Protein AF-A0A1S3IDA5-F1 (afdb_monomer)

Mean predicted aligned error: 14.78 Å

Solvent-accessible surface area (backbone atoms only — not comparable to full-atom values): 25363 Å² total; per-residue (Å²): 116,47,60,71,62,50,53,52,50,47,42,28,48,73,45,48,81,90,83,88,62,90,85,69,82,86,86,81,86,76,70,89,47,72,62,37,40,53,35,47,48,33,42,53,54,51,23,50,53,52,51,45,50,50,52,60,77,43,33,70,63,30,31,75,39,20,81,80,50,37,72,45,51,50,52,36,45,52,51,53,53,53,46,67,55,43,37,32,32,54,47,43,47,56,51,8,49,38,40,32,66,69,71,37,56,48,68,59,29,35,52,51,51,51,49,54,52,50,51,50,43,50,50,45,62,76,42,61,87,85,35,70,65,53,51,51,50,52,53,50,49,39,51,51,52,17,51,52,47,42,54,38,50,52,49,50,59,35,51,72,76,76,44,53,73,55,60,56,52,55,52,63,55,56,68,74,74,56,95,76,72,99,75,77,55,72,71,56,57,50,52,53,51,50,63,70,57,56,68,77,74,85,83,64,80,58,70,58,56,56,55,52,48,60,67,46,42,64,49,54,50,50,29,72,78,37,63,94,49,51,72,57,50,70,52,47,59,66,51,57,31,38,41,55,27,64,43,36,53,46,52,47,52,24,47,55,42,57,34,59,81,75,64,63,50,86,76,70,77,54,81,85,85,67,81,93,75,81,83,88,77,84,81,81,88,80,86,85,81,90,80,80,89,80,92,75,93,78,82,92,74,88,77,87,75,82,68,66,87,76,65,69,81,78,66,60,84,65,52,70,70,56,49,52,47,53,51,48,46,39,55,72,63,67,39,85,80,60,76,88,64,70,55,73,67,55,50,26,52,51,34,42,52,48,32,71,53,49,50,59,52,47,50,48,54,22,50,53,51,41,51,51,52,54,51,38,52,73,75,52,48,77,62,46,57,53,51,59,53,45,52,56,47,53,49,51,49,50,40,53,51,27,53,50,51,53,50,50,52,57,47,54,53,50,52,52,50,49,52,49,51,54,58,48,59,74,72,56,87,83,84,78,137

Sequence (433 aa):
MGEDRWMSLLMMSKGWEVGYNETSTNKTFCPESNDEFFAQRKRWDLSILSNTVLSITRYLTLADANSNFNVFFFAYSLTLLLMRIISPAFFMFQMALGLNAQGIDVTVGVIGVMTMCTGYAVLCLLTRHRCSVQIRATTFLVVFISLMFVCLAVEMAFDIHGGSFATDYQSGQNDNNTGQNINKTWRQDDQIMSNHNKAPQTGQIPVHWFNILIFLSPFLFSVLLHPGHWSVILRAIPHFSLLPALQILLPIYMYCNMADQSWGTREQNRPRDVPTICPLNRPESEKMDWDTKNEEKVDMKEELEVTCSCHVHYLKQLSDNETEFWETLRNTVIGTATEFGLSGDEIGKDLGKLRNILLPVVMAINVTWLIAAVVTKKTGGSEVFTWTCGVFVAVGIIQVLSMVACKIQSFTVRAALRTDEENARGKAIWIRP

InterPro domains:
  IPR004835 Chitin synthase [PTHR22914] (1-409)

Secondary structure (DSSP, 8-state):
--HHHHHHHHHHHTT------TT-----PPP-SHHHHHHHHHHHHHHHHHHHHHHHHTHHHHHHH-TTS-HHHHHHHHHHHHHHHHHHHHHHHHHHHHHHHTT--HHHHHHHHHHHHHHHHHHHHHSPTT-HHHHHHHHHHHHHHHHHHHHHHHHHHHHTTT--HHHHHHHHHHGGG--------HHHHHHHHHHHT----TT---HHHHHHHHHHHHHHHHHHH-GGGGGGGGGHHHHHHTHHIIIIIHHHHHHHHTT------GGGGS-S-S-------PPPPPPPP------------S------TT--TT-----HHHHHHHHHHIIIII-S-----S-HHHHHHHHHHHHHHHHHHHHHHHHHHHHHHHHHHHHSTTHHHHHHHHHHHHHHHHHHHHHHHHHHHHHHHHHHHHHHHHHHHTTPPP---

Structure (mmCIF, N/CA/C/O backbone):
data_AF-A0A1S3IDA5-F1
#
_entry.id   AF-A0A1S3IDA5-F1
#
loop_
_atom_site.group_PDB
_atom_site.id
_atom_site.type_symbol
_atom_site.label_atom_id
_atom_site.label_alt_id
_atom_site.label_comp_id
_atom_site.label_asym_id
_atom_site.label_entity_id
_atom_site.label_seq_id
_atom_site.pdbx_PDB_ins_code
_atom_site.Cartn_x
_atom_site.Cartn_y
_atom_site.Cartn_z
_atom_site.occupancy
_atom_site.B_iso_or_equiv
_atom_site.auth_seq_id
_atom_site.auth_comp_id
_atom_site.auth_asym_id
_atom_site.auth_atom_id
_atom_site.pdbx_PDB_model_num
ATOM 1 N N . MET A 1 1 ? 1.438 1.810 -18.091 1.00 56.12 1 MET A N 1
ATOM 2 C CA . MET A 1 1 ? 1.577 2.673 -16.892 1.00 56.12 1 MET A CA 1
ATOM 3 C C . MET A 1 1 ? 2.853 2.285 -16.158 1.00 56.12 1 MET A C 1
ATOM 5 O O . MET A 1 1 ? 3.024 1.102 -15.902 1.00 56.12 1 MET A O 1
ATOM 9 N N . GLY A 1 2 ? 3.729 3.237 -15.818 1.00 69.31 2 GLY A N 1
ATOM 10 C CA . GLY A 1 2 ? 5.007 2.930 -15.151 1.00 69.31 2 GLY A CA 1
ATOM 11 C C . GLY A 1 2 ? 6.086 2.399 -16.094 1.00 69.31 2 GLY A C 1
ATOM 12 O O . GLY A 1 2 ? 6.712 1.379 -15.809 1.00 69.31 2 GLY A O 1
ATOM 13 N N . GLU A 1 3 ? 6.212 3.061 -17.242 1.00 75.81 3 GLU A N 1
ATOM 14 C CA . GLU A 1 3 ? 7.196 2.770 -18.286 1.00 75.81 3 GLU A CA 1
ATOM 15 C C . GLU A 1 3 ? 8.628 2.799 -17.748 1.00 75.81 3 GLU A C 1
ATOM 17 O O . GLU A 1 3 ? 9.419 1.929 -18.079 1.00 75.81 3 GLU A O 1
ATOM 22 N N . ASP A 1 4 ? 8.919 3.727 -16.840 1.00 83.00 4 ASP A N 1
ATOM 23 C CA . ASP A 1 4 ? 10.189 3.861 -16.131 1.00 83.00 4 ASP A CA 1
ATOM 24 C C . ASP A 1 4 ? 10.622 2.554 -15.449 1.00 83.00 4 ASP A C 1
ATOM 26 O O . ASP A 1 4 ? 11.720 2.039 -15.686 1.00 83.00 4 ASP A O 1
ATOM 30 N N . ARG A 1 5 ? 9.741 1.966 -14.632 1.00 85.75 5 ARG A N 1
ATOM 31 C CA . ARG A 1 5 ? 10.030 0.709 -13.926 1.00 85.75 5 ARG A CA 1
ATOM 32 C C . ARG A 1 5 ? 10.088 -0.473 -14.882 1.00 85.75 5 ARG A C 1
ATOM 34 O O . ARG A 1 5 ? 10.945 -1.337 -14.724 1.00 85.75 5 ARG A O 1
ATOM 41 N N . TRP A 1 6 ? 9.197 -0.494 -15.869 1.00 82.81 6 TRP A N 1
ATOM 42 C CA . TRP A 1 6 ? 9.140 -1.573 -16.847 1.00 82.81 6 TRP A CA 1
ATOM 43 C C . TRP A 1 6 ? 10.392 -1.611 -17.729 1.00 82.81 6 TRP A C 1
ATOM 45 O O . TRP A 1 6 ? 11.011 -2.663 -17.858 1.00 82.81 6 TRP A O 1
ATOM 55 N N . MET A 1 7 ? 10.823 -0.461 -18.248 1.00 83.25 7 MET A N 1
ATOM 56 C CA . MET A 1 7 ? 12.068 -0.308 -19.001 1.00 83.25 7 MET A CA 1
ATOM 57 C C . MET A 1 7 ? 13.277 -0.711 -18.154 1.00 83.25 7 MET A C 1
ATOM 59 O O . MET A 1 7 ? 14.139 -1.458 -18.611 1.00 83.25 7 MET A O 1
ATOM 63 N N . SER A 1 8 ? 13.309 -0.291 -16.885 1.00 85.75 8 SER A N 1
ATOM 64 C CA . SER A 1 8 ? 14.359 -0.719 -15.950 1.00 85.75 8 SER A CA 1
ATOM 65 C C . SER A 1 8 ? 14.403 -2.243 -15.799 1.00 85.75 8 SER A C 1
ATOM 67 O O . SER A 1 8 ? 15.480 -2.835 -15.824 1.00 85.75 8 SER A O 1
ATOM 69 N N . LEU A 1 9 ? 13.242 -2.897 -15.692 1.00 83.88 9 LEU A N 1
ATOM 70 C CA . LEU A 1 9 ? 13.147 -4.356 -15.612 1.00 83.88 9 LEU A CA 1
ATOM 71 C C . LEU A 1 9 ? 13.569 -5.048 -16.914 1.00 83.88 9 LEU A C 1
ATOM 73 O O . LEU A 1 9 ? 14.224 -6.087 -16.858 1.00 83.88 9 LEU A O 1
ATOM 77 N N . LEU A 1 10 ? 13.247 -4.473 -18.076 1.00 83.31 10 LEU A N 1
ATOM 78 C CA . LEU A 1 10 ? 13.704 -4.974 -19.374 1.00 83.31 10 LEU A CA 1
ATOM 79 C C . LEU A 1 10 ? 15.228 -4.921 -19.489 1.00 83.31 10 LEU A C 1
ATOM 81 O O . LEU A 1 10 ? 15.839 -5.939 -19.809 1.00 83.31 10 LEU A O 1
ATOM 85 N N . MET A 1 11 ? 15.845 -3.781 -19.168 1.00 83.75 11 MET A N 1
ATOM 86 C CA . MET A 1 11 ? 17.306 -3.646 -19.142 1.00 83.75 11 MET A CA 1
ATOM 87 C C . MET A 1 11 ? 17.931 -4.672 -18.193 1.00 83.75 11 MET A C 1
ATOM 89 O O . MET A 1 11 ? 18.834 -5.413 -18.581 1.00 83.75 11 MET A O 1
ATOM 93 N N . MET A 1 12 ? 17.391 -4.796 -16.979 1.00 84.06 12 MET A N 1
ATOM 94 C CA . MET A 1 12 ? 17.867 -5.780 -16.008 1.00 84.06 12 MET A CA 1
ATOM 95 C C . MET A 1 12 ? 17.730 -7.227 -16.492 1.00 84.06 12 MET A C 1
ATOM 97 O O . MET A 1 12 ? 18.622 -8.033 -16.242 1.00 84.06 12 MET A O 1
ATOM 101 N N . SER A 1 13 ? 16.675 -7.548 -17.249 1.00 81.88 13 SER A N 1
ATOM 102 C CA . SER A 1 13 ? 16.495 -8.870 -17.869 1.00 81.88 13 SER A CA 1
ATOM 103 C C . SER A 1 13 ? 17.511 -9.188 -18.970 1.00 81.88 13 SER A C 1
ATOM 105 O O . SER A 1 13 ? 17.634 -10.340 -19.376 1.00 81.88 13 SER A O 1
ATOM 107 N N . LYS A 1 14 ? 18.242 -8.179 -19.455 1.00 81.62 14 LYS A N 1
ATOM 108 C CA . LYS A 1 14 ? 19.365 -8.318 -20.391 1.00 81.62 14 LYS A CA 1
ATOM 109 C C . LYS A 1 14 ? 20.728 -8.291 -19.686 1.00 81.62 14 L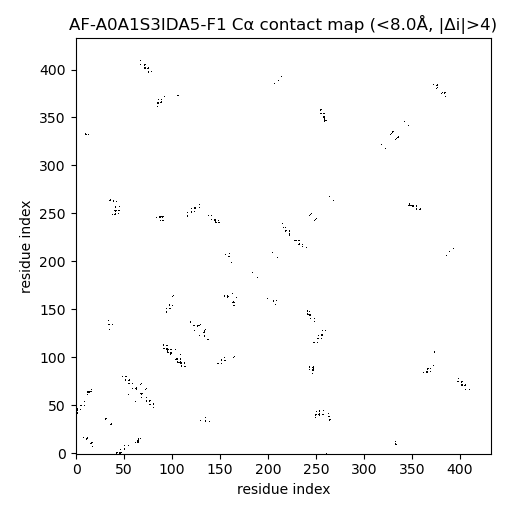YS A C 1
ATOM 111 O O . LYS A 1 14 ? 21.743 -8.166 -20.359 1.00 81.62 14 LYS A O 1
ATOM 116 N N . GLY A 1 15 ? 20.752 -8.377 -18.354 1.00 79.81 15 GLY A N 1
ATOM 117 C CA . GLY A 1 15 ? 21.976 -8.397 -17.547 1.00 79.81 15 GLY A CA 1
ATOM 118 C C . GLY A 1 15 ? 22.504 -7.023 -17.130 1.00 79.81 15 GLY A C 1
ATOM 119 O O . GLY A 1 15 ? 23.557 -6.947 -16.508 1.00 79.81 15 GLY A O 1
ATOM 120 N N . TRP A 1 16 ? 21.785 -5.935 -17.426 1.00 81.69 16 TRP A N 1
ATOM 121 C CA . TRP A 1 16 ? 22.187 -4.595 -16.991 1.00 81.69 16 TRP A CA 1
ATOM 122 C C . TRP A 1 16 ? 21.895 -4.381 -15.506 1.00 81.69 16 TRP A C 1
ATOM 124 O O . TRP A 1 16 ? 20.927 -4.913 -14.968 1.00 81.69 16 TRP A O 1
ATOM 134 N N . GLU A 1 17 ? 22.684 -3.545 -14.840 1.00 77.25 17 GLU A N 1
ATOM 135 C CA . GLU A 1 17 ? 22.497 -3.230 -13.422 1.00 77.25 17 GLU A CA 1
ATOM 136 C C . GLU A 1 17 ? 21.993 -1.801 -13.216 1.00 77.25 17 GLU A C 1
ATOM 138 O O . GLU A 1 17 ? 22.383 -0.871 -13.923 1.00 77.25 17 GLU A O 1
ATOM 143 N N . VAL A 1 18 ? 21.140 -1.610 -12.206 1.00 78.75 18 VAL A N 1
ATOM 144 C CA . VAL A 1 18 ? 20.681 -0.279 -11.794 1.00 78.75 18 VAL A CA 1
ATOM 145 C C . VAL A 1 18 ? 21.557 0.220 -10.648 1.00 78.75 18 VAL A C 1
ATOM 147 O O . VAL A 1 18 ? 21.503 -0.288 -9.527 1.00 78.75 18 VAL A O 1
ATOM 150 N N . GLY A 1 19 ? 22.362 1.243 -10.929 1.00 72.69 19 GLY A N 1
ATOM 151 C CA . GLY A 1 19 ? 23.179 1.937 -9.938 1.00 72.69 19 GLY A CA 1
ATOM 152 C C . GLY A 1 19 ? 22.445 3.120 -9.305 1.00 72.69 19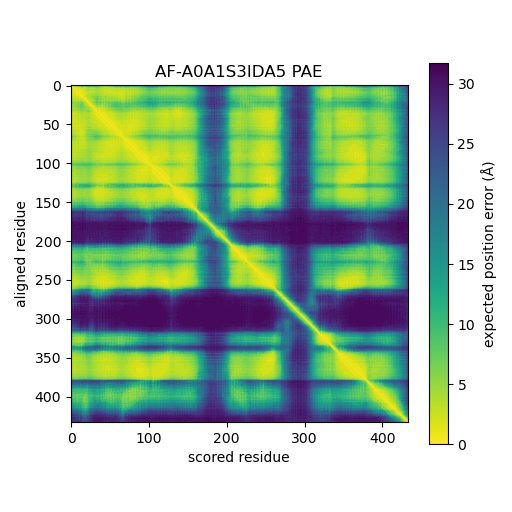 GLY A C 1
ATOM 153 O O . GLY A 1 19 ? 21.778 3.889 -9.990 1.00 72.69 19 GLY A O 1
ATOM 154 N N . TYR A 1 20 ? 22.606 3.301 -7.994 1.00 74.81 20 TYR A N 1
ATOM 155 C CA . TYR A 1 20 ? 22.215 4.533 -7.305 1.00 74.81 20 TYR A CA 1
ATOM 156 C C . TYR A 1 20 ? 23.444 5.423 -7.108 1.00 74.81 20 TYR A C 1
ATOM 158 O O . TYR A 1 20 ? 24.437 4.964 -6.539 1.00 74.81 20 TYR A O 1
ATOM 166 N N . ASN A 1 21 ? 23.359 6.680 -7.547 1.00 75.25 21 ASN A N 1
ATOM 167 C CA . ASN A 1 21 ? 24.375 7.703 -7.322 1.00 75.25 21 ASN A CA 1
ATOM 168 C C . ASN A 1 21 ? 23.799 8.811 -6.429 1.00 75.25 21 ASN A C 1
ATOM 170 O O . ASN A 1 21 ? 22.868 9.509 -6.819 1.00 75.25 21 ASN A O 1
ATOM 174 N N . GLU A 1 22 ? 24.369 8.976 -5.237 1.00 69.56 22 GLU A N 1
ATOM 175 C CA . GLU A 1 22 ? 23.924 9.959 -4.240 1.00 69.56 22 GLU A CA 1
ATOM 176 C C . GLU A 1 22 ? 24.192 11.415 -4.642 1.00 69.56 22 GLU A C 1
ATOM 178 O O . GLU A 1 22 ? 23.520 12.322 -4.161 1.00 69.56 22 GLU A O 1
ATOM 183 N N . THR A 1 23 ? 25.150 11.642 -5.544 1.00 78.19 23 THR A N 1
ATOM 184 C CA . THR A 1 23 ? 25.491 12.988 -6.035 1.00 78.19 23 THR A CA 1
ATOM 185 C C . THR A 1 23 ? 24.522 13.488 -7.106 1.00 78.19 23 THR A C 1
ATOM 187 O O . THR A 1 23 ? 24.479 14.683 -7.402 1.00 78.19 23 THR A O 1
ATOM 190 N N . SER A 1 24 ? 23.722 12.591 -7.690 1.00 77.19 24 SER A N 1
ATOM 191 C CA . SER A 1 24 ? 22.726 12.944 -8.695 1.00 77.19 24 SER A CA 1
ATOM 192 C C . SER A 1 24 ? 21.555 13.675 -8.040 1.00 77.19 24 SER A C 1
ATOM 194 O O . SER A 1 24 ? 20.888 13.144 -7.155 1.00 77.19 24 SER A O 1
ATOM 196 N N . THR A 1 25 ? 21.274 14.898 -8.495 1.00 77.88 25 THR A N 1
ATOM 197 C CA . THR A 1 25 ? 20.155 15.704 -7.991 1.00 77.88 25 THR A CA 1
ATOM 198 C C . THR A 1 25 ? 19.087 15.871 -9.063 1.00 77.88 25 THR A C 1
ATOM 200 O O . THR A 1 25 ? 19.385 16.081 -10.236 1.00 77.88 25 THR A O 1
ATOM 203 N N . ASN A 1 26 ? 17.822 15.769 -8.658 1.00 81.94 26 ASN A N 1
ATOM 204 C CA . ASN A 1 26 ? 16.676 16.036 -9.519 1.00 81.94 26 ASN A CA 1
ATOM 205 C C . ASN A 1 26 ? 15.632 16.840 -8.729 1.00 81.94 26 ASN A C 1
ATOM 207 O O . ASN A 1 26 ? 15.491 16.666 -7.517 1.00 81.94 26 ASN A O 1
ATOM 211 N N . LYS A 1 27 ? 14.911 17.734 -9.407 1.00 79.81 27 LYS A N 1
ATOM 212 C CA . LYS A 1 27 ? 13.813 18.522 -8.845 1.00 79.81 27 LYS A CA 1
ATOM 213 C C . LYS A 1 27 ? 12.551 18.216 -9.639 1.00 79.81 27 LYS A C 1
ATOM 215 O O . LYS A 1 27 ? 12.542 18.322 -10.859 1.00 79.81 27 LYS A O 1
ATOM 220 N N . THR A 1 28 ? 11.483 17.856 -8.938 1.00 79.75 28 THR A N 1
ATOM 221 C CA . THR A 1 28 ? 10.176 17.588 -9.542 1.00 79.75 28 THR A CA 1
ATOM 222 C C . THR A 1 28 ? 9.086 18.336 -8.787 1.00 79.75 28 THR A C 1
ATOM 224 O O . THR A 1 28 ? 9.231 18.616 -7.595 1.00 79.75 28 THR A O 1
ATOM 227 N N . PHE A 1 29 ? 8.009 18.679 -9.486 1.00 80.81 29 PHE A N 1
ATOM 228 C CA . PHE A 1 29 ? 6.857 19.350 -8.898 1.00 80.81 29 PHE A CA 1
ATOM 229 C C . PHE A 1 29 ? 5.958 18.329 -8.197 1.00 80.81 29 PHE A C 1
ATOM 231 O O . PHE A 1 29 ? 5.716 17.235 -8.714 1.00 80.81 29 PHE A O 1
ATOM 238 N N . CYS A 1 30 ? 5.470 18.678 -7.007 1.00 84.38 30 CYS A N 1
ATOM 239 C CA . CYS A 1 30 ? 4.469 17.876 -6.317 1.00 84.38 30 CYS A CA 1
ATOM 240 C C . CYS A 1 30 ? 3.061 18.188 -6.851 1.00 84.38 30 CYS A C 1
ATOM 242 O O . CYS A 1 30 ? 2.832 19.286 -7.357 1.00 84.38 30 CYS A O 1
ATOM 244 N N . PRO A 1 31 ? 2.112 17.242 -6.728 1.00 87.56 31 PRO A N 1
ATOM 245 C CA . PRO A 1 31 ? 0.713 17.519 -7.014 1.00 87.56 31 PRO A CA 1
ATOM 246 C C . PRO A 1 31 ? 0.179 18.669 -6.157 1.00 87.56 31 PRO A C 1
ATOM 248 O O . PRO A 1 31 ? 0.357 18.659 -4.937 1.00 87.56 31 PRO A O 1
ATOM 251 N N . GLU A 1 32 ? -0.515 19.616 -6.785 1.00 87.81 32 GLU A N 1
ATOM 252 C CA . GLU A 1 32 ? -1.129 20.767 -6.097 1.00 87.81 32 GLU A CA 1
ATOM 253 C C . GLU A 1 32 ? -2.640 20.579 -5.883 1.00 87.81 32 GLU A C 1
ATOM 255 O O . GLU A 1 32 ? -3.255 21.267 -5.070 1.00 87.81 32 GLU A O 1
ATOM 260 N N . SER A 1 33 ? -3.250 19.616 -6.585 1.00 88.81 33 SER A N 1
ATOM 261 C CA . SER A 1 33 ? -4.678 19.301 -6.490 1.00 88.81 33 SER A CA 1
ATOM 262 C C . SER A 1 33 ? -4.929 17.847 -6.084 1.00 88.81 33 SER A C 1
ATOM 264 O O . SER A 1 33 ? -4.138 16.948 -6.377 1.00 88.81 33 SER A O 1
ATOM 266 N N . ASN A 1 34 ? -6.075 17.596 -5.443 1.00 89.31 34 ASN A N 1
ATOM 267 C CA . ASN A 1 34 ? -6.471 16.244 -5.035 1.00 89.31 34 ASN A CA 1
ATOM 268 C C . ASN A 1 34 ? -6.635 15.294 -6.232 1.00 89.31 34 ASN A C 1
ATOM 270 O O . ASN A 1 34 ? -6.270 14.127 -6.136 1.00 89.31 34 ASN A O 1
ATOM 274 N N . ASP A 1 35 ? -7.147 15.786 -7.364 1.00 86.75 35 ASP A N 1
ATOM 275 C CA . ASP A 1 35 ? -7.279 14.985 -8.587 1.00 86.75 35 ASP A CA 1
ATOM 276 C C . ASP A 1 35 ? -5.913 14.543 -9.128 1.00 86.75 35 ASP A C 1
ATOM 278 O O . ASP A 1 35 ? -5.691 13.357 -9.380 1.00 86.75 35 ASP A O 1
ATOM 282 N N . GLU A 1 36 ? -4.960 15.474 -9.220 1.00 86.38 36 GLU A N 1
ATOM 283 C CA . GLU A 1 36 ? -3.592 15.169 -9.642 1.00 86.38 36 GLU A CA 1
ATOM 284 C C . GLU A 1 36 ? -2.924 14.171 -8.685 1.00 86.38 36 GLU A C 1
ATOM 286 O O . GLU A 1 36 ? -2.306 13.197 -9.127 1.00 86.38 36 GLU A O 1
ATOM 291 N N . PHE A 1 37 ? -3.111 14.355 -7.374 1.00 89.06 37 PHE A N 1
ATOM 292 C CA . PHE A 1 37 ? -2.591 13.445 -6.359 1.00 89.06 37 PHE A CA 1
ATOM 293 C C . PHE A 1 37 ? -3.165 12.029 -6.504 1.00 89.06 37 PHE A C 1
ATOM 295 O O . PHE A 1 37 ? -2.404 11.060 -6.565 1.00 89.06 37 PHE A O 1
ATOM 302 N N . PHE A 1 38 ? -4.489 11.874 -6.601 1.00 90.06 38 PHE A N 1
ATOM 303 C CA . PHE A 1 38 ? -5.111 10.552 -6.715 1.00 90.06 38 PHE A CA 1
ATOM 304 C C . PHE A 1 38 ? -4.806 9.878 -8.056 1.00 90.06 38 PHE A C 1
ATOM 306 O O . PHE A 1 38 ? -4.563 8.669 -8.092 1.00 90.06 38 PHE A O 1
ATOM 313 N N . ALA A 1 39 ? -4.727 10.642 -9.149 1.00 86.69 39 ALA A N 1
ATOM 314 C CA . ALA A 1 39 ? -4.289 10.128 -10.443 1.00 86.69 39 ALA A CA 1
ATOM 315 C C . ALA A 1 39 ? -2.832 9.635 -10.400 1.00 86.69 39 ALA A C 1
ATOM 317 O O . ALA A 1 39 ? -2.527 8.558 -10.925 1.00 86.69 39 ALA A O 1
ATOM 318 N N . GLN A 1 40 ? -1.938 10.384 -9.744 1.00 88.19 40 GLN A N 1
ATOM 319 C CA . GLN A 1 40 ? -0.548 9.980 -9.533 1.00 88.19 40 GLN A CA 1
ATOM 320 C C . GLN A 1 40 ? -0.464 8.703 -8.690 1.00 88.19 40 GLN A C 1
ATOM 322 O O . GLN A 1 40 ? 0.210 7.754 -9.096 1.00 88.19 40 GLN A O 1
ATOM 327 N N . ARG A 1 41 ? -1.182 8.641 -7.562 1.00 89.69 41 ARG A N 1
ATOM 328 C CA . ARG A 1 41 ? -1.189 7.472 -6.673 1.00 89.69 41 ARG A CA 1
ATOM 329 C C . ARG A 1 41 ? -1.707 6.225 -7.370 1.00 89.69 41 ARG A C 1
ATOM 331 O O . ARG A 1 41 ? -0.988 5.235 -7.387 1.00 89.69 41 ARG A O 1
ATOM 338 N N . LYS A 1 42 ? -2.845 6.306 -8.069 1.00 90.38 42 LYS A N 1
ATOM 339 C CA . LYS A 1 42 ? -3.367 5.215 -8.911 1.00 90.38 42 LYS A CA 1
ATOM 340 C C . LYS A 1 42 ? -2.288 4.656 -9.847 1.00 90.38 42 LYS A C 1
ATOM 342 O O . LYS A 1 42 ? -2.094 3.445 -9.912 1.00 9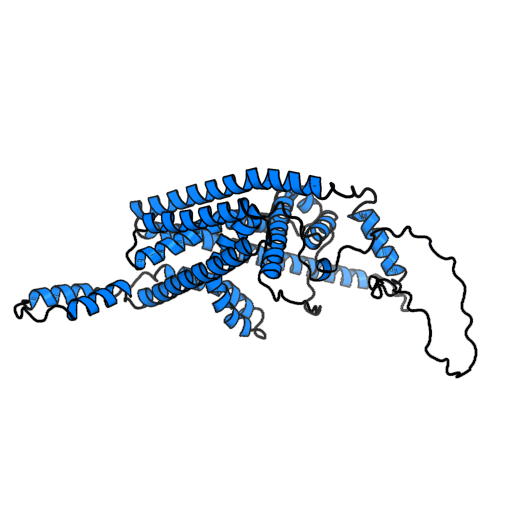0.38 42 LYS A O 1
ATOM 347 N N . ARG A 1 43 ? -1.576 5.534 -10.565 1.00 88.12 43 ARG A N 1
ATOM 348 C CA . ARG A 1 43 ? -0.550 5.140 -11.546 1.00 88.12 43 ARG A CA 1
ATOM 349 C C . ARG A 1 43 ? 0.648 4.465 -10.887 1.00 88.12 43 ARG A C 1
ATOM 351 O O . ARG A 1 43 ? 1.124 3.444 -11.380 1.00 88.12 43 ARG A O 1
ATOM 358 N N . TRP A 1 44 ? 1.156 5.050 -9.806 1.00 89.44 44 TRP A N 1
ATOM 359 C CA . TRP A 1 44 ? 2.306 4.517 -9.079 1.00 89.44 44 TRP A CA 1
ATOM 360 C C . TRP A 1 44 ? 1.979 3.180 -8.433 1.00 89.44 44 TRP A C 1
ATOM 362 O O . TRP A 1 44 ? 2.749 2.236 -8.569 1.00 89.44 44 TRP A O 1
ATOM 372 N N . ASP A 1 45 ? 0.814 3.078 -7.808 1.00 89.75 45 ASP A N 1
ATOM 373 C CA . ASP A 1 45 ? 0.353 1.868 -7.148 1.00 89.75 45 ASP A CA 1
ATOM 374 C C . ASP A 1 45 ? 0.140 0.716 -8.131 1.00 89.75 45 ASP A C 1
ATOM 376 O O . ASP A 1 45 ? 0.619 -0.396 -7.890 1.00 89.75 45 ASP A O 1
ATOM 380 N N . LEU A 1 46 ? -0.479 0.993 -9.283 1.00 89.75 46 LEU A N 1
ATOM 381 C CA . LEU A 1 46 ? -0.653 -0.006 -10.334 1.00 89.75 46 LEU A CA 1
ATOM 382 C C . LEU A 1 46 ? 0.689 -0.421 -10.956 1.00 89.75 46 LEU A C 1
ATOM 384 O O . LEU A 1 46 ? 0.899 -1.601 -11.241 1.00 89.75 46 LEU A O 1
ATOM 388 N N . SER A 1 47 ? 1.611 0.530 -11.141 1.00 89.81 47 SER A N 1
ATOM 389 C CA . SER A 1 47 ? 2.968 0.257 -11.628 1.00 89.81 47 SER A CA 1
ATOM 390 C C . SER A 1 47 ? 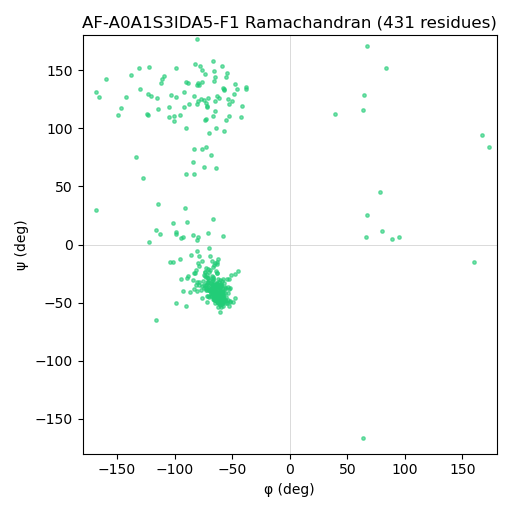3.741 -0.632 -10.656 1.00 89.81 47 SER A C 1
ATOM 392 O O . SER A 1 47 ? 4.353 -1.603 -11.096 1.00 89.81 47 SER A O 1
ATOM 394 N N . ILE A 1 48 ? 3.690 -0.349 -9.353 1.00 90.44 48 ILE A N 1
ATOM 395 C CA . ILE A 1 48 ? 4.338 -1.174 -8.328 1.00 90.44 48 ILE A CA 1
ATOM 396 C C . ILE A 1 48 ? 3.752 -2.586 -8.358 1.00 90.44 48 ILE A C 1
ATOM 398 O O . ILE A 1 48 ? 4.510 -3.538 -8.506 1.00 90.44 48 ILE A O 1
ATOM 402 N N . LEU A 1 49 ? 2.421 -2.726 -8.310 1.00 91.25 49 LEU A N 1
ATOM 403 C CA . LEU A 1 49 ? 1.756 -4.032 -8.365 1.00 91.25 49 LEU A CA 1
ATOM 404 C C . LEU A 1 49 ? 2.192 -4.837 -9.598 1.00 91.25 49 LEU A C 1
ATOM 406 O O . LEU A 1 49 ? 2.619 -5.982 -9.470 1.00 91.25 49 LEU A O 1
ATOM 410 N N . SER A 1 50 ? 2.132 -4.222 -10.779 1.00 89.75 50 SER A N 1
ATOM 411 C CA . SER A 1 50 ? 2.447 -4.894 -12.044 1.00 89.75 50 SER A CA 1
ATOM 412 C C . SER A 1 50 ? 3.915 -5.319 -12.117 1.00 89.75 50 SER A C 1
ATOM 414 O O . SER A 1 50 ? 4.206 -6.450 -12.494 1.00 89.75 50 SER A O 1
ATOM 416 N N . ASN A 1 51 ? 4.846 -4.447 -11.716 1.00 89.88 51 ASN A N 1
ATOM 417 C CA . ASN A 1 51 ? 6.278 -4.753 -11.755 1.00 89.88 51 ASN A CA 1
ATOM 418 C C . ASN A 1 51 ? 6.677 -5.797 -10.709 1.00 89.88 51 ASN A C 1
ATOM 420 O O . ASN A 1 51 ? 7.505 -6.658 -11.001 1.00 89.88 51 ASN A O 1
ATOM 424 N N . THR A 1 52 ? 6.078 -5.765 -9.517 1.00 92.31 52 THR A N 1
ATOM 425 C CA . THR A 1 52 ? 6.315 -6.788 -8.494 1.00 92.31 52 THR A CA 1
ATOM 426 C C . THR A 1 52 ? 5.816 -8.152 -8.967 1.00 92.31 52 THR A C 1
ATOM 428 O O . THR A 1 52 ? 6.571 -9.118 -8.903 1.00 92.31 52 THR A O 1
ATOM 431 N N . VAL A 1 53 ? 4.593 -8.235 -9.509 1.00 93.06 53 VAL A N 1
ATOM 432 C CA . VAL A 1 53 ? 4.059 -9.488 -10.073 1.00 93.06 53 VAL A CA 1
ATOM 433 C C . VAL A 1 53 ? 4.948 -9.987 -11.210 1.00 93.06 53 VAL A C 1
ATOM 435 O O . VAL A 1 53 ? 5.361 -11.141 -11.191 1.00 93.06 53 VAL A O 1
ATOM 438 N N . LEU A 1 54 ? 5.321 -9.117 -12.151 1.00 90.69 54 LEU A N 1
ATOM 439 C CA . LEU A 1 54 ? 6.169 -9.487 -13.285 1.00 90.69 54 LEU A CA 1
ATOM 440 C C . LEU A 1 54 ? 7.546 -10.008 -12.845 1.00 90.69 54 LEU A C 1
ATOM 442 O O . LEU A 1 54 ? 8.018 -11.010 -13.383 1.00 90.69 54 LEU A O 1
ATOM 446 N N . SER A 1 55 ? 8.162 -9.368 -11.847 1.00 91.06 55 SER A N 1
ATOM 447 C CA . SER A 1 55 ? 9.460 -9.787 -11.298 1.00 91.06 55 SER A CA 1
ATOM 448 C C . SER A 1 55 ? 9.382 -11.153 -10.612 1.00 91.06 55 SER A C 1
ATOM 450 O O . SER A 1 55 ? 10.304 -11.952 -10.733 1.00 91.06 55 SER A O 1
ATOM 452 N N . ILE A 1 56 ? 8.272 -11.445 -9.925 1.00 93.88 56 ILE A N 1
ATOM 453 C CA . ILE A 1 56 ? 8.028 -12.742 -9.277 1.00 93.88 56 ILE A CA 1
ATOM 454 C C . ILE A 1 56 ? 7.758 -13.822 -10.331 1.00 93.88 56 ILE A C 1
ATOM 456 O O . ILE A 1 56 ? 8.379 -14.881 -10.300 1.00 93.88 56 ILE A O 1
ATOM 460 N N . THR A 1 57 ? 6.862 -13.564 -11.287 1.00 93.00 57 THR A N 1
ATOM 461 C CA . THR A 1 57 ? 6.470 -14.543 -12.313 1.00 93.00 57 THR A CA 1
ATOM 462 C C . THR A 1 57 ? 7.629 -14.913 -13.235 1.00 93.00 57 THR A C 1
ATOM 464 O O . THR A 1 57 ? 7.732 -16.062 -13.654 1.00 93.00 57 THR A O 1
ATOM 467 N N . ARG A 1 58 ? 8.520 -13.964 -13.546 1.00 90.50 58 ARG A N 1
ATOM 468 C CA . ARG A 1 58 ? 9.689 -14.184 -14.414 1.00 90.50 58 ARG A CA 1
ATOM 469 C C . ARG A 1 58 ? 10.997 -14.349 -13.639 1.00 90.50 58 ARG A C 1
ATOM 471 O O . ARG A 1 58 ? 12.064 -14.199 -14.227 1.00 90.50 58 ARG A O 1
ATOM 478 N N . TYR A 1 59 ? 10.919 -14.657 -12.344 1.00 92.38 59 TYR A N 1
ATOM 479 C CA . TYR A 1 59 ? 12.075 -14.687 -11.449 1.00 92.38 59 TYR A CA 1
ATOM 480 C C . TYR A 1 59 ? 13.234 -15.537 -11.982 1.00 92.38 59 TYR A C 1
ATOM 482 O O . TYR A 1 59 ? 14.351 -15.042 -12.029 1.00 92.38 59 TYR A O 1
ATOM 490 N N . LEU A 1 60 ? 12.972 -16.768 -12.436 1.00 90.69 60 LEU A N 1
ATOM 491 C CA . LEU A 1 60 ? 14.030 -17.670 -12.914 1.00 90.69 60 LEU A CA 1
ATOM 492 C C . LEU A 1 60 ? 14.799 -17.067 -14.098 1.00 90.69 60 LEU A C 1
ATOM 494 O O . LEU A 1 60 ? 16.018 -16.986 -14.065 1.00 90.69 60 LEU A O 1
ATOM 498 N N . THR A 1 61 ? 14.084 -16.528 -15.089 1.00 88.62 61 THR A N 1
ATOM 499 C CA . THR A 1 61 ? 14.703 -15.852 -16.240 1.00 88.62 61 THR A CA 1
ATOM 500 C C . THR A 1 61 ? 15.508 -14.617 -15.829 1.00 88.62 61 THR A C 1
ATOM 502 O O . THR A 1 61 ? 16.535 -14.322 -16.430 1.00 88.62 61 THR A O 1
ATOM 505 N N . LEU A 1 62 ? 15.038 -13.872 -14.825 1.00 88.81 62 LEU A N 1
ATOM 506 C CA . LEU A 1 62 ? 15.738 -12.690 -14.317 1.00 88.81 62 LEU A CA 1
ATOM 507 C C . LEU A 1 62 ? 16.989 -13.070 -13.513 1.00 88.81 62 LEU A C 1
ATOM 509 O O . LEU A 1 62 ? 18.011 -12.406 -13.653 1.00 88.81 62 LEU A O 1
ATOM 513 N N . ALA A 1 63 ? 16.918 -14.136 -12.714 1.00 89.75 63 ALA A N 1
ATOM 514 C CA . ALA A 1 63 ? 18.027 -14.654 -11.917 1.00 89.75 63 ALA A CA 1
ATOM 515 C C . ALA A 1 63 ? 19.154 -15.222 -12.791 1.00 89.75 63 ALA A C 1
ATOM 517 O O . ALA A 1 63 ? 20.323 -14.989 -12.493 1.00 89.75 63 ALA A O 1
ATOM 518 N N . ASP A 1 64 ? 18.806 -15.892 -13.895 1.00 88.88 64 ASP A N 1
ATOM 519 C CA . ASP A 1 64 ? 19.781 -16.395 -14.871 1.00 88.88 64 ASP A CA 1
ATOM 520 C C . ASP A 1 64 ? 20.511 -15.252 -15.594 1.00 88.88 64 ASP A C 1
ATOM 522 O O . ASP A 1 64 ? 21.696 -15.360 -15.906 1.00 88.88 64 ASP A O 1
ATOM 526 N N . ALA A 1 65 ? 19.812 -14.144 -15.861 1.00 85.94 65 ALA A N 1
ATOM 527 C CA . ALA A 1 65 ? 20.373 -13.001 -16.576 1.00 85.94 65 ALA A CA 1
ATOM 528 C C . ALA A 1 65 ? 21.149 -12.031 -15.672 1.00 85.94 65 ALA A C 1
ATOM 530 O O . ALA A 1 65 ? 22.056 -11.351 -16.147 1.00 85.94 65 ALA A O 1
ATOM 531 N N . ASN A 1 66 ? 20.777 -11.906 -14.394 1.00 83.12 66 ASN A N 1
ATOM 532 C CA . ASN A 1 66 ? 21.296 -10.867 -13.512 1.00 83.12 66 ASN A CA 1
ATOM 533 C C . ASN A 1 66 ? 21.409 -11.349 -12.059 1.00 83.12 66 ASN A C 1
ATOM 535 O O . ASN A 1 66 ? 20.414 -11.610 -11.383 1.00 83.12 66 ASN A O 1
ATOM 539 N N . SER A 1 67 ? 22.643 -11.366 -11.546 1.00 81.50 67 SER A N 1
ATOM 540 C CA . SER A 1 67 ? 22.971 -11.865 -10.202 1.00 81.50 67 SER A CA 1
ATOM 541 C C . SER A 1 67 ? 22.329 -11.081 -9.044 1.00 81.50 67 SER A C 1
ATOM 543 O O . SER A 1 67 ? 22.246 -11.594 -7.924 1.00 81.50 67 SER A O 1
ATOM 545 N N . ASN A 1 68 ? 21.830 -9.865 -9.300 1.00 79.00 68 ASN A N 1
ATOM 546 C CA . ASN A 1 68 ? 21.086 -9.082 -8.312 1.00 79.00 68 ASN A CA 1
ATOM 547 C C . ASN A 1 68 ? 19.689 -9.668 -8.025 1.00 79.00 68 ASN A C 1
ATOM 549 O O . ASN A 1 68 ? 19.138 -9.428 -6.950 1.00 79.00 68 ASN A O 1
ATOM 553 N N . PHE A 1 69 ? 19.128 -10.486 -8.927 1.00 84.44 69 PHE A N 1
ATOM 554 C CA . PHE A 1 69 ? 17.872 -11.216 -8.710 1.00 84.44 69 PHE A CA 1
ATOM 555 C C . PHE A 1 69 ? 18.126 -12.520 -7.942 1.00 84.44 69 PHE A C 1
ATOM 557 O O . PHE A 1 69 ? 17.847 -13.626 -8.400 1.00 84.44 69 PHE A O 1
ATOM 564 N N . ASN A 1 70 ? 18.665 -12.392 -6.733 1.00 85.12 70 ASN A N 1
ATOM 565 C CA . ASN A 1 70 ? 18.909 -13.521 -5.840 1.00 85.12 70 ASN A CA 1
ATOM 566 C C . ASN A 1 70 ? 17.627 -13.949 -5.083 1.00 85.12 70 ASN A C 1
ATOM 568 O O . ASN A 1 70 ? 16.562 -13.332 -5.185 1.00 85.12 70 ASN A O 1
ATOM 572 N N . VAL A 1 71 ? 17.732 -15.013 -4.282 1.00 85.06 71 VAL A N 1
ATOM 573 C CA . VAL A 1 71 ? 16.610 -15.526 -3.472 1.00 85.06 71 VAL A CA 1
ATOM 574 C C . VAL A 1 71 ? 16.077 -14.497 -2.464 1.00 85.06 71 VAL A C 1
ATOM 576 O O . VAL A 1 71 ? 14.880 -14.478 -2.184 1.00 85.06 71 VAL A O 1
ATOM 579 N N . PHE A 1 72 ? 16.927 -13.597 -1.956 1.00 84.56 72 PHE A N 1
ATOM 580 C CA . PHE A 1 72 ? 16.515 -12.536 -1.032 1.00 84.56 72 PHE A CA 1
ATOM 581 C C . PHE A 1 72 ? 15.665 -11.477 -1.734 1.00 84.56 72 PHE A C 1
ATOM 583 O O . PHE A 1 72 ? 14.667 -11.028 -1.175 1.00 84.56 72 PHE A O 1
ATOM 590 N N . PHE A 1 73 ? 16.001 -11.118 -2.976 1.00 85.12 73 PHE A N 1
ATOM 591 C CA . PHE A 1 73 ? 15.183 -10.230 -3.797 1.00 85.12 73 PHE A CA 1
ATOM 592 C C . PHE A 1 73 ? 13.806 -10.844 -4.077 1.00 85.12 73 PHE A C 1
ATOM 594 O O . PHE A 1 73 ? 12.786 -10.155 -3.972 1.00 85.12 73 PHE A O 1
ATOM 601 N N . PHE A 1 74 ? 13.759 -12.144 -4.385 1.00 88.31 74 PHE A N 1
ATOM 602 C CA . PHE A 1 74 ? 12.499 -12.861 -4.569 1.00 88.31 74 PHE A CA 1
ATOM 603 C C . PHE A 1 74 ? 11.664 -12.883 -3.286 1.00 88.31 74 PHE A C 1
ATOM 605 O O . PHE A 1 74 ? 10.497 -12.495 -3.311 1.00 88.31 74 PHE A O 1
ATOM 612 N N . ALA A 1 75 ? 12.267 -13.267 -2.156 1.00 85.50 75 ALA A N 1
ATOM 613 C CA . ALA A 1 75 ? 11.600 -13.297 -0.858 1.00 85.50 75 ALA A CA 1
ATOM 614 C C . ALA A 1 75 ? 11.068 -11.912 -0.465 1.00 85.50 75 ALA A C 1
ATOM 616 O O . ALA A 1 75 ? 9.913 -11.788 -0.055 1.00 85.50 75 ALA A O 1
ATOM 617 N N . TYR A 1 76 ? 11.866 -10.860 -0.661 1.00 86.56 76 TYR A N 1
ATOM 618 C CA . TYR A 1 76 ? 11.460 -9.473 -0.454 1.00 86.56 76 TYR A CA 1
ATOM 619 C C . TYR A 1 76 ? 10.260 -9.092 -1.331 1.00 86.56 76 TYR A C 1
ATOM 621 O O . TYR A 1 76 ? 9.249 -8.606 -0.822 1.00 86.56 76 TYR A O 1
ATOM 629 N N . SER A 1 77 ? 10.338 -9.369 -2.634 1.00 90.31 77 SER A N 1
ATOM 630 C CA . SER A 1 77 ? 9.288 -9.037 -3.604 1.00 90.31 77 SER A CA 1
ATOM 631 C C . SER A 1 77 ? 7.979 -9.772 -3.312 1.00 90.31 77 SER A C 1
ATOM 633 O O . SER A 1 77 ? 6.911 -9.158 -3.312 1.00 90.31 77 SER A O 1
ATOM 635 N N . LEU A 1 78 ? 8.053 -11.071 -3.007 1.00 89.75 78 LEU A N 1
ATOM 636 C CA . LEU A 1 78 ? 6.899 -11.882 -2.627 1.00 89.75 78 LEU A CA 1
ATOM 637 C C . LEU A 1 78 ? 6.257 -11.351 -1.344 1.00 89.75 78 LEU A C 1
ATOM 639 O O . LEU A 1 78 ? 5.042 -11.183 -1.272 1.00 89.75 78 LEU A O 1
ATOM 643 N N . THR A 1 79 ? 7.081 -11.030 -0.351 1.00 86.00 79 THR A N 1
ATOM 644 C CA . THR A 1 79 ? 6.614 -10.502 0.928 1.00 86.00 79 THR A CA 1
ATOM 645 C C . THR A 1 79 ? 5.923 -9.147 0.759 1.00 86.00 79 THR A C 1
ATOM 647 O O . THR A 1 79 ? 4.868 -8.922 1.349 1.00 86.00 79 THR A O 1
ATOM 650 N N . LEU A 1 80 ? 6.458 -8.256 -0.084 1.00 87.31 80 LEU A N 1
ATOM 651 C CA . LEU A 1 80 ? 5.795 -6.995 -0.433 1.00 87.31 80 LEU A CA 1
ATOM 652 C C . LEU A 1 80 ? 4.435 -7.216 -1.101 1.00 87.31 80 LEU A C 1
ATOM 654 O O . LEU A 1 80 ? 3.477 -6.513 -0.775 1.00 87.31 80 LEU A O 1
ATOM 658 N N . LEU A 1 81 ? 4.340 -8.178 -2.024 1.00 92.06 81 LEU A N 1
ATOM 659 C CA . LEU A 1 81 ? 3.086 -8.492 -2.708 1.00 92.06 81 LEU A CA 1
ATOM 660 C C . LEU A 1 81 ? 2.029 -9.008 -1.722 1.00 92.06 81 LEU A C 1
ATOM 662 O O . LEU A 1 81 ? 0.901 -8.515 -1.724 1.00 92.06 81 LEU A O 1
ATOM 666 N N . LEU A 1 82 ? 2.399 -9.954 -0.856 1.00 89.31 82 LEU A N 1
ATOM 667 C CA . LEU A 1 82 ? 1.503 -10.511 0.161 1.00 89.31 82 LEU A CA 1
ATOM 668 C C . LEU A 1 82 ? 1.034 -9.435 1.144 1.00 89.31 82 LEU A C 1
ATOM 670 O O . LEU A 1 82 ? -0.163 -9.324 1.410 1.00 89.31 82 LEU A O 1
ATOM 674 N N . MET A 1 83 ? 1.955 -8.594 1.621 1.00 87.19 83 MET A N 1
ATOM 675 C CA . MET A 1 83 ? 1.618 -7.483 2.509 1.00 87.19 83 MET A CA 1
ATOM 676 C C . MET A 1 83 ? 0.670 -6.496 1.843 1.00 87.19 83 MET A C 1
ATOM 678 O O . MET A 1 83 ? -0.323 -6.112 2.443 1.00 87.19 83 MET A O 1
ATOM 682 N N . ARG A 1 84 ? 0.883 -6.160 0.570 1.00 90.44 84 ARG A N 1
ATOM 683 C CA . ARG A 1 84 ? -0.025 -5.279 -0.174 1.00 90.44 84 ARG A CA 1
ATOM 684 C C . ARG A 1 84 ? -1.453 -5.830 -0.264 1.00 90.44 84 ARG A C 1
ATOM 686 O O . ARG A 1 84 ? -2.399 -5.046 -0.276 1.00 90.44 84 ARG A O 1
ATOM 693 N N . ILE A 1 85 ? -1.612 -7.152 -0.341 1.00 91.69 85 ILE A N 1
ATOM 694 C CA . ILE A 1 85 ? -2.926 -7.806 -0.395 1.00 91.69 85 ILE A CA 1
ATOM 695 C C . ILE A 1 85 ? -3.584 -7.848 0.992 1.00 91.69 85 ILE A C 1
ATOM 697 O O . ILE A 1 85 ? -4.790 -7.640 1.068 1.00 91.69 85 ILE A O 1
ATOM 701 N N . ILE A 1 86 ? -2.823 -8.097 2.065 1.00 89.44 86 ILE A N 1
ATOM 702 C CA . ILE A 1 86 ? -3.344 -8.303 3.434 1.00 89.44 86 ILE A CA 1
ATOM 703 C C . ILE A 1 86 ? -3.484 -6.989 4.225 1.00 89.44 86 ILE A C 1
ATOM 705 O O . ILE A 1 86 ? -4.336 -6.888 5.109 1.00 89.44 86 ILE A O 1
ATOM 709 N N . SER A 1 87 ? -2.683 -5.966 3.911 1.00 89.62 87 SER A N 1
ATOM 710 C CA . SER A 1 87 ? -2.666 -4.670 4.602 1.00 89.62 87 SER A CA 1
ATOM 711 C C . SER A 1 87 ? -4.057 -4.060 4.825 1.00 89.62 87 SER A C 1
ATOM 713 O O . SER A 1 87 ? -4.312 -3.642 5.956 1.00 89.62 87 SER A O 1
ATOM 715 N N . PRO A 1 88 ? -4.987 -4.016 3.843 1.00 93.12 88 PRO A N 1
ATOM 716 C CA . PRO A 1 88 ? -6.302 -3.428 4.078 1.00 93.12 88 PRO A CA 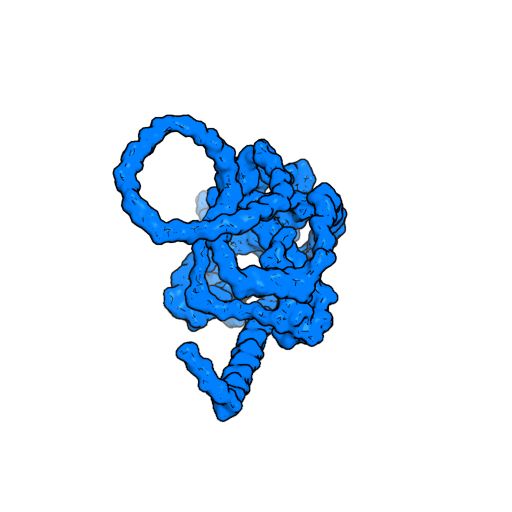1
ATOM 717 C C . PRO A 1 88 ? -7.029 -4.072 5.266 1.00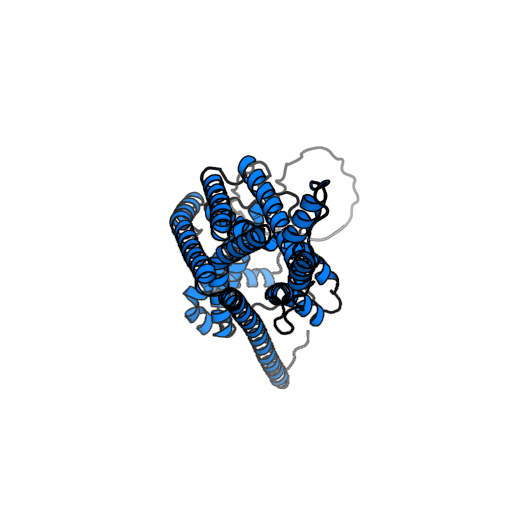 93.12 88 PRO A C 1
ATOM 719 O O . PRO A 1 88 ? -7.492 -3.364 6.155 1.00 93.12 88 PRO A O 1
ATOM 722 N N . ALA A 1 89 ? -7.080 -5.404 5.334 1.00 91.94 89 ALA A N 1
ATOM 723 C CA . ALA A 1 89 ? -7.693 -6.148 6.431 1.00 91.94 89 ALA A CA 1
ATOM 724 C C . ALA A 1 89 ? -7.014 -5.879 7.774 1.00 91.94 89 ALA A C 1
ATOM 726 O O . ALA A 1 89 ? -7.700 -5.632 8.766 1.00 91.94 89 ALA A O 1
ATOM 727 N N . PHE A 1 90 ? -5.682 -5.856 7.797 1.00 88.06 90 PHE A N 1
ATOM 728 C CA . PHE A 1 90 ? -4.925 -5.546 9.006 1.00 88.06 90 PHE A CA 1
ATOM 729 C C . PHE A 1 90 ? -5.272 -4.157 9.560 1.00 88.06 90 PHE A C 1
ATOM 731 O O . PHE A 1 90 ? -5.618 -4.025 10.735 1.00 88.06 90 PHE A O 1
ATOM 738 N N . PHE A 1 91 ? -5.261 -3.122 8.715 1.00 88.56 91 PHE A N 1
ATOM 739 C CA . PHE A 1 91 ? -5.583 -1.763 9.155 1.00 88.56 91 PHE A CA 1
ATOM 740 C C . PHE A 1 91 ? -7.073 -1.585 9.487 1.00 88.56 91 PHE A C 1
ATOM 742 O O . PHE A 1 91 ? -7.392 -0.867 10.432 1.00 88.56 91 PHE A O 1
ATOM 749 N N . MET A 1 92 ? -7.988 -2.271 8.791 1.00 91.50 92 MET A N 1
ATOM 750 C CA . MET A 1 92 ? -9.413 -2.277 9.152 1.00 91.50 92 MET A CA 1
ATOM 751 C C . MET A 1 92 ? -9.653 -2.916 10.526 1.00 91.50 92 MET A C 1
ATOM 753 O O . MET A 1 92 ? -10.441 -2.400 11.318 1.00 91.50 92 MET A O 1
ATOM 757 N N . PHE A 1 93 ? -8.939 -3.998 10.844 1.00 88.19 93 PHE A N 1
ATOM 758 C CA . PHE A 1 93 ? -8.986 -4.606 12.171 1.00 88.19 93 PHE A CA 1
ATOM 759 C C . PHE A 1 93 ? -8.398 -3.681 13.240 1.00 88.19 93 PHE A C 1
ATOM 761 O O . PHE A 1 93 ? -9.008 -3.507 14.291 1.00 88.19 93 PHE A O 1
ATOM 768 N N . GLN A 1 94 ? -7.275 -3.010 12.956 1.00 83.00 94 GLN A N 1
ATOM 769 C CA . GLN A 1 94 ? -6.689 -2.028 13.872 1.00 83.00 94 GLN A CA 1
ATOM 770 C C . GLN A 1 94 ? -7.647 -0.864 14.165 1.00 83.00 94 GLN A C 1
ATOM 772 O O . GLN A 1 94 ? -7.726 -0.406 15.305 1.00 83.00 94 GLN A O 1
ATOM 777 N N . MET A 1 95 ? -8.411 -0.418 13.163 1.00 85.75 95 MET A N 1
ATOM 778 C CA . MET A 1 95 ? -9.472 0.572 13.357 1.00 85.75 95 MET A CA 1
ATOM 779 C C . MET A 1 95 ? -10.589 0.054 14.264 1.00 85.75 95 MET A C 1
ATOM 781 O O . MET A 1 95 ? -10.996 0.750 15.191 1.00 85.75 95 MET A O 1
ATOM 785 N N . ALA A 1 96 ? -11.054 -1.176 14.042 1.00 87.19 96 ALA A N 1
ATOM 786 C CA . ALA A 1 96 ? -12.072 -1.789 14.890 1.00 87.19 96 ALA A CA 1
ATOM 787 C C . ALA A 1 96 ? -11.603 -1.984 16.342 1.00 87.19 96 ALA A C 1
ATOM 789 O O . ALA A 1 96 ? -12.404 -1.868 17.265 1.00 87.19 96 ALA A O 1
ATOM 790 N N . LEU A 1 97 ? -10.312 -2.246 16.558 1.00 79.94 97 LEU A N 1
ATOM 791 C CA . LEU A 1 97 ? -9.754 -2.416 17.898 1.00 79.94 97 LEU A CA 1
ATOM 792 C C . LEU A 1 97 ? -9.800 -1.141 18.738 1.00 79.94 97 LEU A C 1
ATOM 794 O O . LEU A 1 97 ? -10.142 -1.236 19.913 1.00 79.94 97 LEU A O 1
ATOM 798 N N . GLY A 1 98 ? -9.494 0.032 18.184 1.00 77.81 98 GLY A N 1
ATOM 799 C CA . GLY A 1 98 ? -9.640 1.251 18.990 1.00 77.81 98 GLY A CA 1
ATOM 800 C C . GLY A 1 98 ? -11.082 1.768 19.049 1.00 77.81 98 GLY A C 1
ATOM 801 O O . GLY A 1 98 ? -11.456 2.360 20.048 1.00 77.81 98 GLY A O 1
ATOM 802 N N . LEU A 1 99 ? -11.967 1.418 18.102 1.00 82.31 99 LEU A N 1
ATOM 803 C CA . LEU A 1 99 ? -13.414 1.567 18.349 1.00 82.31 99 LEU A CA 1
ATOM 804 C C . LEU A 1 99 ? -13.873 0.733 19.561 1.00 82.31 99 LEU A C 1
ATOM 806 O O . LEU A 1 99 ? -14.727 1.169 20.331 1.00 82.31 99 LEU A O 1
ATOM 810 N N . ASN A 1 100 ? -13.279 -0.444 19.761 1.00 80.44 100 ASN A N 1
ATOM 811 C CA . ASN A 1 100 ? -13.544 -1.278 20.929 1.00 80.44 100 ASN A CA 1
ATOM 812 C C . ASN A 1 100 ? -13.000 -0.713 22.235 1.00 80.44 100 ASN A C 1
ATOM 814 O O . ASN A 1 100 ? -13.625 -0.920 23.272 1.00 80.44 100 ASN A O 1
ATOM 818 N N . ALA A 1 101 ? -11.900 0.031 22.199 1.00 73.56 101 ALA A N 1
ATOM 819 C CA . ALA A 1 101 ? -11.424 0.765 23.367 1.00 73.56 101 ALA A CA 1
ATOM 820 C C . ALA A 1 101 ? -12.404 1.897 23.770 1.00 73.56 101 ALA A C 1
ATOM 822 O O . ALA A 1 101 ? -12.650 2.113 24.954 1.00 73.56 101 ALA A O 1
ATOM 823 N N . GLN A 1 102 ? -13.135 2.457 22.800 1.00 75.56 102 GLN A N 1
ATOM 824 C CA . GLN A 1 102 ? -14.250 3.392 23.023 1.00 75.56 102 GLN A CA 1
ATOM 825 C C . GLN A 1 102 ? -15.587 2.715 23.397 1.00 75.56 102 GLN A C 1
ATOM 827 O O . GLN A 1 102 ? -16.607 3.392 23.529 1.00 75.56 102 GLN A O 1
ATOM 832 N N . GLY A 1 103 ? -15.612 1.387 23.564 1.00 77.81 103 GLY A N 1
ATOM 833 C CA . GLY A 1 103 ? -16.792 0.624 23.990 1.00 77.81 103 GLY A CA 1
ATOM 834 C C . GLY A 1 103 ? -17.646 0.018 22.867 1.00 77.81 103 GLY A C 1
ATOM 835 O O . GLY A 1 103 ? -18.701 -0.550 23.152 1.00 77.81 103 GLY A O 1
ATOM 836 N N . ILE A 1 104 ? -17.224 0.096 21.600 1.00 85.62 104 ILE A N 1
ATOM 837 C CA . ILE A 1 104 ? -17.926 -0.537 20.469 1.00 85.62 104 ILE A CA 1
ATOM 838 C C . ILE A 1 104 ? -17.363 -1.939 20.221 1.00 85.62 104 ILE A C 1
ATOM 840 O O . ILE A 1 104 ? -16.210 -2.067 19.831 1.00 85.62 104 ILE A O 1
ATOM 844 N N . ASP A 1 105 ? -18.176 -2.993 20.346 1.00 88.56 105 ASP A N 1
ATOM 845 C CA . ASP A 1 105 ? -17.723 -4.374 20.097 1.00 88.56 105 ASP A CA 1
ATOM 846 C C . ASP A 1 105 ? -16.907 -4.511 18.793 1.00 88.56 105 ASP A C 1
ATOM 848 O O . ASP A 1 105 ? -17.320 -4.037 17.730 1.00 88.56 105 ASP A O 1
ATOM 852 N N . VAL A 1 106 ? -15.765 -5.208 18.863 1.00 85.81 106 VAL A N 1
ATOM 853 C CA . VAL A 1 106 ? -14.831 -5.380 17.731 1.00 85.81 106 VAL A CA 1
ATOM 854 C C . VAL A 1 106 ? -15.536 -5.896 16.472 1.00 85.81 106 VAL A C 1
ATOM 856 O O . VAL A 1 106 ? -15.207 -5.472 15.367 1.00 85.81 106 VAL A O 1
ATOM 859 N N . THR A 1 107 ? -16.518 -6.793 16.607 1.00 90.94 107 THR A N 1
ATOM 860 C CA . THR A 1 107 ? -17.278 -7.335 15.465 1.00 90.94 107 THR A CA 1
ATOM 861 C C . THR A 1 107 ? -18.068 -6.233 14.776 1.00 90.94 107 THR A C 1
ATOM 863 O O . THR A 1 107 ? -18.033 -6.119 13.552 1.00 90.94 107 THR A O 1
ATOM 866 N N . VAL A 1 108 ? -18.760 -5.406 15.564 1.00 92.88 108 VAL A N 1
ATOM 867 C CA . VAL A 1 108 ? -19.540 -4.268 15.068 1.00 92.88 108 VAL A CA 1
ATOM 868 C C . VAL A 1 108 ? -18.611 -3.243 14.421 1.00 92.88 108 VAL A C 1
ATOM 870 O O . VAL A 1 108 ? -18.898 -2.776 13.319 1.00 92.88 108 VAL A O 1
ATOM 873 N N . GLY A 1 109 ? -17.461 -2.966 15.042 1.00 92.06 109 GLY A N 1
ATOM 874 C CA . GLY A 1 109 ? -16.423 -2.101 14.482 1.00 92.06 109 GLY A CA 1
ATOM 875 C C . GLY A 1 109 ? -15.918 -2.590 13.120 1.00 92.06 109 GLY A C 1
ATOM 876 O O . GLY A 1 109 ? -15.907 -1.823 12.157 1.00 92.06 109 GLY A O 1
ATOM 877 N N . VAL A 1 110 ? -15.570 -3.879 13.000 1.00 93.25 110 VAL A N 1
ATOM 878 C CA . VAL A 1 110 ? -15.124 -4.481 11.730 1.00 93.25 110 VAL A CA 1
ATOM 879 C C . VAL A 1 110 ? -16.217 -4.392 10.667 1.00 93.25 110 VAL A C 1
ATOM 881 O O . VAL A 1 110 ? -15.932 -3.977 9.545 1.00 93.25 110 VAL A O 1
ATOM 884 N N . ILE A 1 111 ? -17.466 -4.734 11.003 1.00 95.19 111 ILE A N 1
ATOM 885 C CA . ILE A 1 111 ? -18.598 -4.648 10.067 1.00 95.19 111 ILE A CA 1
ATOM 886 C C . ILE A 1 111 ? -18.800 -3.203 9.595 1.00 95.19 111 ILE A C 1
ATOM 888 O O . ILE A 1 111 ? -18.984 -2.973 8.398 1.00 95.19 111 ILE A O 1
ATOM 892 N N . GLY A 1 112 ? -18.719 -2.223 10.499 1.00 94.50 112 GLY A N 1
ATOM 893 C CA . GLY A 1 112 ? -18.851 -0.805 10.168 1.00 94.50 112 GLY A CA 1
ATOM 894 C C . GLY A 1 112 ? -17.773 -0.327 9.192 1.00 94.50 112 GLY A C 1
ATOM 895 O O . GLY A 1 112 ? -18.092 0.230 8.138 1.00 94.50 112 GLY A O 1
ATOM 896 N N . VAL A 1 113 ? -16.500 -0.609 9.488 1.00 93.44 113 VAL A N 1
ATOM 897 C CA . VAL A 1 113 ? -15.372 -0.221 8.623 1.00 93.44 113 VAL A CA 1
ATOM 898 C C . VAL A 1 113 ? -15.438 -0.936 7.269 1.00 93.44 113 VAL A C 1
ATOM 900 O O . VAL A 1 113 ? -15.245 -0.302 6.229 1.00 93.44 113 VAL A O 1
ATOM 903 N N . MET A 1 114 ? -15.782 -2.227 7.249 1.00 94.38 114 MET A N 1
ATOM 904 C CA . MET A 1 114 ? -15.972 -2.990 6.012 1.00 94.38 114 MET A CA 1
ATOM 905 C C . MET A 1 114 ? -17.106 -2.439 5.152 1.00 94.38 114 MET A C 1
ATOM 907 O O . MET A 1 114 ? -16.961 -2.338 3.932 1.00 94.38 114 MET A O 1
ATOM 911 N N . THR A 1 115 ? -18.219 -2.050 5.774 1.00 94.69 115 THR A N 1
ATOM 912 C CA . THR A 1 115 ? -19.365 -1.454 5.077 1.00 94.69 115 THR A CA 1
ATOM 913 C C . THR A 1 115 ? -18.978 -0.115 4.458 1.00 94.69 115 THR A C 1
ATOM 915 O O . THR A 1 115 ? -19.260 0.117 3.284 1.00 94.69 115 THR A O 1
ATOM 918 N N . MET A 1 116 ? -18.251 0.733 5.192 1.00 94.81 116 MET A N 1
ATOM 919 C CA . MET A 1 116 ? -17.717 1.996 4.673 1.00 94.81 116 MET A CA 1
ATOM 920 C C . MET A 1 116 ? -16.780 1.770 3.474 1.00 94.81 116 MET A C 1
ATOM 922 O O . MET A 1 116 ? -16.937 2.414 2.436 1.00 94.81 116 MET A O 1
ATOM 926 N N . CYS A 1 117 ? -15.831 0.834 3.580 1.00 94.44 117 CYS A N 1
ATOM 927 C CA . CYS A 1 117 ? -14.866 0.549 2.512 1.00 94.44 117 CYS A CA 1
ATOM 928 C C . CYS A 1 117 ? -15.532 -0.062 1.271 1.00 94.44 117 CYS A C 1
ATOM 930 O O . CYS A 1 117 ? -15.205 0.311 0.144 1.00 94.44 117 CYS A O 1
ATOM 932 N N . THR A 1 118 ? -16.500 -0.958 1.470 1.00 93.88 118 THR A N 1
ATOM 933 C CA . THR A 1 118 ? -17.276 -1.566 0.380 1.00 93.88 118 THR A CA 1
ATOM 934 C C . THR A 1 118 ? -18.172 -0.528 -0.289 1.00 93.88 118 THR A C 1
ATOM 936 O O . THR A 1 118 ? -18.203 -0.451 -1.514 1.00 93.88 118 THR A O 1
ATOM 939 N N . GLY A 1 119 ? -18.835 0.334 0.488 1.00 94.81 119 GLY A N 1
ATOM 940 C CA . GLY A 1 119 ? -19.622 1.452 -0.033 1.00 94.81 119 GLY A CA 1
ATOM 941 C C . GLY A 1 119 ? -18.777 2.422 -0.859 1.00 94.81 119 GLY A C 1
ATOM 942 O O . GLY A 1 119 ? -19.187 2.829 -1.945 1.00 94.81 119 GLY A O 1
ATOM 943 N N . TYR A 1 120 ? -17.558 2.727 -0.409 1.00 95.44 120 TYR A N 1
ATOM 944 C CA . TYR A 1 120 ? -16.605 3.527 -1.178 1.00 95.44 120 TYR A CA 1
ATOM 945 C C . TYR A 1 120 ? -16.142 2.832 -2.468 1.00 95.44 120 TYR A C 1
ATOM 947 O O . TYR A 1 120 ? -16.058 3.480 -3.513 1.00 95.44 120 TYR A O 1
ATOM 955 N N . ALA A 1 121 ? -15.882 1.522 -2.433 1.00 94.88 121 ALA A N 1
ATOM 956 C CA . ALA A 1 121 ? -15.546 0.756 -3.631 1.00 94.88 121 ALA A CA 1
ATOM 957 C C . ALA A 1 121 ? -16.697 0.776 -4.650 1.00 94.88 121 ALA A C 1
ATOM 959 O O . ALA A 1 121 ? -16.474 1.067 -5.823 1.00 94.88 121 ALA A O 1
ATOM 960 N N . VAL A 1 122 ? -17.938 0.555 -4.200 1.00 95.00 122 VAL A N 1
ATOM 961 C CA . VAL A 1 122 ? -19.142 0.653 -5.041 1.00 95.00 122 VAL A CA 1
ATOM 962 C C . VAL A 1 122 ? -19.276 2.056 -5.628 1.00 95.00 122 VAL A C 1
ATOM 964 O O . VAL A 1 122 ? -19.446 2.188 -6.838 1.00 95.00 122 VAL A O 1
ATOM 967 N N . LEU A 1 123 ? -19.113 3.108 -4.819 1.00 94.88 123 LEU A N 1
ATOM 968 C CA . LEU A 1 123 ? -19.106 4.488 -5.307 1.00 94.88 123 LEU A CA 1
ATOM 969 C C . LEU A 1 123 ? -18.059 4.677 -6.413 1.00 94.88 123 LEU A C 1
ATOM 971 O O . LEU A 1 123 ? -18.372 5.249 -7.454 1.00 94.88 123 LEU A O 1
ATOM 975 N N . CYS A 1 124 ? -16.841 4.165 -6.229 1.00 93.75 124 CYS A N 1
ATOM 976 C CA . CYS A 1 124 ? -15.772 4.258 -7.224 1.00 93.75 124 CYS A CA 1
ATOM 977 C C . CYS A 1 124 ? -16.048 3.467 -8.508 1.00 93.75 124 CYS A C 1
ATOM 979 O O . CYS A 1 124 ? -15.533 3.840 -9.555 1.00 93.75 124 CYS A O 1
ATOM 981 N N . LEU A 1 125 ? -16.820 2.380 -8.443 1.00 92.81 125 LEU A N 1
ATOM 982 C CA . LEU A 1 125 ? -17.206 1.597 -9.620 1.00 92.81 125 LEU A CA 1
ATOM 983 C C . LEU A 1 125 ? -18.373 2.229 -10.390 1.00 92.81 125 LEU A C 1
ATOM 985 O O . LEU A 1 125 ? -18.445 2.079 -11.608 1.00 92.81 125 LEU A O 1
ATOM 989 N N . LEU A 1 126 ? -19.282 2.915 -9.691 1.00 91.12 126 LEU A N 1
ATOM 990 C CA . LEU A 1 126 ? -20.441 3.592 -10.285 1.00 91.12 126 LEU A CA 1
ATOM 991 C C . LEU A 1 126 ? -20.102 4.976 -10.844 1.00 91.12 126 LEU A C 1
ATOM 993 O O . LEU A 1 126 ? -20.799 5.488 -11.719 1.00 91.12 126 LEU A O 1
ATOM 997 N N . THR A 1 127 ? -19.054 5.604 -10.322 1.00 88.56 127 THR A N 1
ATOM 998 C CA . THR A 1 127 ? -18.611 6.928 -10.748 1.00 88.56 127 THR A CA 1
ATOM 999 C C . THR A 1 127 ? -17.448 6.837 -11.727 1.00 88.56 127 THR A C 1
ATOM 1001 O O . THR A 1 127 ? -16.669 5.887 -11.728 1.00 88.56 127 THR A O 1
ATOM 1004 N N . ARG A 1 128 ? -17.332 7.836 -12.606 1.00 81.75 128 ARG A N 1
ATOM 1005 C CA . ARG A 1 128 ? -16.190 7.943 -13.516 1.00 81.75 128 ARG A CA 1
ATOM 1006 C C . ARG A 1 128 ? -14.997 8.539 -12.770 1.00 81.75 128 ARG A C 1
ATOM 1008 O O . ARG A 1 128 ? -15.169 9.536 -12.069 1.00 81.75 128 ARG A O 1
ATOM 1015 N N . HIS A 1 129 ? -13.804 7.999 -13.014 1.00 76.88 129 HIS A N 1
ATOM 1016 C CA . HIS A 1 129 ? -12.545 8.581 -12.547 1.00 76.88 129 HIS A CA 1
ATOM 1017 C C . HIS A 1 129 ? -12.492 10.093 -12.844 1.00 76.88 129 HIS A C 1
ATOM 1019 O O . HIS A 1 129 ? -12.892 10.529 -13.927 1.00 76.88 129 HIS A O 1
ATOM 1025 N N . ARG A 1 130 ? -12.001 10.882 -11.877 1.00 73.69 130 ARG A N 1
ATOM 1026 C CA . ARG A 1 130 ? -11.979 12.364 -11.865 1.00 73.69 130 ARG A CA 1
ATOM 1027 C C . ARG A 1 130 ? -13.321 13.077 -11.790 1.00 73.69 130 ARG A C 1
ATOM 1029 O O . ARG A 1 130 ? -13.357 14.304 -11.893 1.00 73.69 130 ARG A O 1
ATOM 1036 N N . CYS A 1 131 ? -14.438 12.376 -11.608 1.00 83.06 131 CYS A N 1
ATOM 1037 C CA . CYS A 1 131 ? -15.668 13.099 -11.326 1.00 83.06 131 CYS A CA 1
ATOM 1038 C C . CYS A 1 131 ? -15.540 13.808 -9.968 1.00 83.06 131 CYS A C 1
ATOM 1040 O O . CYS A 1 131 ? -14.931 13.301 -9.019 1.00 83.06 131 CYS A O 1
ATOM 1042 N N . SER A 1 132 ? -16.130 14.996 -9.866 1.00 85.19 132 SER A N 1
ATOM 1043 C CA . SER A 1 132 ? -16.057 15.813 -8.652 1.00 85.19 132 SER A CA 1
ATOM 1044 C C . SER A 1 132 ? -16.587 15.072 -7.420 1.00 85.19 132 SER A C 1
ATOM 1046 O O . SER A 1 132 ? -16.059 15.251 -6.326 1.00 85.19 132 SER A O 1
ATOM 1048 N N . VAL A 1 133 ? -17.587 14.202 -7.597 1.00 89.56 133 VAL A N 1
ATOM 1049 C CA . VAL A 1 133 ? -18.168 13.376 -6.528 1.00 89.56 133 VAL A CA 1
ATOM 1050 C C . VAL A 1 133 ? -17.151 12.380 -5.975 1.00 89.56 133 VAL A C 1
ATOM 1052 O O . VAL A 1 133 ? -16.960 12.329 -4.762 1.00 89.56 133 VAL A O 1
ATOM 1055 N N . GLN A 1 134 ? -16.471 11.623 -6.840 1.00 91.94 134 GLN A N 1
ATOM 1056 C CA . GLN A 1 134 ? -15.514 10.600 -6.423 1.00 91.94 134 GLN A CA 1
ATOM 1057 C C . GLN A 1 134 ? -14.315 11.235 -5.723 1.00 91.94 134 GLN A C 1
ATOM 1059 O O . GLN A 1 134 ? -13.984 10.826 -4.618 1.00 91.94 134 GLN A O 1
ATOM 1064 N N . ILE A 1 135 ? -13.728 12.290 -6.303 1.00 91.19 135 ILE A N 1
ATOM 1065 C CA . ILE A 1 135 ? -12.579 12.989 -5.707 1.00 91.19 135 ILE A CA 1
ATOM 1066 C C . ILE A 1 135 ? -12.941 13.569 -4.336 1.00 91.19 135 ILE A C 1
ATOM 1068 O O . ILE A 1 135 ? -12.194 13.383 -3.377 1.00 91.19 135 ILE A O 1
ATOM 1072 N N . ARG A 1 136 ? -14.108 14.216 -4.203 1.00 92.88 136 ARG A N 1
ATOM 1073 C CA . ARG A 1 136 ? -14.572 14.753 -2.913 1.00 92.88 136 ARG A CA 1
ATOM 1074 C C . ARG A 1 136 ? -14.812 13.652 -1.883 1.00 92.88 136 ARG A C 1
ATOM 1076 O O . ARG A 1 136 ? -14.420 13.825 -0.732 1.00 92.88 136 ARG A O 1
ATOM 1083 N N . ALA A 1 137 ? -15.422 12.537 -2.283 1.00 93.88 137 ALA A N 1
ATOM 1084 C CA . ALA A 1 137 ? -15.645 11.396 -1.400 1.00 93.88 137 ALA A CA 1
ATOM 1085 C C . ALA A 1 137 ? -14.323 10.756 -0.952 1.00 93.88 137 ALA A C 1
ATOM 1087 O O . ALA A 1 137 ? -14.151 10.498 0.238 1.00 93.88 137 ALA A O 1
ATOM 1088 N N . THR A 1 138 ? -13.365 10.566 -1.868 1.00 94.12 138 THR A N 1
ATOM 1089 C CA . THR A 1 138 ? -12.022 10.071 -1.539 1.00 94.12 138 THR A CA 1
ATOM 1090 C C . THR A 1 138 ? -11.328 11.006 -0.555 1.00 94.12 138 THR A C 1
ATOM 1092 O O . THR A 1 138 ? -10.851 10.543 0.475 1.00 94.12 138 THR A O 1
ATOM 1095 N N . THR A 1 139 ? -11.304 12.318 -0.815 1.00 94.00 139 THR A N 1
ATOM 1096 C CA . THR A 1 139 ? -10.697 13.298 0.100 1.00 94.00 139 THR A CA 1
ATOM 1097 C C . THR A 1 139 ? -11.348 13.261 1.480 1.00 94.00 139 THR A C 1
ATOM 1099 O O . THR A 1 139 ? -10.639 13.199 2.482 1.00 94.00 139 THR A O 1
ATOM 1102 N N . PHE A 1 140 ? -12.683 13.260 1.542 1.00 95.19 140 PHE A N 1
ATOM 1103 C CA . PHE A 1 140 ? -13.414 13.193 2.806 1.00 95.19 140 PHE A CA 1
ATOM 1104 C C . PHE A 1 140 ? -13.055 11.931 3.598 1.00 95.19 140 PHE A C 1
ATOM 1106 O O . PHE A 1 140 ? -12.697 12.031 4.768 1.00 95.19 140 PHE A O 1
ATOM 1113 N N . LEU A 1 141 ? -13.084 10.758 2.959 1.00 95.12 141 LEU A N 1
ATOM 1114 C CA . LEU A 1 141 ? -12.767 9.488 3.614 1.00 95.12 141 LEU A CA 1
ATOM 1115 C C . LEU A 1 141 ? -11.304 9.405 4.053 1.00 95.12 141 LEU A C 1
ATOM 1117 O O . LEU A 1 141 ? -11.032 8.891 5.133 1.00 95.12 141 LEU A O 1
ATOM 1121 N N . VAL A 1 142 ? -10.365 9.933 3.259 1.00 93.75 142 VAL A N 1
ATOM 1122 C CA . VAL A 1 142 ? -8.946 10.005 3.640 1.00 93.75 142 VAL A CA 1
ATOM 1123 C C . VAL A 1 142 ? -8.787 10.812 4.922 1.00 93.75 142 VAL A C 1
ATOM 1125 O O . VAL A 1 142 ? -8.145 10.333 5.854 1.00 93.75 142 VAL A O 1
ATOM 1128 N N . VAL A 1 143 ? -9.399 11.997 5.003 1.00 92.75 143 VAL A N 1
ATOM 1129 C CA . VAL A 1 143 ? -9.335 12.838 6.207 1.00 92.75 143 VAL A CA 1
ATOM 1130 C C . VAL A 1 143 ? -10.023 12.145 7.383 1.00 92.75 143 VAL A C 1
ATOM 1132 O O . VAL A 1 143 ? -9.434 12.046 8.456 1.00 92.75 143 VAL A O 1
ATOM 1135 N N . PHE A 1 144 ? -11.227 11.611 7.176 1.00 92.75 144 PHE A N 1
ATOM 1136 C CA . PHE A 1 144 ? -12.020 10.950 8.211 1.00 92.75 144 PHE A CA 1
ATOM 1137 C C . PHE A 1 144 ? -11.288 9.756 8.835 1.00 92.75 144 PHE A C 1
ATOM 1139 O O . PHE A 1 144 ? -11.121 9.698 10.051 1.00 92.75 144 PHE A O 1
ATOM 1146 N N . ILE A 1 145 ? -10.783 8.836 8.009 1.00 91.38 145 ILE A N 1
ATOM 1147 C CA . ILE A 1 145 ? -10.050 7.660 8.487 1.00 91.38 145 ILE A CA 1
ATOM 1148 C C . ILE A 1 145 ? -8.724 8.057 9.146 1.00 91.38 145 ILE A C 1
ATOM 1150 O O . ILE A 1 145 ? -8.341 7.454 10.147 1.00 91.38 145 ILE A O 1
ATOM 1154 N N . SER A 1 146 ? -8.031 9.071 8.624 1.00 90.38 146 SER A N 1
ATOM 1155 C CA . SER A 1 146 ? -6.777 9.537 9.231 1.00 90.38 146 SER A CA 1
ATOM 1156 C C . SER A 1 146 ? -7.013 10.140 10.616 1.00 90.38 146 SER A C 1
ATOM 1158 O O . SER A 1 146 ? -6.252 9.867 11.540 1.00 90.38 146 SER A O 1
ATOM 1160 N N . LEU A 1 147 ? -8.091 10.913 10.790 1.00 88.81 147 LEU A N 1
ATOM 1161 C CA . LEU A 1 147 ? -8.487 11.444 12.096 1.00 88.81 147 LEU A CA 1
ATOM 1162 C C . LEU A 1 147 ? -8.883 10.323 13.058 1.00 88.81 147 LEU A C 1
ATOM 1164 O O . LEU A 1 147 ? -8.394 10.307 14.184 1.00 88.81 147 LEU A O 1
ATOM 1168 N N . MET A 1 148 ? -9.688 9.355 12.601 1.00 85.44 148 MET A N 1
ATOM 1169 C CA . MET A 1 148 ? -10.001 8.169 13.401 1.00 85.44 148 MET A CA 1
ATOM 1170 C C . MET A 1 148 ? -8.721 7.481 13.869 1.00 85.44 148 MET A C 1
ATOM 1172 O O . MET A 1 148 ? -8.593 7.203 15.053 1.00 85.44 148 MET A O 1
ATOM 1176 N N . PHE A 1 149 ? -7.753 7.260 12.977 1.00 85.88 149 PHE A N 1
ATOM 1177 C CA . PHE A 1 149 ? -6.503 6.582 13.313 1.00 85.88 149 PHE A CA 1
ATOM 1178 C C . PHE A 1 149 ? -5.643 7.349 14.317 1.00 85.88 149 PHE A C 1
ATOM 1180 O O . PHE A 1 149 ? -5.028 6.735 15.186 1.00 85.88 149 PHE A O 1
ATOM 1187 N N . VAL A 1 150 ? -5.640 8.683 14.247 1.00 84.31 150 VAL A N 1
ATOM 1188 C CA . VAL A 1 150 ? -5.010 9.526 15.271 1.00 84.31 150 VAL A CA 1
ATOM 1189 C C . VAL A 1 150 ? -5.702 9.345 16.622 1.00 84.31 150 VAL A C 1
ATOM 1191 O O . VAL A 1 150 ? -5.005 9.191 17.618 1.00 84.31 150 VAL A O 1
ATOM 1194 N N . CYS A 1 151 ? -7.036 9.291 16.676 1.00 78.56 151 CYS A N 1
ATOM 1195 C CA . CYS A 1 151 ? -7.750 9.007 17.925 1.00 78.56 151 CYS A CA 1
ATOM 1196 C C . CYS A 1 151 ? -7.348 7.646 18.514 1.00 78.56 151 CYS A C 1
ATOM 1198 O O . CYS A 1 151 ? -7.036 7.586 19.700 1.00 78.56 151 CYS A O 1
ATOM 1200 N N . LEU A 1 152 ? -7.251 6.593 17.686 1.00 78.69 152 LEU A N 1
ATOM 1201 C CA . LEU A 1 152 ? -6.752 5.282 18.139 1.00 78.69 152 LEU A CA 1
ATOM 1202 C C . LEU A 1 152 ? -5.334 5.400 18.708 1.00 78.69 152 LEU A C 1
ATOM 1204 O O . LEU A 1 152 ? -4.992 4.748 19.684 1.00 78.69 152 LEU A O 1
ATOM 1208 N N . ALA A 1 153 ? -4.477 6.196 18.072 1.00 75.44 153 ALA A N 1
ATOM 1209 C CA . ALA A 1 153 ? -3.089 6.356 18.482 1.00 75.44 153 ALA A CA 1
ATOM 1210 C C . ALA A 1 153 ? -2.931 7.091 19.807 1.00 75.44 153 ALA A C 1
ATOM 1212 O O . ALA A 1 153 ? -2.088 6.724 20.621 1.00 75.44 153 ALA A O 1
ATOM 1213 N N . VAL A 1 154 ? -3.752 8.119 20.009 1.00 75.94 154 VAL A N 1
ATOM 1214 C CA . VAL A 1 154 ? -3.835 8.853 21.267 1.00 75.94 154 VAL A CA 1
ATOM 1215 C C . VAL A 1 154 ? -4.320 7.920 22.371 1.00 75.94 154 VAL A C 1
ATOM 1217 O O . VAL A 1 154 ? -3.699 7.856 23.423 1.00 75.94 154 VAL A O 1
ATOM 1220 N N . GLU A 1 155 ? -5.360 7.133 22.113 1.00 69.31 155 GLU A N 1
ATOM 1221 C CA . GLU A 1 155 ? -5.872 6.139 23.058 1.00 69.31 155 GLU A CA 1
ATOM 1222 C C . GLU A 1 155 ? -4.824 5.074 23.402 1.00 69.31 155 GLU A C 1
ATOM 1224 O O . GLU A 1 155 ? -4.562 4.825 24.576 1.00 69.31 155 GLU A O 1
ATOM 1229 N N . MET A 1 156 ? -4.109 4.558 22.396 1.00 67.19 156 MET A N 1
ATOM 1230 C CA . MET A 1 156 ? -2.952 3.684 22.602 1.00 67.19 156 MET A CA 1
ATOM 1231 C C . MET A 1 156 ? -1.884 4.336 23.488 1.00 67.19 156 MET A C 1
ATOM 1233 O O . MET A 1 156 ? -1.269 3.637 24.281 1.00 67.19 156 MET A O 1
ATOM 1237 N N . ALA A 1 157 ? -1.661 5.649 23.383 1.00 66.38 157 ALA A N 1
ATOM 1238 C CA . ALA A 1 157 ? -0.725 6.385 24.233 1.00 66.38 157 ALA A CA 1
ATOM 1239 C C . ALA A 1 157 ? -1.227 6.601 25.674 1.00 66.38 157 ALA A C 1
ATOM 1241 O O . ALA A 1 157 ? -0.409 6.766 26.577 1.00 66.38 157 ALA A O 1
ATOM 1242 N N . PHE A 1 158 ? -2.540 6.578 25.912 1.00 64.06 158 PHE A N 1
ATOM 1243 C CA . PHE A 1 158 ? -3.129 6.711 27.249 1.00 64.06 158 PHE A CA 1
ATOM 1244 C C . PHE A 1 158 ? -3.229 5.376 27.989 1.00 64.06 158 PHE A C 1
ATOM 1246 O O . PHE A 1 158 ? -2.847 5.321 29.161 1.00 64.06 158 PHE A O 1
ATOM 1253 N N . ASP A 1 159 ? -3.606 4.294 27.296 1.00 59.94 159 ASP A N 1
ATOM 1254 C CA . ASP A 1 159 ? -3.606 2.929 27.854 1.00 59.94 159 ASP A CA 1
ATOM 1255 C C . ASP A 1 159 ? -2.221 2.559 28.420 1.00 59.94 159 ASP A C 1
ATOM 1257 O O . ASP A 1 159 ? -2.084 1.830 29.403 1.00 59.94 159 ASP A O 1
ATOM 1261 N N . ILE A 1 160 ? -1.171 3.131 27.830 1.00 55.06 160 ILE A N 1
ATOM 1262 C CA . ILE A 1 160 ? 0.224 3.025 28.259 1.00 55.06 160 ILE A CA 1
ATOM 1263 C C . ILE A 1 160 ? 0.476 3.578 29.670 1.00 55.06 160 ILE A C 1
ATOM 1265 O O . ILE A 1 160 ? 1.342 3.062 30.379 1.00 55.06 160 ILE A O 1
ATOM 1269 N N . HIS A 1 161 ? -0.263 4.604 30.086 1.00 55.94 161 HIS A N 1
ATOM 1270 C CA . HIS A 1 161 ? -0.171 5.202 31.418 1.00 55.94 161 HIS A CA 1
ATOM 1271 C C . HIS A 1 161 ? -1.162 4.590 32.421 1.00 55.94 161 HIS A C 1
ATOM 1273 O O . HIS A 1 161 ? -1.236 5.053 33.558 1.00 55.94 161 HIS A O 1
ATOM 1279 N N . GLY A 1 162 ? -1.883 3.530 32.033 1.00 53.88 162 GLY A N 1
ATOM 1280 C CA . GLY A 1 162 ? -2.856 2.846 32.885 1.00 53.88 162 GLY A CA 1
ATOM 1281 C C . GLY A 1 162 ? -4.221 3.537 32.975 1.00 53.88 162 GLY A C 1
ATOM 1282 O O . GLY A 1 162 ? -5.015 3.160 33.833 1.00 53.88 162 GLY A O 1
ATOM 1283 N N . GLY A 1 163 ? -4.499 4.524 32.116 1.00 50.69 163 GLY A N 1
ATOM 1284 C CA . GLY A 1 163 ? -5.803 5.188 32.017 1.00 50.69 163 GLY A CA 1
ATOM 1285 C C . GLY A 1 163 ? -6.502 4.843 30.704 1.00 50.69 163 GLY A C 1
ATOM 1286 O O . GLY A 1 163 ? -5.849 4.764 29.670 1.00 50.69 163 GLY A O 1
ATOM 1287 N N . SER A 1 164 ? -7.825 4.671 30.730 1.00 49.03 164 SER A N 1
ATOM 1288 C CA . SER A 1 164 ? -8.648 4.565 29.519 1.00 49.03 164 SER A CA 1
ATOM 1289 C C . SER A 1 164 ? -9.604 5.759 29.458 1.00 49.03 164 SER A C 1
ATOM 1291 O O . SER A 1 164 ? -10.341 6.045 30.404 1.00 49.03 164 SER A O 1
ATOM 1293 N N . PHE A 1 165 ? -9.584 6.487 28.336 1.00 43.91 165 PHE A N 1
ATOM 1294 C CA . PHE A 1 165 ? -10.346 7.730 28.156 1.00 43.91 165 PHE A CA 1
ATOM 1295 C C . PHE A 1 165 ? -11.861 7.514 28.320 1.00 43.91 165 PHE A C 1
ATOM 1297 O O . PHE A 1 165 ? -12.559 8.360 28.876 1.00 43.91 165 PHE A O 1
ATOM 1304 N N . ALA A 1 166 ? -12.369 6.357 27.886 1.00 46.94 166 ALA A N 1
ATOM 1305 C CA . ALA A 1 166 ? -13.780 6.004 28.005 1.00 46.94 166 ALA A CA 1
ATOM 1306 C C . ALA A 1 166 ? -14.210 5.755 29.464 1.00 46.94 166 ALA A C 1
ATOM 1308 O O . ALA A 1 166 ? -15.303 6.169 29.860 1.00 46.94 166 ALA A O 1
ATOM 1309 N N . THR A 1 167 ? -13.353 5.129 30.279 1.00 48.53 167 THR A N 1
ATOM 1310 C CA . THR A 1 167 ? -13.650 4.869 31.698 1.00 48.53 167 THR A CA 1
ATOM 1311 C C . THR A 1 167 ? -13.554 6.129 32.552 1.00 48.53 167 THR A C 1
ATOM 1313 O O . THR A 1 167 ? -14.397 6.328 33.427 1.00 48.53 167 THR A O 1
ATOM 1316 N N . ASP A 1 168 ? -12.599 7.017 32.265 1.00 47.28 168 ASP A N 1
ATOM 1317 C CA . ASP A 1 168 ? -12.445 8.273 33.010 1.00 47.28 168 ASP A CA 1
ATOM 1318 C C . ASP A 1 168 ? -13.577 9.265 32.695 1.00 47.28 168 ASP A C 1
ATOM 1320 O O . ASP A 1 168 ? -14.070 9.957 33.589 1.00 47.28 168 ASP A O 1
ATOM 1324 N N . TYR A 1 169 ? -14.069 9.283 31.449 1.00 45.53 169 TYR A N 1
ATOM 1325 C CA . TYR A 1 169 ? -15.212 10.116 31.067 1.00 45.53 169 TYR A CA 1
ATOM 1326 C C . TYR A 1 169 ? -16.525 9.637 31.709 1.00 45.53 169 TYR A C 1
ATOM 1328 O O . TYR A 1 169 ? -17.302 10.449 32.210 1.00 45.53 169 TYR A O 1
ATOM 1336 N N . GLN A 1 170 ? -16.769 8.320 31.757 1.00 44.59 170 GLN A N 1
ATOM 1337 C CA . GLN A 1 170 ? -17.952 7.762 32.428 1.00 44.59 170 GLN A CA 1
ATOM 1338 C C . GLN A 1 170 ? -17.910 7.929 33.954 1.00 44.59 170 GLN A C 1
ATOM 1340 O O . GLN A 1 170 ? -18.957 8.143 34.568 1.00 44.59 170 GLN A O 1
ATOM 1345 N N . SER A 1 171 ? -16.721 7.887 34.563 1.00 45.72 171 SER A N 1
ATOM 1346 C CA . SER A 1 171 ? -16.519 8.222 35.978 1.00 45.72 171 SER A CA 1
ATOM 1347 C C . SER A 1 171 ? -16.931 9.674 36.265 1.00 45.72 171 SER A C 1
ATOM 1349 O O . SER A 1 171 ? -17.829 9.921 37.071 1.00 45.72 171 SER A O 1
ATOM 1351 N N . GLY A 1 172 ? -16.404 10.633 35.492 1.00 43.62 172 GLY A N 1
ATOM 1352 C CA . GLY A 1 172 ? -16.709 12.058 35.671 1.00 43.62 172 GLY A CA 1
ATOM 1353 C C . GLY A 1 172 ? -18.160 12.458 35.367 1.00 43.62 172 GLY A C 1
ATOM 1354 O O . GLY A 1 172 ? -18.623 13.504 35.823 1.00 43.62 172 GLY A O 1
ATOM 1355 N N . GLN A 1 173 ? -18.906 11.645 34.612 1.00 41.09 173 GLN A N 1
ATOM 1356 C CA . GLN A 1 173 ? -20.309 11.919 34.284 1.00 41.09 173 GLN A CA 1
ATOM 1357 C C . GLN A 1 173 ? -21.291 11.345 35.323 1.00 41.09 173 GLN A C 1
ATOM 1359 O O . GLN A 1 173 ? -22.352 11.932 35.543 1.00 41.09 173 GLN A O 1
ATOM 1364 N N . ASN A 1 174 ? -20.927 10.255 36.009 1.00 42.22 174 ASN A N 1
ATOM 1365 C CA . ASN A 1 174 ? -21.719 9.694 37.111 1.00 42.22 174 ASN A CA 1
ATOM 1366 C C . ASN A 1 174 ? -21.620 10.528 38.401 1.00 42.22 174 ASN A C 1
ATOM 1368 O O . ASN A 1 174 ? -22.575 10.566 39.182 1.00 42.22 174 ASN A O 1
ATOM 1372 N N . ASP A 1 175 ? -20.528 11.268 38.593 1.00 47.25 175 ASP A N 1
ATOM 1373 C CA . ASP A 1 175 ? -20.362 12.158 39.750 1.00 47.25 175 ASP A CA 1
ATOM 1374 C C . ASP A 1 175 ? -21.280 13.393 39.696 1.00 47.25 175 ASP A C 1
ATOM 1376 O O . ASP A 1 175 ? -21.674 13.927 40.734 1.00 47.25 175 ASP A O 1
ATOM 1380 N N . ASN A 1 176 ? -21.728 13.795 38.502 1.00 45.34 176 ASN A N 1
ATOM 1381 C CA . ASN A 1 176 ? -22.569 14.984 38.322 1.00 45.34 176 ASN A CA 1
ATOM 1382 C C . ASN A 1 176 ? -24.077 14.735 38.515 1.00 45.34 176 ASN A C 1
ATOM 1384 O O . ASN A 1 176 ? -24.838 15.698 38.580 1.00 45.34 176 ASN A O 1
ATOM 1388 N N . ASN A 1 177 ? -24.520 13.477 38.640 1.00 44.31 177 ASN A N 1
ATOM 1389 C CA . ASN A 1 177 ? -25.943 13.123 38.765 1.00 44.31 177 ASN A CA 1
ATOM 1390 C C . ASN A 1 177 ? -26.338 12.470 40.100 1.00 44.31 177 ASN A C 1
ATOM 1392 O O . ASN A 1 177 ? -27.462 11.988 40.231 1.00 44.31 177 ASN A O 1
ATOM 1396 N N . THR A 1 178 ? -25.479 12.499 41.124 1.00 43.19 178 THR A N 1
ATOM 1397 C CA . THR A 1 178 ? -25.806 11.886 42.426 1.00 43.19 178 THR A CA 1
ATOM 1398 C C . THR A 1 178 ? -25.624 12.830 43.608 1.00 43.19 178 THR A C 1
ATOM 1400 O O . THR A 1 178 ? -24.975 12.524 44.603 1.00 43.19 178 THR A O 1
ATOM 1403 N N . GLY A 1 179 ? -26.311 13.969 43.559 1.00 47.69 179 GLY A N 1
ATOM 1404 C CA . GLY A 1 179 ? -26.699 14.684 44.771 1.00 47.69 179 GLY A CA 1
ATOM 1405 C C . GLY A 1 179 ? -27.851 13.966 45.477 1.00 47.69 179 GLY A C 1
ATOM 1406 O O . GLY A 1 179 ? -28.948 14.501 45.463 1.00 47.69 179 GLY A O 1
ATOM 1407 N N . GLN A 1 180 ? -27.623 12.758 46.015 1.00 43.31 180 GLN A N 1
ATOM 1408 C CA . GLN A 1 180 ? -28.413 12.091 47.074 1.00 43.31 180 GLN A CA 1
ATOM 1409 C C . GLN A 1 180 ? -28.033 10.603 47.183 1.00 43.31 180 GLN A C 1
ATOM 1411 O O . GLN A 1 180 ? -28.558 9.763 46.460 1.00 43.31 180 GLN A O 1
ATOM 1416 N N . ASN A 1 181 ? -27.110 10.280 48.093 1.00 41.22 181 ASN A N 1
ATOM 1417 C CA . ASN A 1 181 ? -27.190 9.136 49.018 1.00 41.22 181 ASN A CA 1
ATOM 1418 C C . ASN A 1 181 ? -25.865 9.013 49.780 1.00 41.22 181 ASN A C 1
ATOM 1420 O O . ASN A 1 181 ? -24.967 8.248 49.426 1.00 41.22 181 ASN A O 1
ATOM 1424 N N . ILE A 1 182 ? -25.760 9.790 50.858 1.00 46.03 182 ILE A N 1
ATOM 1425 C CA . ILE A 1 182 ? -24.728 9.641 51.885 1.00 46.03 182 ILE A CA 1
ATOM 1426 C C . ILE A 1 182 ? -25.088 8.377 52.673 1.00 46.03 182 ILE A C 1
ATOM 1428 O O . ILE A 1 182 ? -25.828 8.464 53.641 1.00 46.03 182 ILE A O 1
ATOM 1432 N N . ASN A 1 183 ? -24.689 7.207 52.169 1.00 45.31 183 ASN A N 1
ATOM 1433 C CA . ASN A 1 183 ? -24.624 5.923 52.889 1.00 45.31 183 ASN A CA 1
ATOM 1434 C C . ASN A 1 183 ? -23.857 4.857 52.075 1.00 45.31 183 ASN A C 1
ATOM 1436 O O . ASN A 1 183 ? -24.123 3.660 52.189 1.00 45.31 183 ASN A O 1
ATOM 1440 N N . LYS A 1 184 ? -22.883 5.262 51.246 1.00 44.50 184 LYS A N 1
ATOM 1441 C CA . LYS A 1 184 ? -21.907 4.309 50.707 1.00 44.50 184 LYS A CA 1
ATOM 1442 C C . LYS A 1 184 ? -20.950 3.947 51.839 1.00 44.50 184 LYS A C 1
ATOM 1444 O O . LYS A 1 184 ? -20.178 4.766 52.323 1.00 44.50 184 LYS A O 1
ATOM 1449 N N . THR A 1 185 ? -21.096 2.730 52.348 1.00 37.69 185 THR A N 1
ATOM 1450 C CA . THR A 1 185 ? -20.201 2.147 53.348 1.00 37.69 185 THR A CA 1
ATOM 1451 C C . THR A 1 185 ? -18.771 2.140 52.821 1.00 37.69 185 THR A C 1
ATOM 1453 O O . THR A 1 185 ? -18.553 1.657 51.713 1.00 37.69 185 THR A O 1
ATOM 1456 N N . TRP A 1 186 ? -17.807 2.558 53.646 1.00 40.16 186 TRP A N 1
ATOM 1457 C CA . TRP A 1 186 ? -16.363 2.584 53.360 1.00 40.16 186 TRP A CA 1
ATOM 1458 C C . TRP A 1 186 ? -15.803 1.301 52.700 1.00 40.16 186 TRP A C 1
ATOM 1460 O O . TRP A 1 186 ? -14.832 1.365 51.963 1.00 40.16 186 TRP A O 1
ATOM 1470 N N . ARG A 1 187 ? -16.468 0.142 52.851 1.00 37.16 187 ARG A N 1
ATOM 1471 C CA . ARG A 1 187 ? -16.118 -1.110 52.147 1.00 37.16 187 ARG A CA 1
ATOM 1472 C C . ARG A 1 187 ? -16.343 -1.104 50.627 1.00 37.16 187 ARG A C 1
ATOM 1474 O O . ARG A 1 187 ? -15.705 -1.895 49.942 1.00 37.16 187 ARG A O 1
ATOM 1481 N N . GLN A 1 188 ? -17.276 -0.310 50.100 1.00 41.22 188 GLN A N 1
ATOM 1482 C CA . GLN A 1 188 ? -17.552 -0.252 48.655 1.00 41.22 188 GLN A CA 1
ATOM 1483 C C . GLN A 1 188 ? -16.588 0.687 47.935 1.00 41.22 188 GLN A C 1
ATOM 1485 O O . GLN A 1 188 ? -16.104 0.335 46.861 1.00 41.22 188 GLN A O 1
ATOM 1490 N N . ASP A 1 189 ? -16.241 1.817 48.551 1.00 41.19 189 ASP A N 1
ATOM 1491 C CA . ASP A 1 189 ? -15.212 2.711 48.017 1.00 41.19 189 ASP A CA 1
ATOM 1492 C C . ASP A 1 189 ? -13.830 2.046 48.077 1.00 41.19 189 ASP A C 1
ATOM 1494 O O . ASP A 1 189 ? -13.072 2.153 47.120 1.00 41.19 189 ASP A O 1
ATOM 1498 N N . ASP A 1 190 ? -13.550 1.222 49.095 1.00 40.97 190 ASP A N 1
ATOM 1499 C CA . ASP A 1 190 ? -12.342 0.387 49.130 1.00 40.97 190 ASP A CA 1
ATOM 1500 C C . ASP A 1 190 ? -12.310 -0.671 48.012 1.00 40.97 190 ASP A C 1
ATOM 1502 O O . ASP A 1 190 ? -11.241 -0.974 47.490 1.00 40.97 190 ASP A O 1
ATOM 1506 N N . GLN A 1 191 ? -13.455 -1.223 47.586 1.00 42.88 191 GLN A N 1
ATOM 1507 C CA . GLN A 1 191 ? -13.511 -2.150 46.442 1.00 42.88 191 GLN A CA 1
ATOM 1508 C C . GLN A 1 191 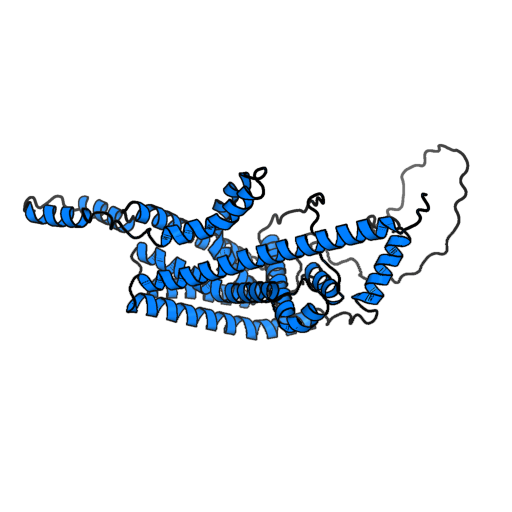? -13.343 -1.438 45.093 1.00 42.88 191 GLN A C 1
ATOM 1510 O O . GLN A 1 191 ? -12.724 -1.990 44.182 1.00 42.88 191 GLN A O 1
ATOM 1515 N N . ILE A 1 192 ? -13.852 -0.211 44.959 1.00 42.56 192 ILE A N 1
ATOM 1516 C CA . ILE A 1 192 ? -13.664 0.625 43.765 1.00 42.56 192 ILE A CA 1
ATOM 1517 C C . ILE A 1 192 ? -12.204 1.096 43.690 1.00 42.56 192 ILE A C 1
ATOM 1519 O O . ILE A 1 192 ? -11.554 0.942 42.658 1.00 42.56 192 ILE A O 1
ATOM 1523 N N . MET A 1 193 ? -11.639 1.549 44.808 1.00 36.62 193 MET A N 1
ATOM 1524 C CA . MET A 1 193 ? -10.247 1.981 44.911 1.00 36.62 193 MET A CA 1
ATOM 1525 C C . MET A 1 193 ? -9.269 0.798 44.829 1.00 36.62 193 MET A C 1
ATOM 1527 O O . MET A 1 193 ? -8.187 0.948 44.274 1.00 36.62 193 MET A O 1
ATOM 1531 N N . SER A 1 194 ? -9.661 -0.409 45.256 1.00 40.69 194 SER A N 1
ATOM 1532 C CA . SER A 1 194 ? -8.914 -1.656 45.016 1.00 40.69 194 SER A CA 1
ATOM 1533 C C . SER A 1 194 ? -8.956 -2.108 43.553 1.00 40.69 194 SER A C 1
ATOM 1535 O O . SER A 1 194 ? -8.014 -2.762 43.108 1.00 40.69 194 SER A O 1
ATOM 1537 N N . ASN A 1 195 ? -10.012 -1.786 42.799 1.00 41.00 195 ASN A N 1
ATOM 1538 C CA . ASN A 1 195 ? -10.079 -2.067 41.362 1.00 41.00 195 ASN A CA 1
ATOM 1539 C C . ASN A 1 195 ? -9.288 -1.041 40.535 1.00 41.00 195 ASN A C 1
ATOM 1541 O O . ASN A 1 195 ? -8.680 -1.429 39.538 1.00 41.00 195 ASN A O 1
ATOM 1545 N N . HIS A 1 196 ? -9.222 0.221 40.978 1.00 45.00 196 HIS A N 1
ATOM 1546 C CA . HIS A 1 196 ? -8.317 1.238 40.424 1.00 45.00 196 HIS A CA 1
ATOM 1547 C C . HIS A 1 196 ? -6.849 1.027 40.840 1.00 45.00 196 HIS A C 1
ATOM 1549 O O . HIS A 1 196 ? -5.949 1.359 40.078 1.00 45.00 196 HIS A O 1
ATOM 1555 N N . ASN A 1 197 ? -6.596 0.392 41.991 1.00 36.72 197 ASN A N 1
ATOM 1556 C CA . ASN A 1 197 ? -5.272 -0.046 42.449 1.00 36.72 197 ASN A CA 1
ATOM 1557 C C . ASN A 1 197 ? -4.922 -1.477 42.011 1.00 36.72 197 ASN A C 1
ATOM 1559 O O . ASN A 1 197 ? -4.152 -2.168 42.688 1.00 36.72 197 ASN A O 1
ATOM 1563 N N . LYS A 1 198 ? -5.407 -1.941 40.851 1.00 36.00 198 LYS A N 1
ATOM 1564 C CA . LYS A 1 198 ? -4.620 -2.954 40.144 1.00 36.00 198 LYS A CA 1
ATOM 1565 C C . LYS A 1 198 ? -3.316 -2.272 39.763 1.00 36.00 198 LYS A C 1
ATOM 1567 O O . LYS A 1 198 ? -3.277 -1.502 38.809 1.00 36.00 198 LYS A O 1
ATOM 1572 N N . ALA A 1 199 ? -2.272 -2.542 40.549 1.00 29.62 199 ALA A N 1
ATOM 1573 C CA . ALA A 1 199 ? -0.898 -2.242 40.184 1.00 29.62 199 ALA A CA 1
ATOM 1574 C C . ALA A 1 199 ? -0.734 -2.529 38.682 1.00 29.62 199 ALA A C 1
ATOM 1576 O O . ALA A 1 199 ? -1.229 -3.577 38.237 1.00 29.62 199 ALA A O 1
ATOM 1577 N N . PRO A 1 200 ? -0.111 -1.622 37.900 1.00 36.53 200 PRO A N 1
ATOM 1578 C CA . PRO A 1 200 ? 0.121 -1.878 36.486 1.00 36.53 200 PRO A CA 1
ATOM 1579 C C . PRO A 1 200 ? 0.760 -3.254 36.425 1.00 36.53 200 PRO A C 1
ATOM 1581 O O . PRO A 1 200 ? 1.721 -3.485 37.159 1.00 36.53 200 PRO A O 1
ATOM 1584 N N . GLN A 1 201 ? 0.169 -4.192 35.678 1.00 36.78 201 GLN A N 1
ATOM 1585 C CA . GLN A 1 201 ? 0.735 -5.529 35.560 1.00 36.78 201 GLN A CA 1
ATOM 1586 C C . GLN A 1 201 ? 2.159 -5.364 35.029 1.00 36.78 201 GLN A C 1
ATOM 1588 O O . GLN A 1 201 ? 2.396 -5.134 33.844 1.00 36.78 201 GLN A O 1
ATOM 1593 N N . THR A 1 202 ? 3.109 -5.394 35.956 1.00 34.75 202 THR A N 1
ATOM 1594 C CA . THR A 1 202 ? 4.530 -5.239 35.739 1.00 34.75 202 THR A CA 1
ATOM 1595 C C . THR A 1 202 ? 4.978 -6.493 35.015 1.00 34.75 202 THR A C 1
ATOM 1597 O O . THR A 1 202 ? 5.206 -7.529 35.629 1.00 34.75 202 THR A O 1
ATOM 1600 N N . GLY A 1 203 ? 5.051 -6.423 33.685 1.00 36.16 203 GLY A N 1
ATOM 1601 C CA . GLY A 1 203 ? 5.649 -7.503 32.902 1.00 36.16 203 GLY A CA 1
ATOM 1602 C C . GLY A 1 203 ? 5.296 -7.578 31.422 1.00 36.16 203 GLY A C 1
ATOM 1603 O O . GLY A 1 203 ? 6.010 -8.260 30.694 1.00 36.16 203 GLY A O 1
ATOM 1604 N N . GLN A 1 204 ? 4.261 -6.892 30.935 1.00 40.66 204 GLN A N 1
ATOM 1605 C CA . GLN A 1 204 ? 3.977 -6.850 29.499 1.00 40.66 204 GLN A CA 1
ATOM 1606 C C . GLN A 1 204 ? 3.963 -5.407 29.031 1.00 40.66 204 GLN A C 1
ATOM 1608 O O . GLN A 1 204 ? 3.076 -4.639 29.385 1.00 40.66 204 GLN A O 1
ATOM 1613 N N . ILE A 1 205 ? 4.958 -5.038 28.222 1.00 45.81 205 ILE A N 1
ATOM 1614 C CA . ILE A 1 205 ? 4.875 -3.823 27.417 1.00 45.81 205 ILE A CA 1
ATOM 1615 C C . ILE A 1 205 ? 3.551 -3.933 26.636 1.00 45.81 205 ILE A C 1
ATOM 1617 O O . ILE A 1 205 ? 3.390 -4.926 25.915 1.00 45.81 205 ILE A O 1
ATOM 1621 N N . PRO A 1 206 ? 2.597 -2.988 26.781 1.00 57.44 206 PRO A N 1
ATOM 1622 C CA . PRO A 1 206 ? 1.358 -3.016 26.015 1.00 57.44 206 PRO A CA 1
ATOM 1623 C C . PRO A 1 206 ? 1.686 -3.242 24.541 1.00 57.44 206 PRO A C 1
ATOM 1625 O O . PRO A 1 206 ? 2.546 -2.550 23.997 1.00 57.44 206 PRO A O 1
ATOM 1628 N N . VAL A 1 207 ? 1.029 -4.206 23.890 1.00 54.91 207 VAL A N 1
ATOM 1629 C CA . VAL A 1 207 ? 1.297 -4.598 22.487 1.00 54.91 207 VAL A CA 1
ATOM 1630 C C . VAL A 1 207 ? 1.309 -3.380 21.542 1.00 54.91 207 VAL A C 1
ATOM 1632 O O . VAL A 1 207 ? 2.017 -3.346 20.537 1.00 54.91 207 VAL A O 1
ATOM 1635 N N . HIS A 1 208 ? 0.597 -2.323 21.927 1.00 60.03 208 HIS A N 1
ATOM 1636 C CA . HIS A 1 208 ? 0.574 -1.008 21.298 1.00 60.03 208 HIS A CA 1
ATOM 1637 C C . HIS A 1 208 ? 1.952 -0.323 21.175 1.00 60.03 208 HIS A C 1
ATOM 1639 O O . HIS A 1 208 ? 2.232 0.265 20.131 1.00 60.03 208 HIS A O 1
ATOM 1645 N N . TRP A 1 209 ? 2.852 -0.445 22.159 1.00 62.09 209 TRP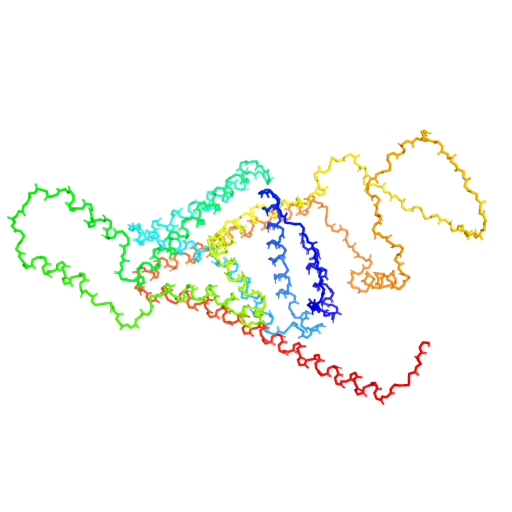 A N 1
ATOM 1646 C CA . TRP A 1 209 ? 4.222 0.082 22.057 1.00 62.09 209 TRP A CA 1
ATOM 1647 C C . TRP A 1 209 ? 5.024 -0.620 20.974 1.00 62.09 209 TRP A C 1
ATOM 1649 O O . TRP A 1 209 ? 5.750 0.043 20.238 1.00 62.09 209 TRP A O 1
ATOM 1659 N N . PHE A 1 210 ? 4.893 -1.946 20.857 1.00 64.75 210 PHE A N 1
ATOM 1660 C CA . PHE A 1 210 ? 5.567 -2.678 19.791 1.00 64.75 210 PHE A CA 1
ATOM 1661 C C . PHE A 1 210 ? 5.122 -2.133 18.433 1.00 64.75 210 PHE A C 1
ATOM 1663 O O . PHE A 1 210 ? 5.976 -1.788 17.625 1.00 64.75 210 PHE A O 1
ATOM 1670 N N . ASN A 1 211 ? 3.818 -1.922 18.220 1.00 67.12 211 ASN A N 1
ATOM 1671 C CA . ASN A 1 211 ? 3.277 -1.348 16.979 1.00 67.12 211 ASN A CA 1
ATOM 1672 C C . ASN A 1 211 ? 3.829 0.052 16.661 1.00 67.12 211 ASN A C 1
ATOM 1674 O O . ASN A 1 211 ? 4.227 0.313 15.523 1.00 67.12 211 ASN A O 1
ATOM 1678 N N . ILE A 1 212 ? 3.902 0.939 17.656 1.00 71.44 212 ILE A N 1
ATOM 1679 C CA . ILE A 1 212 ? 4.460 2.289 17.482 1.00 71.44 212 ILE A CA 1
ATOM 1680 C C . ILE A 1 212 ? 5.962 2.223 17.171 1.00 71.44 212 ILE A C 1
ATOM 1682 O O . ILE A 1 212 ? 6.438 2.901 16.260 1.00 71.44 212 ILE A O 1
ATOM 1686 N N . LEU A 1 213 ? 6.714 1.377 17.880 1.00 70.44 213 LEU A N 1
ATOM 1687 C CA . LEU A 1 213 ? 8.150 1.200 17.661 1.00 70.44 213 LEU A CA 1
ATOM 1688 C C . LEU A 1 213 ? 8.449 0.615 16.278 1.00 70.44 213 LEU A C 1
ATOM 1690 O O . LEU A 1 213 ? 9.360 1.091 15.603 1.00 70.44 213 LEU A O 1
ATOM 1694 N N . ILE A 1 214 ? 7.659 -0.360 15.820 1.00 72.19 214 ILE A N 1
ATOM 1695 C CA . ILE A 1 214 ? 7.763 -0.920 14.466 1.00 72.19 214 ILE A CA 1
ATOM 1696 C C . ILE A 1 214 ? 7.560 0.176 13.431 1.00 72.19 214 ILE A C 1
ATOM 1698 O O . ILE A 1 214 ? 8.355 0.278 12.500 1.00 72.19 214 ILE A O 1
ATOM 1702 N N . PHE A 1 215 ? 6.543 1.021 13.604 1.00 76.56 215 PHE A N 1
ATOM 1703 C CA . PHE A 1 215 ? 6.297 2.126 12.687 1.00 76.56 215 PHE A CA 1
ATOM 1704 C C . PHE A 1 215 ? 7.434 3.157 12.673 1.00 76.56 215 PHE A C 1
ATOM 1706 O O . PHE A 1 215 ? 7.813 3.637 11.607 1.00 76.56 215 PHE A O 1
ATOM 1713 N N . LEU A 1 216 ? 7.985 3.504 13.838 1.00 78.69 216 LEU A N 1
ATOM 1714 C CA . LEU A 1 216 ? 9.077 4.475 13.941 1.00 78.69 216 LEU A CA 1
ATOM 1715 C C . LEU A 1 216 ? 10.418 3.903 13.462 1.00 78.69 216 LEU A C 1
ATOM 1717 O O . LEU A 1 216 ? 11.289 4.668 13.045 1.00 78.69 216 LEU A O 1
ATOM 1721 N N . SER A 1 217 ? 10.582 2.577 13.482 1.00 77.44 217 SER A N 1
ATOM 1722 C CA . SER A 1 217 ? 11.850 1.906 13.184 1.00 77.44 217 SER A CA 1
ATOM 1723 C C . SER A 1 217 ? 12.483 2.290 11.837 1.00 77.44 217 SER A C 1
ATOM 1725 O O . SER A 1 217 ? 13.685 2.559 11.846 1.00 77.44 217 SER A O 1
ATOM 1727 N N . PRO A 1 218 ? 11.762 2.440 10.701 1.00 78.12 218 PRO A N 1
ATOM 1728 C CA . PRO A 1 218 ? 12.388 2.815 9.434 1.00 78.12 218 PRO A CA 1
ATOM 1729 C C . PRO A 1 218 ? 12.859 4.274 9.436 1.00 78.12 218 PRO A C 1
ATOM 1731 O O . PRO A 1 218 ? 13.878 4.593 8.829 1.00 78.12 218 PRO A O 1
ATOM 1734 N N . PHE A 1 219 ? 12.154 5.163 10.145 1.00 82.94 219 PHE A N 1
ATOM 1735 C CA . PHE A 1 219 ? 12.545 6.568 10.281 1.00 82.94 219 PHE A CA 1
ATOM 1736 C C . PHE A 1 219 ? 13.786 6.705 11.163 1.00 82.94 219 PHE A C 1
ATOM 1738 O O . PHE A 1 219 ? 14.723 7.411 10.794 1.00 82.94 219 PHE A O 1
ATOM 1745 N N . LEU A 1 220 ? 13.820 5.986 12.289 1.00 83.31 220 LEU A N 1
ATOM 1746 C CA . LEU A 1 220 ? 14.992 5.924 13.162 1.00 83.31 220 LEU A CA 1
ATOM 1747 C C . LEU A 1 220 ? 16.190 5.329 12.415 1.00 83.31 220 LEU A C 1
ATOM 1749 O O . LEU A 1 220 ? 17.267 5.918 12.427 1.00 83.31 220 LEU A O 1
ATOM 1753 N N . PHE A 1 221 ? 15.990 4.227 11.690 1.00 80.94 221 PHE A N 1
ATOM 1754 C CA . PHE A 1 221 ? 17.020 3.608 10.859 1.00 80.94 221 PHE A CA 1
ATOM 1755 C C . PHE A 1 221 ? 17.548 4.565 9.780 1.00 80.94 221 PHE A C 1
ATOM 1757 O O . PHE A 1 221 ? 18.758 4.688 9.602 1.00 80.94 221 PHE A O 1
ATOM 1764 N N . SER A 1 222 ? 16.666 5.314 9.112 1.00 79.75 222 SER A N 1
ATOM 1765 C CA . SER A 1 222 ? 17.071 6.316 8.121 1.00 79.75 222 SER A CA 1
ATOM 1766 C C . SER A 1 222 ? 17.920 7.436 8.727 1.00 79.75 222 SER A C 1
ATOM 1768 O O . SER A 1 222 ? 18.860 7.888 8.077 1.00 79.75 222 SER A O 1
ATOM 1770 N N . VAL A 1 223 ? 17.608 7.895 9.943 1.00 85.06 223 VAL A N 1
ATOM 1771 C CA . VAL A 1 223 ? 18.396 8.935 10.626 1.00 85.06 223 VAL A CA 1
ATOM 1772 C C . VAL A 1 223 ? 19.732 8.394 11.125 1.00 85.06 223 VAL A C 1
ATOM 1774 O O . VAL A 1 223 ? 20.728 9.109 11.053 1.00 85.06 223 VAL A O 1
ATOM 1777 N N . LEU A 1 224 ? 19.786 7.130 11.555 1.00 84.88 224 LEU A N 1
ATOM 1778 C CA . LEU A 1 224 ? 21.043 6.466 11.907 1.00 84.88 224 LEU A CA 1
ATOM 1779 C C . LEU A 1 224 ? 21.990 6.361 10.703 1.00 84.88 224 LEU A C 1
ATOM 1781 O O . LEU A 1 224 ? 23.184 6.605 10.848 1.00 84.88 224 LEU A O 1
ATOM 1785 N N . LEU A 1 225 ? 21.464 6.037 9.517 1.00 79.25 225 LEU A N 1
ATOM 1786 C CA . LEU A 1 225 ? 22.264 5.962 8.289 1.00 79.25 225 LEU A CA 1
ATOM 1787 C C . LEU A 1 225 ? 22.637 7.339 7.725 1.00 79.25 225 LEU A C 1
ATOM 1789 O O . LEU A 1 225 ? 23.702 7.488 7.129 1.00 79.25 225 LEU A O 1
ATOM 1793 N N . HIS A 1 226 ? 21.780 8.346 7.912 1.00 81.00 226 HIS A N 1
ATOM 1794 C CA . HIS A 1 226 ? 21.981 9.692 7.375 1.00 81.00 226 HIS A CA 1
ATOM 1795 C C . HIS A 1 226 ? 21.714 10.779 8.434 1.00 81.00 226 HIS A C 1
ATOM 1797 O O . HIS A 1 226 ? 20.703 11.487 8.352 1.00 81.00 226 HIS A O 1
ATOM 1803 N N . PRO A 1 227 ? 22.636 10.984 9.401 1.00 83.12 227 PRO A N 1
ATOM 1804 C CA . PRO A 1 227 ? 22.431 11.924 10.511 1.00 83.12 227 PRO A CA 1
ATOM 1805 C C . PRO A 1 227 ? 22.163 13.371 10.070 1.00 83.12 227 PRO A C 1
ATOM 1807 O O . PRO A 1 227 ? 21.421 14.100 10.728 1.00 83.12 227 PRO A O 1
ATOM 1810 N N . GLY A 1 228 ? 22.704 13.785 8.917 1.00 84.94 228 GLY A N 1
ATOM 1811 C CA . GLY A 1 228 ? 22.481 15.117 8.336 1.00 84.94 228 GLY A CA 1
ATOM 1812 C C . GLY A 1 228 ? 21.025 15.412 7.947 1.00 84.94 228 GLY A C 1
ATOM 1813 O O . GLY A 1 228 ? 20.662 16.571 7.761 1.00 84.94 228 GLY A O 1
ATOM 1814 N N . HIS A 1 229 ? 20.168 14.390 7.870 1.00 83.50 229 HIS A N 1
ATOM 1815 C CA . HIS A 1 229 ? 18.752 14.508 7.516 1.00 83.50 229 HIS A CA 1
ATOM 1816 C C . HIS A 1 229 ? 17.817 14.133 8.678 1.00 83.50 229 HIS A C 1
ATOM 1818 O O . HIS A 1 229 ? 16.728 13.603 8.459 1.00 83.50 229 HIS A O 1
ATOM 1824 N N . TRP A 1 230 ? 18.199 14.440 9.923 1.00 85.00 230 TRP A N 1
ATOM 1825 C CA . TRP A 1 230 ? 17.406 14.126 11.125 1.00 85.00 230 TRP A CA 1
ATOM 1826 C C . TRP A 1 230 ? 15.949 14.626 11.068 1.00 85.00 230 TRP A C 1
ATOM 1828 O O . TRP A 1 230 ? 15.044 13.990 11.612 1.00 85.00 230 TRP A O 1
ATOM 1838 N N . SER A 1 231 ? 15.696 15.732 10.355 1.00 85.62 231 SER A N 1
ATOM 1839 C CA . SER A 1 231 ? 14.364 16.330 10.191 1.00 85.62 231 SER A CA 1
ATOM 1840 C C . SER A 1 231 ? 13.355 15.416 9.481 1.00 85.62 231 SER A C 1
ATOM 1842 O O . SER A 1 231 ? 12.152 15.675 9.524 1.00 85.62 231 SER A O 1
ATOM 1844 N N . VAL A 1 232 ? 13.806 14.312 8.872 1.00 85.06 232 VAL A N 1
ATOM 1845 C CA . VAL A 1 232 ? 12.941 13.254 8.329 1.00 85.06 232 VAL A CA 1
ATOM 1846 C C . VAL A 1 232 ? 12.042 12.639 9.408 1.00 85.06 232 VAL A C 1
ATOM 1848 O O . VAL A 1 232 ? 10.899 12.303 9.100 1.00 85.06 232 VAL A O 1
ATOM 1851 N N . ILE A 1 233 ? 12.479 12.578 10.673 1.00 85.62 233 ILE A N 1
ATOM 1852 C CA . ILE A 1 233 ? 11.650 12.074 11.785 1.00 85.62 233 ILE A CA 1
ATOM 1853 C C . ILE A 1 233 ? 10.368 12.895 11.953 1.00 85.62 233 ILE A C 1
ATOM 1855 O O . ILE A 1 233 ? 9.309 12.327 12.200 1.00 85.62 233 ILE A O 1
ATOM 1859 N N . LEU A 1 234 ? 10.412 14.214 11.736 1.00 86.56 234 LEU A N 1
ATOM 1860 C CA . LEU A 1 234 ? 9.217 15.063 11.846 1.00 86.56 234 LEU A CA 1
ATOM 1861 C C . LEU A 1 234 ? 8.149 14.694 10.805 1.00 86.56 234 LEU A C 1
ATOM 1863 O O . LEU A 1 234 ? 6.958 14.901 11.026 1.00 86.56 234 LEU A O 1
ATOM 1867 N N . ARG A 1 235 ? 8.555 14.089 9.680 1.00 86.62 235 ARG A N 1
ATOM 1868 C CA . ARG A 1 235 ? 7.633 13.605 8.645 1.00 86.62 235 ARG A CA 1
ATOM 1869 C C . ARG A 1 235 ? 6.939 12.305 9.048 1.00 86.62 235 ARG A C 1
ATOM 1871 O O . ARG A 1 235 ? 5.939 11.970 8.420 1.00 86.62 235 ARG A O 1
ATOM 1878 N N . ALA A 1 236 ? 7.411 11.601 10.079 1.00 82.94 236 ALA A N 1
ATOM 1879 C CA . ALA A 1 236 ? 6.783 10.374 10.560 1.00 82.94 236 ALA A CA 1
ATOM 1880 C C . ALA A 1 236 ? 5.359 10.627 11.078 1.00 82.94 236 ALA A C 1
ATOM 1882 O O . ALA A 1 236 ? 4.482 9.806 10.840 1.00 82.94 236 ALA A O 1
ATOM 1883 N N . ILE A 1 237 ? 5.102 11.785 11.697 1.00 82.38 237 ILE A N 1
ATOM 1884 C CA . ILE A 1 237 ? 3.790 12.139 12.266 1.00 82.38 237 ILE A CA 1
ATOM 1885 C C . ILE A 1 237 ? 2.683 12.167 11.193 1.00 82.38 237 ILE A C 1
ATOM 1887 O O . ILE A 1 237 ? 1.729 11.396 11.313 1.00 82.38 237 ILE A O 1
ATOM 1891 N N . PRO A 1 238 ? 2.779 12.981 10.118 1.00 86.00 238 PRO A N 1
ATOM 1892 C CA . PRO A 1 238 ? 1.761 12.968 9.068 1.00 86.00 238 PRO A CA 1
ATOM 1893 C C . PRO A 1 238 ? 1.735 11.651 8.279 1.00 86.00 238 PRO A C 1
ATOM 1895 O O . PRO A 1 238 ? 0.687 11.267 7.772 1.00 86.00 238 PRO A O 1
ATOM 1898 N N . HIS A 1 239 ? 2.857 10.928 8.175 1.00 85.88 239 HIS A N 1
ATOM 1899 C CA . HIS A 1 239 ? 2.851 9.599 7.551 1.00 85.88 239 HIS A CA 1
ATOM 1900 C C . HIS A 1 239 ? 2.049 8.593 8.371 1.00 85.88 239 HIS A C 1
ATOM 1902 O O . HIS A 1 239 ? 1.313 7.797 7.795 1.00 85.88 239 HIS A O 1
ATOM 1908 N N . PHE A 1 240 ? 2.178 8.644 9.696 1.00 84.12 240 PHE A N 1
ATOM 1909 C CA . PHE A 1 240 ? 1.481 7.754 10.607 1.00 84.12 240 PHE A CA 1
ATOM 1910 C C . PHE A 1 240 ? -0.031 7.941 10.530 1.00 84.12 240 PHE A C 1
ATOM 1912 O O . PHE A 1 240 ? -0.761 6.966 10.370 1.00 84.12 240 PHE A O 1
ATOM 1919 N N . SER A 1 241 ? -0.500 9.193 10.578 1.00 86.38 241 SER A N 1
ATOM 1920 C CA . SER A 1 241 ? -1.933 9.492 10.495 1.00 86.38 241 SER A CA 1
ATOM 1921 C C . SER A 1 241 ? -2.538 9.049 9.163 1.00 86.38 241 SER A C 1
ATOM 1923 O O . SER A 1 241 ? -3.658 8.550 9.132 1.00 86.38 241 SER A O 1
ATOM 1925 N N . LEU A 1 242 ? -1.780 9.158 8.068 1.00 90.69 242 LEU A N 1
ATOM 1926 C CA . LEU A 1 242 ? -2.218 8.755 6.733 1.00 90.69 242 LEU A CA 1
ATOM 1927 C C . LEU A 1 242 ? -2.101 7.247 6.465 1.00 90.69 242 LEU A C 1
ATOM 1929 O O . LEU A 1 242 ? -2.553 6.801 5.409 1.00 90.69 242 LEU A O 1
ATOM 1933 N N . LEU A 1 243 ? -1.526 6.440 7.367 1.00 87.75 243 LEU A N 1
ATOM 1934 C CA . LEU A 1 243 ? -1.296 5.012 7.116 1.00 87.75 243 LEU A CA 1
ATOM 1935 C C . LEU A 1 243 ? -2.545 4.261 6.648 1.00 87.75 243 LEU A C 1
ATOM 1937 O O . LEU A 1 243 ? -2.462 3.596 5.615 1.00 87.75 243 LEU A O 1
ATOM 1941 N N . PRO A 1 244 ? -3.715 4.363 7.300 1.00 87.50 244 PRO A N 1
ATOM 1942 C CA . PRO A 1 244 ? -4.855 3.574 6.852 1.00 87.50 244 PRO A CA 1
ATOM 1943 C C . PRO A 1 244 ? -5.432 4.113 5.542 1.00 87.50 244 PRO A C 1
ATOM 1945 O O . PRO A 1 244 ? -5.931 3.341 4.732 1.00 87.50 244 PRO A O 1
ATOM 1948 N N . ALA A 1 245 ? -5.297 5.411 5.256 1.00 91.69 245 ALA A N 1
ATOM 1949 C CA . ALA A 1 245 ? -5.633 5.942 3.938 1.00 91.69 245 ALA A CA 1
ATOM 1950 C C . ALA A 1 245 ? -4.722 5.351 2.843 1.00 91.69 245 ALA A C 1
ATOM 1952 O O . ALA A 1 245 ? -5.214 4.934 1.791 1.00 91.69 245 ALA A O 1
ATOM 1953 N N . LEU A 1 246 ? -3.414 5.256 3.108 1.00 91.25 246 LEU A N 1
ATOM 1954 C CA . LEU A 1 246 ? -2.420 4.669 2.203 1.00 91.25 246 LEU A CA 1
ATOM 1955 C C . LEU A 1 246 ? -2.605 3.155 2.014 1.00 91.25 246 LEU A C 1
ATOM 1957 O O . LEU A 1 246 ? -2.292 2.639 0.946 1.00 91.25 246 LEU A O 1
ATOM 1961 N N . GLN A 1 247 ? -3.096 2.451 3.036 1.00 91.62 247 GLN A N 1
ATOM 1962 C CA . GLN A 1 247 ? -3.151 0.985 3.072 1.00 91.62 247 GLN A CA 1
ATOM 1963 C C . GLN A 1 247 ? -4.553 0.411 2.815 1.00 91.62 247 GLN A C 1
ATOM 1965 O O . GLN A 1 247 ? -4.669 -0.770 2.506 1.00 91.62 247 GLN A O 1
ATOM 1970 N N . ILE A 1 248 ? -5.608 1.229 2.897 1.00 93.00 248 ILE A N 1
ATOM 1971 C CA . ILE A 1 248 ? -7.001 0.829 2.640 1.00 93.00 248 ILE A CA 1
ATOM 1972 C C . ILE A 1 248 ? -7.560 1.592 1.431 1.00 93.00 248 ILE A C 1
ATOM 1974 O O . ILE A 1 248 ? -7.847 0.996 0.391 1.00 93.00 248 ILE A O 1
ATOM 1978 N N . LEU A 1 249 ? -7.701 2.920 1.537 1.00 93.50 249 LEU A N 1
ATOM 1979 C CA . LEU A 1 249 ? -8.466 3.718 0.567 1.00 93.50 249 LEU A CA 1
ATOM 1980 C C . LEU A 1 249 ? -7.773 3.867 -0.788 1.00 93.50 249 LEU A C 1
ATOM 1982 O O . LEU A 1 249 ? -8.435 3.735 -1.819 1.00 93.50 249 LEU A O 1
ATOM 1986 N N . LEU A 1 250 ? -6.466 4.149 -0.811 1.00 93.00 250 LEU A N 1
ATOM 1987 C CA . LEU A 1 250 ? -5.728 4.291 -2.071 1.00 93.00 250 LEU A CA 1
ATOM 1988 C C . LEU A 1 250 ? -5.644 2.971 -2.856 1.00 93.00 250 LEU A C 1
ATOM 1990 O O . LEU A 1 250 ? -5.894 3.008 -4.061 1.00 93.00 250 LEU A O 1
ATOM 1994 N N . PRO A 1 251 ? -5.407 1.800 -2.228 1.00 93.44 251 PRO A N 1
ATOM 1995 C CA . PRO A 1 251 ? -5.533 0.514 -2.909 1.00 93.44 251 PRO A CA 1
ATOM 1996 C C . PRO A 1 251 ? -6.928 0.273 -3.494 1.00 93.44 251 PRO A C 1
ATOM 1998 O O . PRO A 1 251 ? -7.031 -0.111 -4.659 1.00 93.44 251 PRO A O 1
ATOM 2001 N N . ILE A 1 252 ? -8.004 0.551 -2.743 1.00 94.12 252 ILE A N 1
ATOM 2002 C CA . ILE A 1 252 ? -9.381 0.435 -3.260 1.00 94.12 252 ILE A CA 1
ATOM 2003 C C . ILE A 1 252 ? -9.579 1.359 -4.468 1.00 94.12 252 ILE A C 1
ATOM 2005 O O . ILE A 1 252 ? -10.078 0.918 -5.506 1.00 94.12 252 ILE A O 1
ATOM 2009 N N . TYR A 1 253 ? -9.142 2.618 -4.364 1.00 94.19 253 TYR A N 1
ATOM 2010 C CA . TYR A 1 253 ? -9.208 3.587 -5.458 1.00 94.19 253 TYR A CA 1
ATOM 2011 C C . TYR A 1 253 ? -8.441 3.101 -6.692 1.00 94.19 253 TYR A C 1
ATOM 2013 O O . TYR A 1 253 ? -8.956 3.188 -7.807 1.00 94.19 253 TYR A O 1
ATOM 2021 N N . MET A 1 254 ? -7.235 2.561 -6.498 1.00 93.50 254 MET A N 1
ATOM 2022 C CA . MET A 1 254 ? -6.398 2.010 -7.560 1.00 93.50 254 MET A CA 1
ATOM 2023 C C . MET A 1 254 ? -7.106 0.859 -8.275 1.00 93.50 254 MET A C 1
ATOM 2025 O O . MET A 1 254 ? -7.242 0.923 -9.493 1.00 93.50 254 MET A O 1
ATOM 2029 N N . TYR A 1 255 ? -7.586 -0.159 -7.549 1.00 94.25 255 TYR A N 1
ATOM 2030 C CA . TYR A 1 255 ? -8.269 -1.300 -8.167 1.00 94.25 255 TYR A CA 1
ATOM 2031 C C . TYR A 1 255 ? -9.527 -0.855 -8.920 1.00 94.25 255 TYR A C 1
ATOM 2033 O O . TYR A 1 255 ? -9.691 -1.204 -10.086 1.00 94.25 255 TYR A O 1
ATOM 2041 N N . CYS A 1 256 ? -10.389 -0.034 -8.312 1.00 94.38 256 CYS A N 1
ATOM 2042 C CA . CYS A 1 256 ? -11.639 0.392 -8.952 1.00 94.38 256 CYS A CA 1
ATOM 2043 C C . CYS A 1 256 ? -11.398 1.181 -10.251 1.00 94.38 256 CYS A C 1
ATOM 2045 O O . CYS A 1 256 ? -12.113 0.986 -11.239 1.00 94.38 256 CYS A O 1
ATOM 2047 N N . ASN A 1 257 ? -10.359 2.024 -10.265 1.00 92.69 257 ASN A N 1
ATOM 2048 C CA . ASN A 1 257 ? -10.038 2.915 -11.378 1.00 92.69 257 ASN A CA 1
ATOM 2049 C C . ASN A 1 257 ? -8.931 2.392 -12.307 1.00 92.69 257 ASN A C 1
ATOM 2051 O O . ASN A 1 257 ? -8.486 3.137 -13.178 1.00 92.69 257 ASN A O 1
ATOM 2055 N N . MET A 1 258 ? -8.469 1.143 -12.172 1.00 90.81 258 MET A N 1
ATOM 2056 C CA . MET A 1 258 ? -7.328 0.652 -12.963 1.00 90.81 258 MET A CA 1
ATOM 2057 C C . MET A 1 258 ? -7.591 0.603 -14.474 1.00 90.81 258 MET A C 1
ATOM 2059 O O . MET A 1 258 ? -6.643 0.650 -15.247 1.00 90.81 258 MET A O 1
ATOM 2063 N N . ALA A 1 259 ? -8.859 0.538 -14.894 1.00 88.88 259 ALA A N 1
ATOM 2064 C CA . ALA A 1 259 ? -9.252 0.593 -16.303 1.00 88.88 259 ALA A CA 1
ATOM 2065 C C . ALA A 1 259 ? -9.098 1.993 -16.923 1.00 88.88 259 ALA A C 1
ATOM 2067 O O . ALA A 1 259 ? -9.022 2.124 -18.142 1.00 88.88 259 ALA A O 1
ATOM 2068 N N . ASP A 1 260 ? -9.045 3.044 -16.099 1.00 85.38 260 ASP A N 1
ATOM 2069 C CA . ASP A 1 260 ? -8.866 4.409 -16.575 1.00 85.38 260 ASP A CA 1
ATOM 2070 C C . ASP A 1 260 ? -7.391 4.695 -16.880 1.00 85.38 260 ASP A C 1
ATOM 2072 O O . ASP A 1 260 ? -6.540 4.666 -15.988 1.00 85.38 260 ASP A O 1
ATOM 2076 N N . GLN A 1 261 ? -7.105 5.052 -18.130 1.00 77.69 261 GLN A N 1
ATOM 2077 C CA . GLN A 1 261 ? -5.755 5.325 -18.633 1.00 77.69 261 GLN A CA 1
ATOM 2078 C C . GLN A 1 261 ? -5.354 6.798 -18.591 1.00 77.69 261 GLN A C 1
ATOM 2080 O O . GLN A 1 261 ? -4.286 7.155 -19.086 1.00 77.69 261 GLN A O 1
ATOM 2085 N N . SER A 1 262 ? -6.181 7.674 -18.015 1.00 74.50 262 SER A N 1
ATOM 2086 C CA . SER A 1 262 ? -5.836 9.089 -17.940 1.00 74.50 262 SER A CA 1
ATOM 2087 C C . SER A 1 262 ? -4.577 9.275 -17.089 1.00 74.50 262 SER A C 1
ATOM 2089 O O . SER A 1 262 ? -4.475 8.778 -15.959 1.00 74.50 262 SER A O 1
ATOM 2091 N N . TRP A 1 263 ? -3.589 9.978 -17.649 1.00 63.50 263 TRP A N 1
ATOM 2092 C CA . TRP A 1 263 ? -2.297 10.153 -17.000 1.00 63.50 263 TRP A CA 1
ATOM 2093 C C . TRP A 1 263 ? -2.383 11.259 -15.962 1.00 63.50 263 TRP A C 1
ATOM 2095 O O . TRP A 1 263 ? -1.891 11.055 -14.868 1.00 63.50 263 TRP A O 1
ATOM 2105 N N . GLY A 1 264 ? -3.082 12.370 -16.200 1.00 56.88 264 GLY A N 1
ATOM 2106 C CA . GLY A 1 264 ? -3.189 13.432 -15.177 1.00 56.88 264 GLY A CA 1
ATOM 2107 C C . GLY A 1 264 ? -1.884 14.139 -14.879 1.00 56.88 264 GLY A C 1
ATOM 2108 O O . GLY A 1 264 ? -1.693 14.628 -13.774 1.00 56.88 264 GLY A O 1
ATOM 2109 N N . THR A 1 265 ? -0.970 14.140 -15.841 1.00 56.31 265 THR A N 1
ATOM 2110 C CA . THR A 1 265 ? 0.135 15.086 -15.854 1.00 56.31 265 THR A CA 1
ATOM 2111 C C . THR A 1 265 ? -0.421 16.457 -16.242 1.00 56.31 265 THR A C 1
ATOM 2113 O O . THR A 1 265 ? -1.357 16.541 -17.043 1.00 56.31 265 THR A O 1
ATOM 2116 N N . ARG A 1 266 ? 0.156 17.537 -15.694 1.00 48.47 266 ARG A N 1
ATOM 2117 C CA . ARG A 1 266 ? -0.198 18.937 -16.019 1.00 48.47 266 ARG A CA 1
ATOM 2118 C C . ARG A 1 266 ? -0.279 19.209 -17.532 1.00 48.47 266 ARG A C 1
ATOM 2120 O O . ARG A 1 266 ? -1.010 20.093 -17.960 1.00 48.47 266 ARG A O 1
ATOM 2127 N N . GLU A 1 267 ? 0.427 18.422 -18.342 1.00 45.44 267 GLU A N 1
ATOM 2128 C CA . GLU A 1 267 ? 0.483 18.526 -19.802 1.00 45.44 267 GLU A CA 1
ATOM 2129 C C . GLU A 1 267 ? -0.801 18.088 -20.530 1.00 45.44 267 GLU A C 1
ATOM 2131 O O . GLU A 1 267 ? -1.081 18.611 -21.604 1.00 45.44 267 GLU A O 1
ATOM 2136 N N . GLN A 1 268 ? -1.624 17.204 -19.949 1.00 47.00 268 GLN A N 1
ATOM 2137 C CA . GLN A 1 268 ? -2.875 16.733 -20.574 1.00 47.00 268 GLN A CA 1
ATOM 2138 C C . GLN A 1 268 ? -4.052 17.715 -20.462 1.00 47.00 268 GLN A C 1
ATOM 2140 O O . GLN A 1 268 ? -5.069 17.508 -21.118 1.00 47.00 268 GLN A O 1
ATOM 2145 N N . ASN A 1 269 ? -3.933 18.780 -19.664 1.00 43.09 269 ASN A N 1
ATOM 2146 C CA . ASN A 1 269 ? -4.966 19.819 -19.560 1.00 43.09 269 ASN A CA 1
ATOM 2147 C C . ASN A 1 269 ? -4.857 20.892 -20.660 1.00 43.09 269 ASN A C 1
ATOM 2149 O O . ASN A 1 269 ? -5.572 21.892 -20.606 1.00 43.09 269 ASN A O 1
ATOM 2153 N N . ARG A 1 270 ? -3.988 20.706 -21.665 1.00 39.06 270 ARG A N 1
ATOM 2154 C CA . ARG A 1 270 ? -3.995 21.547 -22.869 1.00 39.06 270 ARG A CA 1
ATOM 2155 C C . ARG A 1 270 ? -5.128 21.081 -23.805 1.00 39.06 270 ARG A C 1
ATOM 2157 O O . ARG A 1 270 ? -5.329 19.873 -23.937 1.00 39.06 270 ARG A O 1
ATOM 2164 N N . PRO A 1 271 ? -5.898 21.997 -24.421 1.00 35.78 271 PRO A N 1
ATOM 2165 C CA . PRO A 1 271 ? -6.994 21.640 -25.322 1.00 35.78 271 PRO A CA 1
ATOM 2166 C C . PRO A 1 271 ? -6.518 20.733 -26.470 1.00 35.78 271 PRO A C 1
ATOM 2168 O O . PRO A 1 271 ? -5.397 20.858 -26.957 1.00 35.78 271 PRO A O 1
ATOM 2171 N N . ARG A 1 272 ? -7.386 19.795 -26.870 1.00 39.16 272 ARG A N 1
ATOM 2172 C CA . ARG A 1 272 ? -7.123 18.653 -27.771 1.00 39.16 272 ARG A CA 1
ATOM 2173 C C . ARG A 1 272 ? -6.904 19.011 -29.252 1.00 39.16 272 ARG A C 1
ATOM 2175 O O . ARG A 1 272 ? -6.830 18.105 -30.073 1.00 39.16 272 ARG A O 1
ATOM 2182 N N . ASP A 1 273 ? -6.764 20.285 -29.596 1.00 35.66 273 ASP A N 1
ATOM 2183 C CA . ASP A 1 273 ? -6.818 20.756 -30.988 1.00 35.66 273 ASP A CA 1
ATOM 2184 C C . ASP A 1 273 ? -5.462 20.755 -31.714 1.00 35.66 273 ASP A C 1
ATOM 2186 O O . ASP A 1 273 ? -5.306 21.426 -32.730 1.00 35.66 273 ASP A O 1
ATOM 2190 N N . VAL A 1 274 ? 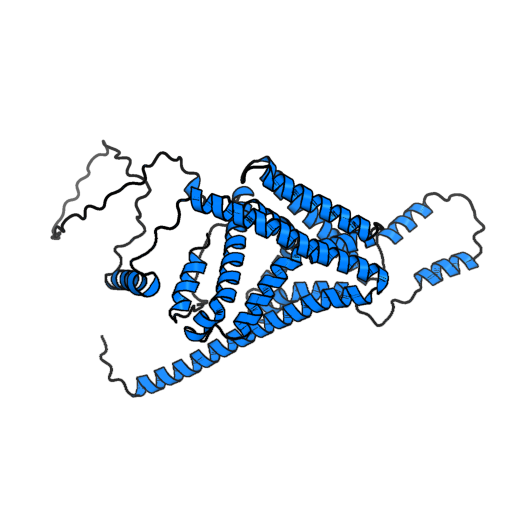-4.467 20.000 -31.234 1.00 34.41 274 VAL A N 1
ATOM 2191 C CA . VAL A 1 274 ? -3.185 19.855 -31.944 1.00 34.41 274 VAL A CA 1
ATOM 2192 C C . VAL A 1 274 ? -3.131 18.474 -32.610 1.00 34.41 274 VAL A C 1
ATOM 2194 O O . VAL A 1 274 ? -3.030 17.466 -31.902 1.00 34.41 274 VAL A O 1
ATOM 2197 N N . PRO A 1 275 ? -3.211 18.386 -33.953 1.00 31.41 275 PRO A N 1
ATOM 2198 C CA . PRO A 1 275 ? -3.164 17.113 -34.661 1.00 31.41 275 PRO A CA 1
ATOM 2199 C C . PRO A 1 275 ? -1.830 16.413 -34.400 1.00 31.41 275 PRO A C 1
ATOM 2201 O O . PRO A 1 275 ? -0.758 16.972 -34.620 1.00 31.41 275 PRO A O 1
ATOM 2204 N N . THR A 1 276 ? -1.889 15.167 -33.934 1.00 34.31 276 THR A N 1
ATOM 2205 C CA . THR A 1 276 ? -0.712 14.315 -33.729 1.00 34.31 276 THR A CA 1
ATOM 2206 C C . THR A 1 276 ? -0.336 13.634 -35.042 1.00 34.31 276 THR A C 1
ATOM 2208 O O . THR A 1 276 ? -0.568 12.443 -35.190 1.00 34.31 276 THR A O 1
ATOM 2211 N N . ILE A 1 277 ? 0.194 14.370 -36.022 1.00 37.03 277 ILE A N 1
ATOM 2212 C CA . ILE A 1 277 ? 0.864 13.771 -37.188 1.00 37.03 277 ILE A CA 1
ATOM 2213 C C . ILE A 1 277 ? 1.954 14.734 -37.666 1.00 37.03 277 ILE A C 1
ATOM 2215 O O . ILE A 1 277 ? 1.641 15.773 -38.233 1.00 37.03 277 ILE A O 1
ATOM 2219 N N . CYS A 1 278 ? 3.224 14.357 -37.513 1.00 28.91 278 CYS A N 1
ATOM 2220 C CA . CYS A 1 278 ? 4.285 14.877 -38.375 1.00 28.91 278 CYS A CA 1
ATOM 2221 C C . CYS A 1 278 ? 5.000 13.685 -39.027 1.00 28.91 278 CYS A C 1
ATOM 2223 O O . CYS A 1 278 ? 5.664 12.924 -38.320 1.00 28.91 278 CYS A O 1
ATOM 2225 N N . PRO A 1 279 ? 4.871 13.496 -40.353 1.00 34.12 279 PRO A N 1
ATOM 2226 C CA . PRO A 1 279 ? 5.759 12.627 -41.104 1.00 34.12 279 PRO A CA 1
ATOM 2227 C C . PRO A 1 279 ? 7.131 13.307 -41.179 1.00 34.12 279 PRO A C 1
ATOM 2229 O O . PRO A 1 279 ? 7.243 14.467 -41.571 1.00 34.12 279 PRO A O 1
ATOM 2232 N N . LEU A 1 280 ? 8.176 12.598 -40.760 1.00 32.91 280 LEU A N 1
ATOM 2233 C CA . LEU A 1 280 ? 9.558 13.062 -40.849 1.00 32.91 280 LEU A CA 1
ATOM 2234 C C . LEU A 1 280 ? 9.979 13.173 -42.322 1.00 32.91 280 LEU A C 1
ATOM 2236 O O . LEU A 1 280 ? 10.204 12.151 -42.962 1.00 32.91 280 LEU A O 1
ATOM 2240 N N . ASN A 1 281 ? 10.170 14.393 -42.823 1.00 28.52 281 ASN A N 1
ATOM 2241 C CA . ASN A 1 281 ? 11.100 14.647 -43.923 1.00 28.52 281 ASN A CA 1
ATOM 2242 C C . ASN A 1 281 ? 12.355 15.303 -43.335 1.00 28.52 281 ASN A C 1
ATOM 2244 O O . ASN A 1 281 ? 12.284 16.367 -42.723 1.00 28.52 281 ASN A O 1
ATOM 2248 N N . ARG A 1 282 ? 13.502 14.632 -43.480 1.00 26.73 282 ARG A N 1
ATOM 2249 C CA . ARG A 1 282 ? 14.822 15.129 -43.065 1.00 26.73 282 ARG A CA 1
ATOM 2250 C C . ARG A 1 282 ? 15.305 16.155 -44.108 1.00 26.73 282 ARG A C 1
ATOM 2252 O O . ARG A 1 282 ? 15.372 15.774 -45.274 1.00 26.73 282 ARG A O 1
ATOM 2259 N N . PRO A 1 283 ? 15.663 17.399 -43.741 1.00 33.06 283 PRO A N 1
ATOM 2260 C CA . PRO A 1 283 ? 16.305 18.307 -44.681 1.00 33.06 283 PRO A CA 1
ATOM 2261 C C . PRO A 1 283 ? 17.781 17.931 -44.877 1.00 33.06 283 PRO A C 1
ATOM 2263 O O . PRO A 1 283 ? 18.470 17.545 -43.929 1.00 33.06 283 PRO A O 1
ATOM 2266 N N . GLU A 1 284 ? 18.239 18.022 -46.125 1.00 30.50 284 GLU A N 1
ATOM 2267 C CA . GLU A 1 284 ? 19.641 17.899 -46.531 1.00 30.50 284 GLU A CA 1
ATOM 2268 C C . GLU A 1 284 ? 20.474 19.062 -45.973 1.00 30.50 284 GLU A C 1
ATOM 2270 O O . GLU A 1 284 ? 20.023 20.201 -45.893 1.00 30.50 284 GLU A O 1
ATOM 2275 N N . SER A 1 285 ? 21.696 18.751 -45.545 1.00 34.19 285 SER A N 1
ATOM 2276 C CA . SER A 1 285 ? 22.605 19.668 -44.859 1.00 34.19 285 SER A CA 1
ATOM 2277 C C . SER A 1 285 ? 23.189 20.738 -45.790 1.00 34.19 285 SER A C 1
ATOM 2279 O O . SER A 1 285 ? 23.988 20.401 -46.667 1.00 34.19 285 SER A O 1
ATOM 2281 N N . GLU A 1 286 ? 22.915 22.017 -45.530 1.00 31.91 286 GLU A N 1
ATOM 2282 C CA . GLU A 1 286 ? 23.732 23.130 -46.033 1.00 31.91 286 GLU A CA 1
ATOM 2283 C C . GLU A 1 286 ? 24.816 23.511 -45.013 1.00 31.91 286 GLU A C 1
ATOM 2285 O O . GLU A 1 286 ? 24.564 23.657 -43.815 1.00 31.91 286 GLU A O 1
ATOM 2290 N N . LYS A 1 287 ? 26.060 23.629 -45.492 1.00 31.75 287 LYS A N 1
ATOM 2291 C CA . LYS A 1 287 ? 27.228 24.047 -44.707 1.00 31.75 287 LYS A CA 1
ATOM 2292 C C . LYS A 1 287 ? 27.221 25.570 -44.560 1.00 31.75 287 LYS A C 1
ATOM 2294 O O . LYS A 1 287 ? 27.244 26.268 -45.567 1.00 31.75 287 LYS A O 1
ATOM 2299 N N . MET A 1 288 ? 27.249 26.065 -43.324 1.00 29.47 288 MET A N 1
ATOM 2300 C CA . MET A 1 288 ? 27.374 27.495 -43.029 1.00 29.47 288 MET A CA 1
ATOM 2301 C C . MET A 1 288 ? 28.856 27.896 -42.955 1.00 29.47 288 MET A C 1
ATOM 2303 O O . MET A 1 288 ? 29.600 27.350 -42.138 1.00 29.47 288 MET A O 1
ATOM 2307 N N . ASP A 1 289 ? 29.258 28.842 -43.803 1.00 26.47 289 ASP A N 1
ATOM 2308 C CA . ASP A 1 289 ? 30.554 29.528 -43.769 1.00 26.47 289 ASP A CA 1
ATOM 2309 C C . ASP A 1 289 ? 30.454 30.768 -42.865 1.00 26.47 289 ASP A C 1
ATOM 2311 O O . ASP A 1 289 ? 29.431 31.459 -42.869 1.00 26.47 289 ASP A O 1
ATOM 2315 N N . TRP A 1 290 ? 31.475 31.030 -42.050 1.00 33.84 290 TRP A N 1
ATOM 2316 C CA . TRP A 1 290 ? 31.465 32.149 -41.108 1.00 33.84 290 TRP A CA 1
ATOM 2317 C C . TRP A 1 290 ? 32.280 33.300 -41.692 1.00 33.84 290 TRP A C 1
ATOM 2319 O O . TRP A 1 290 ? 33.495 33.252 -41.642 1.00 33.84 290 TRP A O 1
ATOM 2329 N N . ASP A 1 291 ? 31.665 34.383 -42.175 1.00 29.94 291 ASP A N 1
ATOM 2330 C CA . ASP A 1 291 ? 32.373 35.659 -42.049 1.00 29.94 291 ASP A CA 1
ATOM 2331 C C . ASP A 1 291 ? 31.530 36.934 -42.137 1.00 29.94 291 ASP A C 1
ATOM 2333 O O . ASP A 1 291 ? 30.653 37.112 -42.977 1.00 29.94 291 ASP A O 1
ATOM 2337 N N . THR A 1 292 ? 31.965 37.868 -41.290 1.00 31.12 292 THR A N 1
ATOM 2338 C CA . THR A 1 292 ? 31.786 39.329 -41.292 1.00 31.12 292 THR A CA 1
ATOM 2339 C C . THR A 1 292 ? 30.403 39.986 -41.142 1.00 31.12 292 THR A C 1
ATOM 2341 O O . THR A 1 292 ? 29.570 39.999 -42.036 1.00 31.12 292 THR A O 1
ATOM 2344 N N . LYS A 1 293 ? 30.298 40.714 -40.015 1.00 37.09 293 LYS A N 1
ATOM 2345 C CA . LYS A 1 293 ? 29.825 42.107 -39.855 1.00 37.09 293 LYS A CA 1
ATOM 2346 C C . LYS A 1 293 ? 28.623 42.550 -40.703 1.00 37.09 293 LYS A C 1
ATOM 2348 O O . LYS A 1 293 ? 28.788 42.869 -41.872 1.00 37.09 293 LYS A O 1
ATOM 2353 N N . ASN A 1 294 ? 27.497 42.800 -40.032 1.00 28.69 294 ASN A N 1
ATOM 2354 C CA . ASN A 1 294 ? 26.860 44.123 -39.996 1.00 28.69 294 ASN A CA 1
ATOM 2355 C C . ASN A 1 294 ? 25.762 44.160 -38.924 1.00 28.69 294 ASN A C 1
ATOM 2357 O O . ASN A 1 294 ? 24.921 43.270 -38.836 1.00 28.69 294 ASN A O 1
ATOM 2361 N N . GLU A 1 295 ? 25.801 45.200 -38.093 1.00 43.22 295 GLU A N 1
ATOM 2362 C CA . GLU A 1 295 ? 24.664 45.629 -37.287 1.00 43.22 295 GLU A CA 1
ATOM 2363 C C . GLU A 1 295 ? 23.641 46.270 -38.225 1.00 43.22 295 GLU A C 1
ATOM 2365 O O . GLU A 1 295 ? 23.934 47.298 -38.829 1.00 43.22 295 GLU A O 1
ATOM 2370 N N . GLU A 1 296 ? 22.433 45.718 -38.309 1.00 28.12 296 GLU A N 1
ATOM 2371 C CA . GLU A 1 296 ? 21.286 46.468 -38.810 1.00 28.12 296 GLU A CA 1
ATOM 2372 C C . GLU A 1 296 ? 20.021 46.102 -38.032 1.00 28.12 296 GLU A C 1
ATOM 2374 O O . GLU A 1 296 ? 19.660 44.938 -37.852 1.00 28.12 296 GLU A O 1
ATOM 2379 N N . LYS A 1 297 ? 19.373 47.150 -37.518 1.00 35.88 297 LYS A N 1
ATOM 2380 C CA . LYS A 1 297 ? 18.048 47.114 -36.904 1.00 35.88 297 LYS A CA 1
ATOM 2381 C C . LYS A 1 297 ? 17.038 46.724 -37.977 1.00 35.88 297 LYS A C 1
ATOM 2383 O O . LYS A 1 297 ? 16.907 47.456 -38.954 1.00 35.88 297 LYS A O 1
ATOM 2388 N N . VAL A 1 298 ? 16.272 45.659 -37.753 1.00 26.95 298 VAL A N 1
ATOM 2389 C CA . VAL A 1 298 ? 15.075 45.384 -38.552 1.00 26.95 298 VAL A CA 1
ATOM 2390 C C . VAL A 1 298 ? 13.857 45.286 -37.646 1.00 26.95 298 VAL A C 1
ATOM 2392 O O . VAL A 1 298 ? 13.862 44.654 -36.590 1.00 26.95 298 VAL A O 1
ATOM 2395 N N . ASP A 1 299 ? 12.875 46.054 -38.090 1.00 24.69 299 ASP A N 1
ATOM 2396 C CA . ASP A 1 299 ? 11.617 46.437 -37.487 1.00 24.69 299 ASP A CA 1
ATOM 2397 C C . ASP A 1 299 ? 10.674 45.242 -37.300 1.00 24.69 299 ASP A C 1
ATOM 2399 O O . ASP A 1 299 ? 10.680 44.268 -38.051 1.00 24.69 299 ASP A O 1
ATOM 2403 N N . MET A 1 300 ? 9.859 45.335 -36.260 1.00 33.41 300 MET A N 1
ATOM 2404 C CA . MET A 1 300 ? 8.965 44.289 -35.791 1.00 33.41 300 MET A CA 1
ATOM 2405 C C . MET A 1 300 ? 7.617 44.438 -36.504 1.00 33.41 300 MET A C 1
ATOM 2407 O O . MET A 1 300 ? 6.820 45.281 -36.096 1.00 33.41 300 MET A O 1
ATOM 2411 N N . LYS A 1 301 ? 7.339 43.639 -37.547 1.00 28.78 301 LYS A N 1
ATOM 2412 C CA . LYS A 1 301 ? 5.975 43.437 -38.081 1.00 28.78 301 LYS A CA 1
ATOM 2413 C C . LYS A 1 301 ? 5.869 42.232 -39.028 1.00 28.78 301 LYS A C 1
ATOM 2415 O O . LYS A 1 301 ? 6.575 42.199 -40.023 1.00 28.78 301 LYS A O 1
ATOM 2420 N N . GLU A 1 302 ? 4.908 41.355 -38.699 1.00 28.42 302 GLU A N 1
ATOM 2421 C CA . GLU A 1 302 ? 4.309 40.261 -39.503 1.00 28.42 302 GLU A CA 1
ATOM 2422 C C . GLU A 1 302 ? 5.262 39.110 -39.896 1.00 28.42 302 GLU A C 1
ATOM 2424 O O . GLU A 1 302 ? 6.350 39.338 -40.388 1.00 28.42 302 GLU A O 1
ATOM 2429 N N . GLU A 1 303 ? 4.986 37.822 -39.685 1.00 24.98 303 GLU A N 1
ATOM 2430 C CA . GLU A 1 303 ? 3.771 37.064 -39.385 1.00 24.98 303 GLU A CA 1
ATOM 2431 C C . GLU A 1 303 ? 4.039 36.155 -38.175 1.00 24.98 303 GLU A C 1
ATOM 2433 O O . GLU A 1 303 ? 5.062 35.475 -38.095 1.00 24.98 303 GLU A O 1
ATOM 2438 N N . LEU A 1 304 ? 3.125 36.132 -37.202 1.00 26.92 304 LEU A N 1
ATOM 2439 C CA . LEU A 1 304 ? 3.203 35.181 -36.099 1.00 26.92 304 LEU A CA 1
ATOM 2440 C C . LEU A 1 304 ? 2.742 33.814 -36.623 1.00 26.92 304 LEU A C 1
ATOM 2442 O O . LEU A 1 304 ? 1.584 33.433 -36.447 1.00 26.92 304 LEU A O 1
ATOM 2446 N N . GLU A 1 305 ? 3.643 33.076 -37.273 1.00 24.52 305 GLU A N 1
ATOM 2447 C CA . GLU A 1 305 ? 3.504 31.627 -37.358 1.00 24.52 305 GLU A CA 1
ATOM 2448 C C . GLU A 1 305 ? 3.399 31.114 -35.923 1.00 24.52 305 GLU A C 1
ATOM 2450 O O . GLU A 1 305 ? 4.360 31.128 -35.148 1.00 24.52 305 GLU A O 1
ATOM 2455 N N . VAL A 1 306 ? 2.189 30.697 -35.547 1.00 30.83 306 VAL A N 1
ATOM 2456 C CA . VAL A 1 306 ? 1.922 29.968 -34.310 1.00 30.83 306 VAL A CA 1
ATOM 2457 C C . VAL A 1 306 ? 2.576 28.600 -34.466 1.00 30.83 306 VAL A C 1
ATOM 2459 O O . VAL A 1 306 ? 1.940 27.588 -34.752 1.00 30.83 306 VAL A O 1
ATOM 2462 N N . THR A 1 307 ? 3.893 28.580 -34.311 1.00 24.81 307 THR A N 1
ATOM 2463 C CA . THR A 1 307 ? 4.662 27.365 -34.143 1.00 24.81 307 THR A CA 1
ATOM 2464 C C . THR A 1 307 ? 4.211 26.756 -32.826 1.00 24.81 307 THR A C 1
ATOM 2466 O O . THR A 1 307 ? 4.324 27.336 -31.745 1.00 24.81 307 THR A O 1
ATOM 2469 N N . CYS A 1 308 ? 3.595 25.582 -32.937 1.00 29.53 308 CYS A N 1
ATOM 2470 C CA . CYS A 1 308 ? 3.228 24.745 -31.812 1.00 29.53 308 CYS A CA 1
ATOM 2471 C C . CYS A 1 308 ? 4.367 24.733 -30.781 1.00 29.53 308 CYS A C 1
ATOM 2473 O O . CYS A 1 308 ? 5.465 24.251 -31.059 1.00 29.53 308 CYS A O 1
ATOM 2475 N N . SER A 1 309 ? 4.077 25.191 -29.559 1.00 29.23 309 SER A N 1
ATOM 2476 C CA . SER A 1 309 ? 4.956 25.124 -28.375 1.00 29.23 309 SER A CA 1
ATOM 2477 C C . SER A 1 309 ? 5.376 23.685 -27.996 1.00 29.23 309 SER A C 1
ATOM 2479 O O . SER A 1 309 ? 5.986 23.470 -26.950 1.00 29.23 309 SER A O 1
ATOM 2481 N N . CYS A 1 310 ? 5.050 22.690 -28.820 1.00 36.03 310 CYS A N 1
ATOM 2482 C CA . CYS A 1 310 ? 5.580 21.339 -28.770 1.00 36.03 310 CYS A CA 1
ATOM 2483 C C . CYS A 1 310 ? 6.974 21.204 -29.401 1.00 36.03 310 CYS A C 1
ATOM 2485 O O . CYS A 1 310 ? 7.472 20.084 -29.488 1.00 36.03 310 CYS A O 1
ATOM 2487 N N . HIS A 1 311 ? 7.624 22.303 -29.811 1.00 33.44 311 HIS A N 1
ATOM 2488 C CA . HIS A 1 311 ? 9.048 22.268 -30.118 1.00 33.44 311 HIS A CA 1
ATOM 2489 C C . HIS A 1 311 ? 9.793 21.662 -28.930 1.00 33.44 311 HIS A C 1
ATOM 2491 O O . HIS A 1 311 ? 9.888 22.238 -27.844 1.00 33.44 311 HIS A O 1
ATOM 2497 N N . VAL A 1 312 ? 10.305 20.461 -29.173 1.00 39.94 312 VAL A N 1
ATOM 2498 C CA . VAL A 1 312 ? 11.281 19.740 -28.376 1.00 39.94 312 VAL A CA 1
ATOM 2499 C C . VAL A 1 312 ? 12.581 20.553 -28.411 1.00 39.94 312 VAL A C 1
ATOM 2501 O O . VAL A 1 312 ? 13.594 20.152 -28.963 1.00 39.94 312 VAL A O 1
ATOM 2504 N N . HIS A 1 313 ? 12.556 21.745 -27.818 1.00 34.81 313 HIS A N 1
ATOM 2505 C CA . HIS A 1 313 ? 13.706 22.637 -27.680 1.00 34.81 313 HIS A CA 1
ATOM 2506 C C . HIS A 1 313 ? 14.745 22.081 -26.689 1.00 34.81 313 HIS A C 1
ATOM 2508 O O . HIS A 1 313 ? 15.796 22.683 -26.491 1.00 34.81 313 HIS A O 1
ATOM 2514 N N . TYR A 1 314 ? 14.450 20.934 -26.064 1.00 38.97 314 TYR A N 1
ATOM 2515 C CA . TYR A 1 314 ? 15.305 20.256 -25.095 1.00 38.97 314 TYR A CA 1
ATOM 2516 C C . TYR A 1 314 ? 16.183 19.150 -25.678 1.00 38.97 314 TYR A C 1
ATOM 2518 O O . TYR A 1 314 ? 17.120 18.726 -25.003 1.00 38.97 314 TYR A O 1
ATOM 2526 N N . LEU A 1 315 ? 15.949 18.713 -26.918 1.00 44.97 315 LEU A N 1
ATOM 2527 C CA . LEU A 1 315 ? 16.953 17.921 -27.618 1.00 44.97 315 LEU A CA 1
ATOM 2528 C C . LEU A 1 315 ? 17.945 18.914 -28.222 1.00 44.97 315 LEU A C 1
ATOM 2530 O O . LEU A 1 315 ? 17.887 19.262 -29.399 1.00 44.97 315 LEU A O 1
ATOM 2534 N N . LYS A 1 316 ? 18.885 19.367 -27.384 1.00 53.00 316 LYS A N 1
ATOM 2535 C CA . LYS A 1 316 ? 20.243 19.663 -27.859 1.00 53.00 316 LYS A CA 1
ATOM 2536 C C . LYS A 1 316 ? 20.588 18.575 -28.882 1.00 53.00 316 LYS A C 1
ATOM 2538 O O . LYS A 1 316 ? 20.272 17.424 -28.591 1.00 53.00 316 LYS A O 1
ATOM 2543 N N . GLN A 1 317 ? 21.175 18.911 -30.036 1.00 59.44 317 GLN A N 1
ATOM 2544 C CA . GLN A 1 317 ? 21.716 17.896 -30.953 1.00 59.44 317 GLN A CA 1
ATOM 2545 C C . GLN A 1 317 ? 22.439 16.851 -30.102 1.00 59.44 317 GLN A C 1
ATOM 2547 O O . GLN A 1 317 ? 23.422 17.183 -29.434 1.00 59.44 317 GLN A O 1
ATOM 2552 N N . LEU A 1 318 ? 21.859 15.649 -30.014 1.00 61.88 318 LEU A N 1
ATOM 2553 C CA . LEU A 1 318 ? 22.462 14.575 -29.247 1.00 61.88 318 LEU A CA 1
ATOM 2554 C C . LEU A 1 318 ? 23.839 14.365 -29.853 1.00 61.88 318 LEU A C 1
ATOM 2556 O O . LEU A 1 318 ? 23.974 14.347 -31.076 1.00 61.88 318 LEU A O 1
ATOM 2560 N N . SER A 1 319 ? 24.859 14.241 -29.007 1.00 76.25 319 SER A N 1
ATOM 2561 C CA . SER A 1 319 ? 26.170 13.846 -29.515 1.00 76.25 319 SER A CA 1
ATOM 2562 C C . SER A 1 319 ? 26.025 12.535 -30.291 1.00 76.25 319 SER A C 1
ATOM 2564 O O . SER A 1 319 ? 25.178 11.707 -29.940 1.00 76.25 319 SER A O 1
ATOM 2566 N N . ASP A 1 320 ? 26.832 12.329 -31.329 1.00 80.81 320 ASP A N 1
ATOM 2567 C CA . ASP A 1 320 ? 26.761 11.102 -32.132 1.00 80.81 320 ASP A CA 1
ATOM 2568 C C . ASP A 1 320 ? 26.881 9.851 -31.244 1.00 80.81 320 ASP A C 1
ATOM 2570 O O . ASP A 1 320 ? 26.117 8.903 -31.404 1.00 80.81 320 ASP A O 1
ATOM 2574 N N . ASN A 1 321 ? 27.718 9.920 -30.201 1.00 79.12 321 ASN A N 1
ATOM 2575 C CA . ASN A 1 321 ? 27.864 8.881 -29.177 1.00 79.12 321 ASN A CA 1
ATOM 2576 C C . ASN A 1 321 ? 26.558 8.589 -28.417 1.00 79.12 321 ASN A C 1
ATOM 2578 O O . ASN A 1 321 ? 26.259 7.443 -28.089 1.00 79.12 321 ASN A O 1
ATOM 2582 N N . GLU A 1 322 ? 25.786 9.625 -28.087 1.00 78.06 322 GLU A N 1
ATOM 2583 C CA . GLU A 1 322 ? 24.512 9.462 -27.386 1.00 78.06 322 GLU A CA 1
ATOM 2584 C C . GLU A 1 322 ? 23.448 8.881 -28.325 1.00 78.06 322 GLU A C 1
ATOM 2586 O O . GLU A 1 322 ? 22.666 8.018 -27.927 1.00 78.06 322 GLU A O 1
ATOM 2591 N N . THR A 1 323 ? 23.458 9.295 -29.592 1.00 81.94 323 THR A N 1
ATOM 2592 C CA . THR A 1 323 ? 22.578 8.740 -30.627 1.00 81.94 323 THR A CA 1
ATOM 2593 C C . THR A 1 323 ? 22.864 7.254 -30.852 1.00 81.94 323 THR A C 1
ATOM 2595 O O . THR A 1 323 ? 21.941 6.440 -30.796 1.00 81.94 323 THR A O 1
ATOM 2598 N N . GLU A 1 324 ? 24.137 6.883 -31.003 1.00 83.94 324 GLU A N 1
ATOM 2599 C CA . GLU A 1 324 ? 24.583 5.492 -31.125 1.00 83.94 324 GLU A CA 1
ATOM 2600 C C . GLU A 1 324 ? 24.187 4.662 -29.895 1.00 83.94 324 GLU A C 1
ATOM 2602 O O . GLU A 1 324 ? 23.699 3.534 -30.027 1.00 83.94 324 GLU A O 1
ATOM 2607 N N . PHE A 1 325 ? 24.321 5.227 -28.690 1.00 83.69 325 PHE A N 1
ATOM 2608 C CA . PHE A 1 325 ? 23.868 4.582 -27.459 1.00 83.69 325 PHE A CA 1
ATOM 2609 C C . PHE A 1 325 ? 22.363 4.283 -27.488 1.00 83.69 325 PHE A C 1
ATOM 2611 O O . PHE A 1 325 ? 21.960 3.147 -27.226 1.00 83.69 325 PHE A O 1
ATOM 2618 N N . TRP A 1 326 ? 21.520 5.267 -27.822 1.00 81.50 326 TRP A N 1
ATOM 2619 C CA . TRP A 1 326 ? 20.065 5.081 -27.854 1.00 81.50 326 TRP A CA 1
ATOM 2620 C C . TRP A 1 326 ? 19.622 4.099 -28.941 1.00 81.50 326 TRP A C 1
ATOM 2622 O O . TRP A 1 326 ? 18.698 3.313 -28.713 1.00 81.50 326 TRP A O 1
ATOM 2632 N N . GLU A 1 327 ? 20.273 4.106 -30.105 1.00 81.94 327 GLU A N 1
ATOM 2633 C CA . GLU A 1 327 ? 20.025 3.126 -31.165 1.00 81.94 327 GLU A CA 1
ATOM 2634 C C . GLU A 1 327 ? 20.428 1.717 -30.729 1.00 81.94 327 GLU A C 1
ATOM 2636 O O . GLU A 1 327 ? 19.648 0.774 -30.884 1.00 81.94 327 GLU A O 1
ATOM 2641 N N . THR A 1 328 ? 21.590 1.576 -30.093 1.00 81.75 328 THR A N 1
ATOM 2642 C CA . THR A 1 328 ? 22.058 0.301 -29.541 1.00 81.75 328 THR A CA 1
ATOM 2643 C C . THR A 1 328 ? 21.106 -0.217 -28.468 1.00 81.75 328 THR A C 1
ATOM 2645 O O . THR A 1 328 ? 20.719 -1.388 -28.503 1.00 81.75 328 THR A O 1
ATOM 2648 N N . LEU A 1 329 ? 20.666 0.643 -27.544 1.00 80.44 329 LEU A N 1
ATOM 2649 C CA . LEU A 1 329 ? 19.698 0.299 -26.502 1.00 80.44 329 LEU A CA 1
ATOM 2650 C C . LEU A 1 329 ? 18.375 -0.171 -27.116 1.00 80.44 329 LEU A C 1
ATOM 2652 O O . LEU A 1 329 ? 17.850 -1.220 -26.738 1.00 80.44 329 LEU A O 1
ATOM 2656 N N . ARG A 1 330 ? 17.850 0.574 -28.095 1.00 79.69 330 ARG A N 1
ATOM 2657 C CA . ARG A 1 330 ? 16.607 0.221 -28.786 1.00 79.69 330 ARG A CA 1
ATOM 2658 C C . ARG A 1 330 ? 16.734 -1.125 -29.491 1.00 79.69 330 ARG A C 1
ATOM 2660 O O . ARG A 1 330 ? 15.895 -1.993 -29.285 1.00 79.69 330 ARG A O 1
ATOM 2667 N N . ASN A 1 331 ? 17.794 -1.328 -30.263 1.00 80.31 331 ASN A N 1
ATOM 2668 C CA . ASN A 1 331 ? 17.958 -2.525 -31.086 1.00 80.31 331 ASN A CA 1
ATOM 2669 C C . ASN A 1 331 ? 18.288 -3.774 -30.254 1.00 80.31 331 ASN A C 1
ATOM 2671 O O . ASN A 1 331 ? 17.827 -4.866 -30.581 1.00 80.31 331 ASN A O 1
ATOM 2675 N N . THR A 1 332 ? 19.043 -3.618 -29.164 1.00 74.31 332 THR A N 1
ATOM 2676 C CA . THR A 1 332 ? 19.556 -4.743 -28.361 1.00 74.31 332 THR A CA 1
ATOM 2677 C C . THR A 1 332 ? 18.634 -5.109 -27.197 1.00 74.31 332 THR A C 1
ATOM 2679 O O . THR A 1 332 ? 18.451 -6.290 -26.889 1.00 74.31 332 THR A O 1
ATOM 2682 N N . VAL A 1 333 ? 18.059 -4.108 -26.521 1.00 69.75 333 VAL A N 1
ATOM 2683 C CA . VAL A 1 333 ? 17.279 -4.309 -25.289 1.00 69.75 333 VAL A CA 1
ATOM 2684 C C . VAL A 1 333 ? 15.782 -4.318 -25.563 1.00 69.75 333 VAL A C 1
ATOM 2686 O O . VAL A 1 333 ? 15.101 -5.245 -25.122 1.00 69.75 333 VAL A O 1
ATOM 2689 N N . ILE A 1 334 ? 15.278 -3.309 -26.277 1.00 69.62 334 ILE A N 1
ATOM 2690 C CA . ILE A 1 334 ? 13.842 -3.161 -26.561 1.00 69.62 334 ILE A CA 1
ATOM 2691 C C . ILE A 1 334 ? 13.426 -4.056 -27.746 1.00 69.62 334 ILE A C 1
ATOM 2693 O O . ILE A 1 334 ? 12.346 -4.642 -27.727 1.00 69.62 334 ILE A O 1
ATOM 2697 N N . GLY A 1 335 ? 14.314 -4.219 -28.731 1.00 65.88 335 GLY A N 1
ATOM 2698 C CA . GLY A 1 335 ? 14.038 -4.859 -30.015 1.00 65.88 335 GLY A CA 1
ATOM 2699 C C . GLY A 1 335 ? 13.414 -3.883 -31.019 1.00 65.88 335 GLY A C 1
ATOM 2700 O O . GLY A 1 335 ? 12.737 -2.927 -30.651 1.00 65.88 335 GLY A O 1
ATOM 2701 N N . THR A 1 336 ? 13.638 -4.116 -32.314 1.00 57.53 336 THR A N 1
ATOM 2702 C CA . THR A 1 336 ? 13.028 -3.326 -33.406 1.00 57.53 336 THR A CA 1
ATOM 2703 C C . THR A 1 336 ? 11.578 -3.720 -33.691 1.00 57.53 336 THR A C 1
ATOM 2705 O O . THR A 1 336 ? 10.827 -2.946 -34.277 1.00 57.53 336 THR A O 1
ATOM 2708 N N . ALA A 1 337 ? 11.169 -4.908 -33.243 1.00 55.00 337 ALA A N 1
ATOM 2709 C CA . ALA A 1 337 ? 9.794 -5.389 -33.265 1.00 55.00 337 ALA A CA 1
ATOM 2710 C C . ALA A 1 337 ? 9.075 -5.000 -31.964 1.00 55.00 337 ALA A C 1
ATOM 2712 O O . ALA A 1 337 ? 8.648 -5.853 -31.190 1.00 55.00 337 ALA A O 1
ATOM 2713 N N . THR A 1 338 ? 8.972 -3.703 -31.681 1.00 52.09 338 THR A N 1
ATOM 2714 C CA . THR A 1 338 ? 8.037 -3.237 -30.655 1.00 52.09 338 THR A CA 1
ATOM 2715 C C . THR A 1 338 ? 6.632 -3.372 -31.215 1.00 52.09 338 THR A C 1
ATOM 2717 O O . THR A 1 338 ? 6.243 -2.595 -32.089 1.00 52.09 338 THR A O 1
ATOM 2720 N N . GLU A 1 339 ? 5.853 -4.338 -30.727 1.00 55.44 339 GLU A N 1
ATOM 2721 C CA . GLU A 1 339 ? 4.400 -4.231 -30.850 1.00 55.44 339 GLU A CA 1
ATOM 2722 C C . GLU A 1 339 ? 4.021 -2.868 -30.262 1.00 55.44 339 GLU A C 1
ATOM 2724 O O . GLU A 1 339 ? 4.401 -2.563 -29.129 1.00 55.44 339 GLU A O 1
ATOM 2729 N N . PHE A 1 340 ? 3.316 -2.025 -31.021 1.00 57.03 340 PHE A N 1
ATOM 2730 C CA . PHE A 1 340 ? 2.930 -0.662 -30.615 1.00 57.03 340 PHE A CA 1
ATOM 2731 C C . PHE A 1 340 ? 1.928 -0.633 -29.437 1.00 57.03 340 PHE A C 1
ATOM 2733 O O . PHE A 1 340 ? 1.239 0.359 -29.207 1.00 57.03 340 PHE A O 1
ATOM 2740 N N . GLY A 1 341 ? 1.874 -1.712 -28.655 1.00 63.59 341 GLY A N 1
ATOM 2741 C CA . GLY A 1 341 ? 0.850 -1.991 -27.675 1.00 63.59 341 GLY A CA 1
ATOM 2742 C C . GLY A 1 341 ? -0.498 -2.251 -28.337 1.00 63.59 341 GLY A C 1
ATOM 2743 O O . GLY A 1 341 ? -0.701 -2.065 -29.535 1.00 63.59 341 GLY A O 1
ATOM 2744 N N . LEU A 1 342 ? -1.442 -2.692 -27.517 1.00 72.62 342 LEU A N 1
ATOM 2745 C CA . LEU A 1 342 ? -2.855 -2.671 -27.866 1.00 72.62 342 LEU A CA 1
ATOM 2746 C C . LEU A 1 342 ? -3.337 -1.214 -27.975 1.00 72.62 342 LEU A C 1
ATOM 2748 O O . LEU A 1 342 ? -2.760 -0.311 -27.360 1.00 72.62 342 LEU A O 1
ATOM 2752 N N . SER A 1 343 ? -4.425 -0.978 -28.707 1.00 81.00 343 SER A N 1
ATOM 2753 C CA . SER A 1 343 ? -5.066 0.341 -28.706 1.00 81.00 343 SER A CA 1
ATOM 2754 C C . SER A 1 343 ? -5.502 0.732 -27.285 1.00 81.00 343 SER A C 1
ATOM 2756 O O . SER A 1 343 ? -5.776 -0.126 -26.440 1.00 81.00 343 SER A O 1
ATOM 2758 N N . GLY A 1 344 ? -5.594 2.037 -26.996 1.00 78.25 344 GLY A N 1
ATOM 2759 C CA . GLY A 1 344 ? -6.026 2.514 -25.675 1.00 78.25 344 GLY A CA 1
ATOM 2760 C C . GLY A 1 344 ? -7.361 1.896 -25.234 1.00 78.25 344 GLY A C 1
ATOM 2761 O O . GLY A 1 344 ? -7.512 1.487 -24.082 1.00 78.25 344 GLY A O 1
ATOM 2762 N N . ASP A 1 345 ? -8.294 1.713 -26.167 1.00 83.44 345 ASP A N 1
ATOM 2763 C CA . ASP A 1 345 ? -9.595 1.099 -25.894 1.00 83.44 345 ASP A CA 1
ATOM 2764 C C . ASP A 1 345 ? -9.481 -0.388 -25.516 1.00 83.44 345 ASP A C 1
ATOM 2766 O O . ASP A 1 345 ? -10.116 -0.843 -24.559 1.00 83.44 345 ASP A O 1
ATOM 2770 N N . GLU A 1 346 ? -8.627 -1.148 -26.205 1.00 86.44 346 GLU A N 1
ATOM 2771 C CA . GLU A 1 346 ? -8.361 -2.557 -25.896 1.00 86.44 346 GLU A CA 1
ATOM 2772 C C . GLU A 1 346 ? -7.672 -2.723 -24.541 1.00 86.44 346 GLU A C 1
ATOM 2774 O O . GLU A 1 346 ? -8.126 -3.521 -23.716 1.00 86.44 346 GLU A O 1
ATOM 2779 N N . ILE A 1 347 ? -6.648 -1.909 -24.255 1.00 85.25 347 ILE A N 1
ATOM 2780 C CA . ILE A 1 347 ? -5.987 -1.898 -22.943 1.00 85.25 347 ILE A CA 1
ATOM 2781 C C . ILE A 1 347 ? -7.019 -1.578 -21.848 1.00 85.25 347 ILE A C 1
ATOM 2783 O O . ILE A 1 347 ? -6.999 -2.179 -20.775 1.00 85.25 347 ILE A O 1
ATOM 2787 N N . GLY A 1 348 ? -7.950 -0.650 -22.098 1.00 87.44 348 GLY A N 1
ATOM 2788 C CA . GLY A 1 348 ? -8.973 -0.248 -21.130 1.00 87.44 348 GLY A CA 1
ATOM 2789 C C . GLY A 1 348 ? -9.950 -1.385 -20.847 1.00 87.44 348 GLY A C 1
ATOM 2790 O O . GLY A 1 348 ? -10.281 -1.660 -19.690 1.00 87.44 348 GLY A O 1
ATOM 2791 N N . LYS A 1 349 ? -10.356 -2.103 -21.899 1.00 90.31 349 LYS A N 1
ATOM 2792 C CA . LYS A 1 349 ? -11.210 -3.290 -21.809 1.00 90.31 349 LYS A CA 1
ATOM 2793 C C . LYS A 1 349 ? -10.538 -4.413 -21.021 1.00 90.31 349 LYS A C 1
ATOM 2795 O O . LYS A 1 349 ? -11.172 -4.991 -20.137 1.00 90.31 349 LYS A O 1
ATOM 2800 N N . ASP A 1 350 ? -9.273 -4.706 -21.297 1.00 91.31 350 ASP A N 1
ATOM 2801 C CA . ASP A 1 350 ? -8.548 -5.786 -20.626 1.00 91.31 350 ASP A CA 1
ATOM 2802 C C . ASP A 1 350 ? -8.199 -5.444 -19.176 1.00 91.31 350 ASP A C 1
ATOM 2804 O O . ASP A 1 350 ? -8.379 -6.284 -18.293 1.00 91.31 350 ASP A O 1
ATOM 2808 N N . LEU A 1 351 ? -7.839 -4.191 -18.881 1.00 91.06 351 LEU A N 1
ATOM 2809 C CA . LEU A 1 351 ? -7.717 -3.709 -17.501 1.00 91.06 351 LEU A CA 1
ATOM 2810 C C . LEU A 1 351 ? -9.062 -3.755 -16.762 1.00 91.06 351 LEU A C 1
ATOM 2812 O O . LEU A 1 351 ? -9.097 -4.053 -15.569 1.00 91.06 351 LEU A O 1
ATOM 2816 N N . GLY A 1 352 ? -10.177 -3.517 -17.458 1.00 92.44 352 GLY A N 1
ATOM 2817 C CA . GLY A 1 352 ? -11.526 -3.691 -16.921 1.00 92.44 352 GLY A CA 1
ATOM 2818 C C . GLY A 1 352 ? -11.842 -5.145 -16.560 1.00 92.44 352 GLY A C 1
ATOM 2819 O O . GLY A 1 352 ? -12.367 -5.405 -15.475 1.00 92.44 352 GLY A O 1
ATOM 2820 N N . LYS A 1 353 ? -11.477 -6.106 -17.419 1.00 94.44 353 LYS A N 1
ATOM 2821 C CA . LYS A 1 353 ? -11.588 -7.543 -17.107 1.00 94.44 353 LYS A CA 1
ATOM 2822 C C . LYS A 1 353 ? -10.708 -7.911 -15.915 1.00 94.44 353 LYS A C 1
ATOM 2824 O O . LYS A 1 353 ? -11.183 -8.563 -14.988 1.00 94.44 353 LYS A O 1
ATOM 2829 N N . LEU A 1 354 ? -9.457 -7.448 -15.913 1.00 93.50 354 LEU A N 1
ATOM 2830 C CA . LEU A 1 354 ? -8.503 -7.705 -14.839 1.00 93.50 354 LEU A CA 1
ATOM 2831 C C . LEU A 1 354 ? -9.011 -7.159 -13.501 1.00 93.50 354 LEU A C 1
ATOM 2833 O O . LEU A 1 354 ? -8.976 -7.875 -12.505 1.00 93.50 354 LEU A O 1
ATOM 2837 N N . ARG A 1 355 ? -9.568 -5.943 -13.477 1.00 94.75 355 ARG A N 1
ATOM 2838 C CA . ARG A 1 355 ? -10.236 -5.376 -12.297 1.00 94.75 355 ARG A CA 1
ATOM 2839 C C . ARG A 1 355 ? -11.340 -6.283 -11.779 1.00 94.75 355 ARG A C 1
ATOM 2841 O O . ARG A 1 355 ? -11.398 -6.545 -10.582 1.00 94.75 355 ARG A O 1
ATOM 2848 N N . ASN A 1 356 ? -12.226 -6.727 -12.668 1.00 94.25 356 ASN A N 1
ATOM 2849 C CA . ASN A 1 356 ? -13.389 -7.529 -12.296 1.00 94.25 356 ASN A CA 1
ATOM 2850 C C . ASN A 1 356 ? -12.993 -8.908 -11.736 1.00 94.25 356 ASN A C 1
ATOM 2852 O O . ASN A 1 356 ? -13.803 -9.531 -11.061 1.00 94.25 356 ASN A O 1
ATOM 2856 N N . ILE A 1 357 ? -11.760 -9.362 -11.980 1.00 93.94 357 ILE A N 1
ATOM 2857 C CA . ILE A 1 357 ? -11.178 -10.560 -11.366 1.00 93.94 357 ILE A CA 1
ATOM 2858 C C . ILE A 1 357 ? -10.457 -10.202 -10.059 1.00 93.94 357 ILE A C 1
ATOM 2860 O O . ILE A 1 357 ? -10.733 -10.788 -9.016 1.00 93.94 357 ILE A O 1
ATOM 2864 N N . LEU A 1 358 ? -9.540 -9.229 -10.090 1.00 93.31 358 LEU A N 1
ATOM 2865 C CA . LEU A 1 358 ? -8.668 -8.911 -8.955 1.00 93.31 358 LEU A CA 1
ATOM 2866 C C . LEU A 1 358 ? -9.422 -8.314 -7.769 1.00 93.31 358 LEU A C 1
ATOM 2868 O O . LEU A 1 358 ? -9.168 -8.708 -6.634 1.00 93.31 358 LEU A O 1
ATOM 2872 N N . LEU A 1 359 ? -10.338 -7.373 -8.009 1.00 93.81 359 LEU A N 1
ATOM 2873 C CA . LEU A 1 359 ? -11.057 -6.679 -6.942 1.00 93.81 359 LEU A CA 1
ATOM 2874 C C . LEU A 1 359 ? -11.830 -7.647 -6.023 1.00 93.81 359 LEU A C 1
ATOM 2876 O O . LEU A 1 359 ? -11.589 -7.599 -4.815 1.00 93.81 359 LEU A O 1
ATOM 2880 N N . PRO A 1 360 ? -12.695 -8.552 -6.531 1.00 93.88 360 PRO A N 1
ATOM 2881 C CA . PRO A 1 360 ? -13.397 -9.499 -5.666 1.00 93.88 360 PRO A CA 1
ATOM 2882 C C . PRO A 1 360 ? -12.459 -10.517 -5.008 1.00 93.88 360 PRO A C 1
ATOM 2884 O O . PRO A 1 360 ? -12.688 -10.871 -3.856 1.00 93.88 360 PRO A O 1
ATOM 2887 N N . VAL A 1 361 ? -11.386 -10.953 -5.681 1.00 94.88 361 VAL A N 1
ATOM 2888 C CA . VAL A 1 361 ? -10.394 -11.870 -5.086 1.00 94.88 361 VAL A CA 1
ATOM 2889 C C . VAL A 1 361 ? -9.692 -11.218 -3.895 1.00 94.88 361 VAL A C 1
ATOM 2891 O O . VAL A 1 361 ? -9.631 -11.804 -2.816 1.00 94.88 361 VAL A O 1
ATOM 2894 N N . VAL A 1 362 ? -9.210 -9.983 -4.054 1.00 94.06 362 VAL A N 1
ATOM 2895 C CA . VAL A 1 362 ? -8.562 -9.236 -2.968 1.00 94.06 362 VAL A CA 1
ATOM 2896 C C . VAL A 1 362 ? -9.556 -8.969 -1.837 1.00 94.06 362 VAL A C 1
ATOM 2898 O O . VAL A 1 362 ? -9.208 -9.163 -0.673 1.00 94.06 362 VAL A O 1
ATOM 2901 N N . MET A 1 363 ? -10.799 -8.588 -2.148 1.00 93.38 363 MET A N 1
ATOM 2902 C CA . MET A 1 363 ? -11.849 -8.423 -1.136 1.00 93.38 363 MET A CA 1
ATOM 2903 C C . MET A 1 363 ? -12.112 -9.722 -0.368 1.00 93.38 363 MET A C 1
ATOM 2905 O O . MET A 1 363 ? -12.160 -9.688 0.858 1.00 93.38 363 MET A O 1
ATOM 2909 N N . ALA A 1 364 ? -12.218 -10.864 -1.051 1.00 94.75 364 ALA A N 1
ATOM 2910 C CA . ALA A 1 364 ? -12.443 -12.160 -0.417 1.00 94.75 364 ALA A CA 1
ATOM 2911 C C . ALA A 1 364 ? -11.299 -12.537 0.536 1.00 94.75 364 ALA A C 1
ATOM 2913 O O . ALA A 1 364 ? -11.563 -12.891 1.683 1.00 94.75 364 ALA A O 1
ATOM 2914 N N . ILE A 1 365 ? -10.040 -12.373 0.106 1.00 94.81 365 ILE A N 1
ATOM 2915 C CA . ILE A 1 365 ? -8.859 -12.617 0.952 1.00 94.81 365 ILE A CA 1
ATOM 2916 C C . ILE A 1 365 ? -8.908 -11.743 2.212 1.00 94.81 365 ILE A C 1
ATOM 2918 O O . ILE A 1 365 ? -8.721 -12.243 3.321 1.00 94.81 365 ILE A O 1
ATOM 2922 N N . ASN A 1 366 ? -9.205 -10.450 2.058 1.00 94.69 366 ASN A N 1
ATOM 2923 C CA . ASN A 1 366 ? -9.280 -9.518 3.183 1.00 94.69 366 ASN A CA 1
ATOM 2924 C C . ASN A 1 366 ? -10.444 -9.845 4.134 1.00 94.69 366 ASN A C 1
ATOM 2926 O O . ASN A 1 366 ? -10.271 -9.793 5.349 1.00 94.69 366 ASN A O 1
ATOM 2930 N N . VAL A 1 367 ? -11.608 -10.242 3.610 1.00 94.88 367 VAL A N 1
ATOM 2931 C CA . VAL A 1 367 ? -12.756 -10.685 4.419 1.00 94.88 367 VAL A CA 1
ATOM 2932 C C . VAL A 1 367 ? -12.422 -11.962 5.189 1.00 94.88 367 VAL A C 1
ATOM 2934 O O . VAL A 1 367 ? -12.687 -12.033 6.386 1.00 94.88 367 VAL A O 1
ATOM 2937 N N . THR A 1 368 ? -11.808 -12.956 4.541 1.00 92.94 368 THR A N 1
ATOM 2938 C CA . THR A 1 368 ? -11.378 -14.193 5.212 1.00 92.94 368 THR A CA 1
ATOM 2939 C C . THR A 1 368 ? -10.383 -13.893 6.332 1.00 92.94 368 THR A C 1
ATOM 2941 O O . THR A 1 368 ? -10.534 -14.411 7.438 1.00 92.94 368 THR A O 1
ATOM 2944 N N . TRP A 1 369 ? -9.413 -13.009 6.081 1.00 91.88 369 TRP A N 1
ATOM 2945 C CA . TRP A 1 369 ? -8.451 -12.585 7.096 1.00 91.88 369 TRP A CA 1
ATOM 2946 C C . TRP A 1 369 ? -9.137 -11.886 8.278 1.00 91.88 369 TRP A C 1
ATOM 2948 O O . TRP A 1 369 ? -8.846 -12.201 9.429 1.00 91.88 369 TRP A O 1
ATOM 2958 N N . LEU A 1 370 ? -10.096 -10.990 8.019 1.00 91.62 370 LEU A N 1
ATOM 2959 C CA . LEU A 1 370 ? -10.853 -10.300 9.068 1.00 91.62 370 LEU A CA 1
ATOM 2960 C C . LEU A 1 370 ? -11.702 -11.251 9.911 1.00 91.62 370 LEU A C 1
ATOM 2962 O O . LEU A 1 370 ? -11.727 -11.117 11.133 1.00 91.62 370 LEU A O 1
ATOM 2966 N N . ILE A 1 371 ? -12.376 -12.219 9.284 1.00 91.06 371 ILE A N 1
ATOM 2967 C CA . ILE A 1 371 ? -13.142 -13.243 10.004 1.00 91.06 371 ILE A CA 1
ATOM 2968 C C . ILE A 1 371 ? -12.205 -14.025 10.924 1.00 91.06 371 ILE A C 1
ATOM 2970 O O . ILE A 1 371 ? -12.505 -14.172 12.108 1.00 91.06 371 ILE A O 1
ATOM 2974 N N . ALA A 1 372 ? -11.052 -14.465 10.411 1.00 87.62 372 ALA A N 1
ATOM 2975 C CA . ALA A 1 372 ? -10.048 -15.142 11.221 1.00 87.62 372 ALA A CA 1
ATOM 2976 C C . ALA A 1 372 ? -9.584 -14.257 12.390 1.00 87.62 372 ALA A C 1
ATOM 2978 O O . ALA A 1 372 ? -9.576 -14.717 13.529 1.00 87.62 372 ALA A O 1
ATOM 2979 N N . ALA A 1 373 ? -9.286 -12.976 12.157 1.00 85.00 373 ALA A N 1
ATOM 2980 C CA . ALA A 1 373 ? -8.864 -12.048 13.206 1.00 85.00 373 ALA A CA 1
ATOM 2981 C C . ALA A 1 373 ? -9.933 -11.862 14.302 1.00 85.00 373 ALA A C 1
ATOM 2983 O O . ALA A 1 373 ? -9.620 -11.942 15.491 1.00 85.00 373 ALA A O 1
ATOM 2984 N N . VAL A 1 374 ? -11.205 -11.689 13.925 1.00 86.88 374 VAL A N 1
ATOM 2985 C CA . VAL A 1 374 ? -12.324 -11.535 14.873 1.00 86.88 374 VAL A CA 1
ATOM 2986 C C . VAL A 1 374 ? -12.576 -12.817 15.661 1.00 86.88 374 VAL A C 1
ATOM 2988 O O . VAL A 1 374 ? -12.708 -12.758 16.884 1.00 86.88 374 VAL A O 1
ATOM 2991 N N . VAL A 1 375 ? -12.630 -13.974 14.989 1.00 85.75 375 VAL A N 1
ATOM 2992 C CA . VAL A 1 375 ? -12.797 -15.278 15.652 1.00 85.75 375 VAL A CA 1
ATOM 2993 C C . VAL A 1 375 ? -11.685 -15.468 16.666 1.00 85.75 375 VAL A C 1
ATOM 2995 O O . VAL A 1 375 ? -11.955 -15.771 17.824 1.00 85.75 375 VAL A O 1
ATOM 2998 N N . THR A 1 376 ? -10.448 -15.201 16.260 1.00 79.38 376 THR A N 1
ATOM 2999 C CA . THR A 1 376 ? -9.313 -15.464 17.129 1.00 79.38 376 THR A CA 1
ATOM 3000 C C . THR A 1 376 ? -9.225 -14.488 18.302 1.00 79.38 376 THR A C 1
ATOM 3002 O O . THR A 1 376 ? -8.869 -14.889 19.408 1.00 79.38 376 THR A O 1
ATOM 3005 N N . LYS A 1 377 ? -9.656 -13.232 18.122 1.00 78.62 377 LYS A N 1
ATOM 3006 C CA . LYS A 1 377 ? -9.824 -12.277 19.228 1.00 78.62 377 LYS A CA 1
ATOM 3007 C C . LYS A 1 377 ? -10.882 -12.735 20.241 1.00 78.62 377 LYS A C 1
ATOM 3009 O O . LYS A 1 377 ? -10.720 -12.469 21.430 1.00 78.62 377 LYS A O 1
ATOM 3014 N N . LYS A 1 378 ? -11.942 -13.416 19.790 1.00 79.88 378 LYS A N 1
ATOM 3015 C CA . LYS A 1 378 ? -13.009 -13.951 20.654 1.00 79.88 378 LYS A CA 1
ATOM 3016 C C . LYS A 1 378 ? -12.626 -15.254 21.359 1.00 79.88 378 LYS A C 1
ATOM 3018 O O . LYS A 1 378 ? -13.060 -15.460 22.486 1.00 79.88 378 LYS A O 1
ATOM 3023 N N . THR A 1 379 ? -11.846 -16.126 20.717 1.00 77.38 379 THR A N 1
ATOM 3024 C CA . THR A 1 379 ? -11.513 -17.461 21.250 1.00 77.38 379 THR A CA 1
ATOM 3025 C C . THR A 1 379 ? -10.195 -17.522 22.023 1.00 77.38 379 THR A C 1
ATOM 3027 O O . THR A 1 379 ? -10.075 -18.349 22.919 1.00 77.38 379 THR A O 1
ATOM 3030 N N . GLY A 1 380 ? -9.206 -16.686 21.685 1.00 62.75 380 GLY A N 1
ATOM 3031 C CA . GLY A 1 380 ? -7.811 -16.852 22.119 1.00 62.75 380 GLY A CA 1
ATOM 3032 C C . GLY A 1 380 ? -7.257 -15.799 23.087 1.00 62.75 380 GLY A C 1
ATOM 3033 O O . GLY A 1 380 ? -6.053 -15.785 23.322 1.00 62.75 380 GLY A O 1
ATOM 3034 N N . GLY A 1 381 ? -8.075 -14.892 23.635 1.00 61.97 381 GLY A N 1
ATOM 3035 C CA . GLY A 1 381 ? -7.575 -13.807 24.496 1.00 61.97 381 GLY A CA 1
ATOM 3036 C C . GLY A 1 381 ? -6.640 -12.817 23.767 1.00 61.97 381 GLY A C 1
ATOM 3037 O O . GLY A 1 381 ? -6.590 -12.771 22.538 1.00 61.97 381 GLY A O 1
ATOM 3038 N N . SER A 1 382 ? -5.921 -11.962 24.507 1.00 57.38 382 SER A N 1
ATOM 3039 C CA . SER A 1 382 ? -5.014 -10.933 23.946 1.00 57.38 382 SER A CA 1
ATOM 3040 C C . SER A 1 382 ? -3.808 -11.501 23.184 1.00 57.38 382 SER A C 1
ATOM 3042 O O . SER A 1 382 ? -3.196 -10.776 22.402 1.00 57.38 382 SER A O 1
ATOM 3044 N N . GLU A 1 383 ? -3.489 -12.783 23.359 1.00 56.16 383 GLU A N 1
ATOM 3045 C CA . GLU A 1 383 ? -2.279 -13.410 22.822 1.00 56.16 383 GLU A CA 1
ATOM 3046 C C . GLU A 1 383 ? -2.276 -13.496 21.293 1.00 56.16 383 GLU A C 1
ATOM 3048 O O . GLU A 1 383 ? -1.225 -13.382 20.668 1.00 56.16 383 GLU A O 1
ATOM 3053 N N . VAL A 1 384 ? -3.439 -13.619 20.648 1.00 52.19 384 VAL A N 1
ATOM 3054 C CA . VAL A 1 384 ? -3.487 -13.784 19.185 1.00 52.19 384 VAL A CA 1
ATOM 3055 C C . VAL A 1 384 ? -3.406 -12.463 18.420 1.00 52.19 384 VAL A C 1
ATOM 3057 O O . VAL A 1 384 ? -2.870 -12.414 17.311 1.00 52.19 384 VAL A O 1
ATOM 3060 N N . PHE A 1 385 ? -3.800 -11.356 19.047 1.00 56.41 385 PHE A N 1
ATOM 3061 C CA . PHE A 1 385 ? -3.449 -10.029 18.537 1.00 56.41 385 PHE A CA 1
ATOM 3062 C C . PHE A 1 385 ? -1.921 -9.883 18.426 1.00 56.41 385 PHE A C 1
ATOM 3064 O O . PHE A 1 385 ? -1.414 -9.489 17.373 1.00 56.41 385 PHE A O 1
ATOM 3071 N N . THR A 1 386 ? -1.183 -10.334 19.445 1.00 60.59 386 THR A N 1
ATOM 3072 C CA . THR A 1 386 ? 0.287 -10.361 19.451 1.00 60.59 386 THR A CA 1
ATOM 3073 C C . THR A 1 386 ? 0.858 -11.202 18.309 1.00 60.59 386 THR A C 1
ATOM 3075 O O . THR A 1 386 ? 1.807 -10.766 17.662 1.00 60.59 386 THR A O 1
ATOM 3078 N N . TRP A 1 387 ? 0.260 -12.355 17.988 1.00 60.03 387 TRP A N 1
ATOM 3079 C CA . TRP A 1 387 ? 0.684 -13.177 16.845 1.00 60.03 387 TRP A CA 1
ATOM 3080 C C . TRP A 1 387 ? 0.468 -12.474 15.500 1.00 60.03 387 TRP A C 1
ATOM 3082 O O . TRP A 1 387 ? 1.369 -12.475 14.664 1.00 60.03 387 TRP A O 1
ATOM 3092 N N . THR A 1 388 ? -0.683 -11.826 15.287 1.00 61.44 388 THR A N 1
ATOM 3093 C CA . THR A 1 388 ? -0.954 -11.110 14.024 1.00 61.44 388 THR A CA 1
ATOM 3094 C C . THR A 1 388 ? -0.017 -9.919 13.811 1.00 61.44 388 THR A C 1
ATOM 3096 O O . THR A 1 388 ? 0.533 -9.767 12.720 1.00 61.44 388 THR A O 1
ATOM 3099 N N . CYS A 1 389 ? 0.251 -9.131 14.857 1.00 64.75 389 CYS A N 1
ATOM 3100 C CA . CYS A 1 389 ? 1.281 -8.092 14.832 1.00 64.75 389 CYS A CA 1
ATOM 3101 C C . CYS A 1 389 ? 2.679 -8.700 14.631 1.00 64.75 389 CYS A C 1
ATOM 3103 O O . CYS A 1 389 ? 3.454 -8.205 13.817 1.00 64.75 389 CYS A O 1
ATOM 3105 N N . GLY A 1 390 ? 2.978 -9.818 15.297 1.00 64.69 390 GLY A N 1
ATOM 3106 C CA . GLY A 1 390 ? 4.240 -10.549 15.183 1.00 64.69 390 GLY A CA 1
ATOM 3107 C C . GLY A 1 390 ? 4.547 -11.035 13.765 1.00 64.69 390 GLY A C 1
ATOM 3108 O O . GLY A 1 390 ? 5.699 -10.987 13.346 1.00 64.69 390 GLY A O 1
ATOM 3109 N N . VAL A 1 391 ? 3.537 -11.426 12.981 1.00 67.00 391 VAL A N 1
ATOM 3110 C CA . VAL A 1 391 ? 3.720 -11.794 11.564 1.00 67.00 391 VAL A CA 1
ATOM 3111 C C . VAL A 1 391 ? 4.152 -10.589 10.729 1.00 67.00 391 VAL A C 1
ATOM 3113 O O . VAL A 1 391 ? 5.095 -10.700 9.948 1.00 67.00 391 VAL A O 1
ATOM 3116 N N . PHE A 1 392 ? 3.521 -9.425 10.916 1.00 68.94 392 PHE A N 1
ATOM 3117 C CA . PHE A 1 392 ? 3.925 -8.190 10.234 1.00 68.94 392 PHE A CA 1
ATOM 3118 C C . PHE A 1 392 ? 5.328 -7.738 10.657 1.00 68.94 392 PHE A C 1
ATOM 3120 O O . PHE A 1 392 ? 6.102 -7.287 9.814 1.00 68.94 392 PHE A O 1
ATOM 3127 N N . VAL A 1 393 ? 5.690 -7.923 11.931 1.00 68.44 393 VAL A N 1
ATOM 3128 C CA . VAL A 1 393 ? 7.050 -7.682 12.441 1.00 68.44 393 VAL A CA 1
ATOM 3129 C C . VAL A 1 393 ? 8.061 -8.592 11.780 1.00 68.44 393 VAL A C 1
ATOM 3131 O O . VAL A 1 393 ? 9.054 -8.110 11.246 1.00 68.44 393 VAL A O 1
ATOM 3134 N N . ALA A 1 394 ? 7.818 -9.902 11.807 1.00 68.50 394 ALA A N 1
ATOM 3135 C CA . ALA A 1 394 ? 8.715 -10.888 11.227 1.00 68.50 394 ALA A CA 1
ATOM 3136 C C . ALA A 1 394 ? 8.928 -10.602 9.739 1.00 68.50 394 ALA A C 1
ATOM 3138 O O . ALA A 1 394 ? 10.056 -10.608 9.258 1.00 68.50 394 ALA A O 1
ATOM 3139 N N . VAL A 1 395 ? 7.858 -10.246 9.032 1.00 73.69 395 VAL A N 1
ATOM 3140 C CA . VAL A 1 395 ? 7.913 -9.807 7.640 1.00 73.69 395 VAL A CA 1
ATOM 3141 C C . VAL A 1 395 ? 8.713 -8.517 7.470 1.00 73.69 395 VAL A C 1
ATOM 3143 O O . VAL A 1 395 ? 9.561 -8.459 6.583 1.00 73.69 395 VAL A O 1
ATOM 3146 N N . GLY A 1 396 ? 8.502 -7.504 8.310 1.00 70.44 396 GLY A N 1
ATOM 3147 C CA . GLY A 1 396 ? 9.288 -6.269 8.278 1.00 70.44 396 GLY A CA 1
ATOM 3148 C C . GLY A 1 396 ? 10.780 -6.523 8.515 1.00 70.44 396 GLY A C 1
ATOM 3149 O O . GLY A 1 396 ? 11.623 -5.995 7.793 1.00 70.44 396 GLY A O 1
ATOM 3150 N N . ILE A 1 397 ? 11.118 -7.405 9.459 1.00 72.31 397 ILE A N 1
ATOM 3151 C CA . ILE A 1 397 ? 12.496 -7.837 9.717 1.00 72.31 397 ILE A CA 1
ATOM 3152 C C . ILE A 1 397 ? 13.064 -8.553 8.489 1.00 72.31 397 ILE A C 1
ATOM 3154 O O . ILE A 1 397 ? 14.153 -8.205 8.042 1.00 72.31 397 ILE A O 1
ATOM 3158 N N . ILE A 1 398 ? 12.325 -9.499 7.901 1.00 74.38 398 ILE A N 1
ATOM 3159 C CA . ILE A 1 398 ? 12.733 -10.193 6.670 1.00 74.38 398 ILE A CA 1
ATOM 3160 C C . ILE A 1 398 ? 12.995 -9.183 5.551 1.00 74.38 398 ILE A C 1
ATOM 3162 O O . ILE A 1 398 ? 13.987 -9.314 4.836 1.00 74.38 398 ILE A O 1
ATOM 3166 N N . GLN A 1 399 ? 12.153 -8.157 5.410 1.00 75.12 399 GLN A N 1
ATOM 3167 C CA . GLN A 1 399 ? 12.336 -7.113 4.406 1.00 75.12 399 GLN A CA 1
ATOM 3168 C C . GLN A 1 399 ? 13.622 -6.317 4.642 1.00 75.12 399 GLN A C 1
ATOM 3170 O O . GLN A 1 399 ? 14.420 -6.181 3.715 1.00 75.12 399 GLN A O 1
ATOM 3175 N N . VAL A 1 400 ? 13.862 -5.846 5.869 1.00 73.62 400 VAL A N 1
ATOM 3176 C CA . VAL A 1 400 ? 15.083 -5.101 6.219 1.00 73.62 400 VAL A CA 1
ATOM 3177 C C . VAL A 1 400 ? 16.324 -5.967 6.013 1.00 73.62 400 VAL A C 1
ATOM 3179 O O . VAL A 1 400 ? 17.271 -5.529 5.364 1.00 73.62 400 VAL A O 1
ATOM 3182 N N . LEU A 1 401 ? 16.314 -7.213 6.491 1.00 77.38 401 LEU A N 1
ATOM 3183 C CA . LEU A 1 401 ? 17.426 -8.146 6.307 1.00 77.38 401 LEU A CA 1
ATOM 3184 C C . LEU A 1 401 ? 17.684 -8.431 4.825 1.00 77.38 401 LEU A C 1
ATOM 3186 O O . LEU A 1 401 ? 18.836 -8.418 4.402 1.00 77.38 401 LEU A O 1
ATOM 3190 N N . SER A 1 402 ? 16.633 -8.617 4.022 1.00 76.31 402 SER A N 1
ATOM 3191 C CA . SER A 1 402 ? 16.762 -8.843 2.577 1.00 76.31 402 SER A CA 1
ATOM 3192 C C . SER A 1 402 ? 17.350 -7.622 1.863 1.00 76.31 402 SER A C 1
ATOM 3194 O O . SER A 1 402 ? 18.229 -7.774 1.016 1.00 76.31 402 SER A O 1
ATOM 3196 N N . MET A 1 403 ? 16.932 -6.404 2.234 1.00 71.62 403 MET A N 1
ATOM 3197 C CA . MET A 1 403 ? 17.508 -5.161 1.704 1.00 71.62 403 MET A CA 1
ATOM 3198 C C . MET A 1 403 ? 18.987 -5.015 2.072 1.00 71.62 403 MET A C 1
ATOM 3200 O O . MET A 1 403 ? 19.811 -4.697 1.213 1.00 71.62 403 MET A O 1
ATOM 3204 N N . VAL A 1 404 ? 19.331 -5.254 3.340 1.00 75.12 404 VAL A N 1
ATOM 3205 C CA . VAL A 1 404 ? 20.709 -5.156 3.838 1.00 75.12 404 VAL A CA 1
ATOM 3206 C C . VAL A 1 404 ? 21.593 -6.202 3.161 1.00 75.12 404 VAL A C 1
ATOM 3208 O O . VAL A 1 404 ? 22.658 -5.853 2.658 1.00 75.12 404 VAL A O 1
ATOM 3211 N N . ALA A 1 405 ? 21.135 -7.452 3.059 1.00 74.31 405 ALA A N 1
ATOM 3212 C CA . ALA A 1 405 ? 21.853 -8.523 2.374 1.00 74.31 405 ALA A CA 1
ATOM 3213 C C . ALA A 1 405 ? 22.095 -8.190 0.894 1.00 74.31 405 ALA A C 1
ATOM 3215 O O . ALA A 1 405 ? 23.225 -8.297 0.417 1.00 74.31 405 ALA A O 1
ATOM 3216 N N . CYS A 1 406 ? 21.071 -7.699 0.186 1.00 68.88 406 CYS A N 1
ATOM 3217 C CA . CYS A 1 406 ? 21.205 -7.253 -1.201 1.00 68.88 406 CYS A CA 1
ATOM 3218 C C . CYS A 1 406 ? 22.229 -6.114 -1.335 1.00 68.88 406 CYS A C 1
ATOM 3220 O O . CYS A 1 406 ? 23.048 -6.108 -2.257 1.00 68.88 406 CYS A O 1
ATOM 3222 N N . LYS A 1 407 ? 22.226 -5.156 -0.399 1.00 70.00 407 LYS A N 1
ATOM 3223 C CA . LYS A 1 407 ? 23.174 -4.038 -0.411 1.00 70.00 407 LYS A CA 1
ATOM 3224 C C . LYS A 1 407 ? 24.605 -4.505 -0.148 1.00 70.00 407 LYS A C 1
ATOM 3226 O O . LYS A 1 407 ? 25.498 -4.079 -0.881 1.00 70.00 407 LYS A O 1
ATOM 3231 N N . ILE A 1 408 ? 24.815 -5.384 0.834 1.00 73.56 408 ILE A N 1
ATOM 3232 C CA . ILE A 1 408 ? 26.126 -5.967 1.150 1.00 73.56 408 ILE A CA 1
ATOM 3233 C C . ILE A 1 408 ? 26.655 -6.739 -0.057 1.00 73.56 408 ILE A C 1
ATOM 3235 O O . ILE A 1 408 ? 27.766 -6.460 -0.495 1.00 73.56 408 ILE A O 1
ATOM 3239 N N . GLN A 1 409 ? 25.848 -7.615 -0.664 1.00 68.00 409 GLN A N 1
ATOM 3240 C CA . GLN A 1 409 ? 26.247 -8.353 -1.864 1.00 68.00 409 GLN A CA 1
ATOM 3241 C C . GLN A 1 409 ? 26.661 -7.399 -2.994 1.00 68.00 409 GLN A C 1
ATOM 3243 O O . GLN A 1 409 ? 27.736 -7.560 -3.568 1.00 68.00 409 GLN A O 1
ATOM 3248 N N . SER A 1 410 ? 25.875 -6.348 -3.256 1.00 64.31 410 SER A N 1
ATOM 3249 C CA . SER A 1 410 ? 26.218 -5.345 -4.277 1.00 64.31 410 SER A CA 1
ATOM 3250 C C . SER A 1 410 ? 27.516 -4.583 -3.973 1.00 64.31 410 SER A C 1
ATOM 3252 O O . SER A 1 410 ? 28.185 -4.095 -4.884 1.00 64.31 410 SER A O 1
ATOM 3254 N N . PHE A 1 411 ? 27.859 -4.413 -2.693 1.00 67.31 411 PHE A N 1
ATOM 3255 C CA . PHE A 1 411 ? 29.096 -3.763 -2.273 1.00 67.31 411 PHE A CA 1
ATOM 3256 C C . PHE A 1 411 ? 30.285 -4.705 -2.455 1.00 67.31 411 PHE A C 1
ATOM 3258 O O . PHE A 1 411 ? 31.287 -4.302 -3.036 1.00 67.31 411 PHE A O 1
ATOM 3265 N N . THR A 1 412 ? 30.155 -5.965 -2.035 1.00 68.94 412 THR A N 1
ATOM 3266 C CA . THR A 1 412 ? 31.193 -6.989 -2.193 1.00 68.94 412 THR A CA 1
ATOM 3267 C C . THR A 1 412 ? 31.521 -7.235 -3.665 1.00 68.94 412 THR A C 1
ATOM 3269 O O . THR A 1 412 ? 32.695 -7.254 -4.021 1.00 68.94 412 THR A O 1
ATOM 3272 N N . VAL A 1 413 ? 30.506 -7.342 -4.531 1.00 66.06 413 VAL A N 1
ATOM 3273 C CA . VAL A 1 413 ? 30.700 -7.497 -5.983 1.00 66.06 413 VAL A CA 1
ATOM 3274 C C . VAL A 1 413 ? 31.424 -6.284 -6.570 1.00 66.06 413 VAL A C 1
ATOM 3276 O O . VAL A 1 413 ? 32.401 -6.445 -7.292 1.00 66.06 413 VAL A O 1
ATOM 3279 N N . ARG A 1 414 ? 31.022 -5.058 -6.209 1.00 65.75 414 ARG A N 1
ATOM 3280 C CA . ARG A 1 414 ? 31.709 -3.841 -6.676 1.00 65.75 414 ARG A CA 1
ATOM 3281 C C . ARG A 1 414 ? 33.137 -3.717 -6.160 1.00 65.75 414 ARG A C 1
ATOM 3283 O O . ARG A 1 414 ? 33.999 -3.259 -6.901 1.00 65.75 414 ARG A O 1
ATOM 3290 N N . ALA A 1 415 ? 33.398 -4.110 -4.917 1.00 65.75 415 ALA A N 1
ATOM 3291 C CA . ALA A 1 415 ? 34.748 -4.135 -4.368 1.00 65.75 415 ALA A CA 1
ATOM 3292 C C . ALA A 1 415 ? 35.632 -5.130 -5.136 1.00 65.75 415 ALA A C 1
ATOM 3294 O O . ALA A 1 415 ? 36.739 -4.765 -5.517 1.00 65.75 415 ALA A O 1
ATOM 3295 N N . ALA A 1 416 ? 35.107 -6.324 -5.440 1.00 64.31 416 ALA A N 1
ATOM 3296 C CA . ALA A 1 416 ? 35.793 -7.340 -6.237 1.00 64.31 416 ALA A CA 1
ATOM 3297 C C . ALA A 1 416 ? 36.073 -6.868 -7.678 1.00 64.31 416 ALA A C 1
ATOM 3299 O O . ALA A 1 416 ? 37.195 -6.991 -8.166 1.00 64.31 416 ALA A O 1
ATOM 3300 N N . LEU A 1 417 ? 35.093 -6.240 -8.335 1.00 63.09 417 LEU A N 1
ATOM 3301 C CA . LEU A 1 417 ? 35.266 -5.680 -9.679 1.00 63.09 417 LEU A CA 1
ATOM 3302 C C . LEU A 1 417 ? 36.259 -4.514 -9.704 1.00 63.09 417 LEU A C 1
ATOM 3304 O O . LEU A 1 417 ? 37.019 -4.382 -10.655 1.00 63.09 417 LEU A O 1
ATOM 3308 N N . ARG A 1 418 ? 36.300 -3.680 -8.657 1.00 62.53 418 ARG A N 1
ATOM 3309 C CA . ARG A 1 418 ? 37.274 -2.584 -8.551 1.00 62.53 418 ARG A CA 1
ATOM 3310 C C . ARG A 1 418 ? 38.694 -3.113 -8.372 1.00 62.53 418 ARG A C 1
ATOM 3312 O O . ARG A 1 418 ? 39.608 -2.577 -8.987 1.00 62.53 418 ARG A O 1
ATOM 3319 N N . THR A 1 419 ? 38.871 -4.179 -7.592 1.00 58.88 419 THR A N 1
ATOM 3320 C CA . THR A 1 419 ? 40.165 -4.864 -7.482 1.00 58.88 419 THR A CA 1
ATOM 3321 C C . THR A 1 419 ? 40.575 -5.543 -8.788 1.00 58.88 419 THR A C 1
ATOM 3323 O O . THR A 1 419 ? 41.754 -5.516 -9.125 1.00 58.88 419 THR A O 1
ATOM 3326 N N . ASP A 1 420 ? 39.630 -6.085 -9.561 1.00 57.59 420 ASP A N 1
ATOM 3327 C CA . ASP A 1 420 ? 39.915 -6.643 -10.888 1.00 57.59 420 ASP A CA 1
ATOM 3328 C C . ASP A 1 420 ? 40.224 -5.557 -11.924 1.00 57.59 420 ASP A C 1
ATOM 3330 O O . ASP A 1 420 ? 41.159 -5.722 -12.702 1.00 57.59 420 ASP A O 1
ATOM 3334 N N . GLU A 1 421 ? 39.526 -4.417 -11.908 1.00 57.03 421 GLU A N 1
ATOM 3335 C CA . GLU A 1 421 ? 39.876 -3.252 -12.726 1.00 57.03 421 GLU A CA 1
ATOM 3336 C C . GLU A 1 421 ? 41.253 -2.694 -12.358 1.00 57.03 421 GLU A C 1
ATOM 3338 O O . GLU A 1 421 ? 42.024 -2.361 -13.250 1.00 57.03 421 GLU A O 1
ATOM 3343 N N . GLU A 1 422 ? 41.593 -2.583 -11.074 1.00 53.84 422 GLU A N 1
ATOM 3344 C CA . GLU A 1 422 ? 42.920 -2.138 -10.634 1.00 53.84 422 GLU A CA 1
ATOM 3345 C C . GLU A 1 422 ? 44.013 -3.151 -11.023 1.00 53.84 422 GLU A C 1
ATOM 3347 O O . GLU A 1 422 ? 45.066 -2.752 -11.527 1.00 53.84 422 GLU A O 1
ATOM 3352 N N . ASN A 1 423 ? 43.737 -4.455 -10.919 1.00 50.56 423 ASN A N 1
ATOM 3353 C CA . ASN A 1 423 ? 44.622 -5.521 -11.401 1.00 50.56 423 ASN A CA 1
ATOM 3354 C C . ASN A 1 423 ? 44.751 -5.541 -12.938 1.00 50.56 423 ASN A C 1
ATOM 3356 O O . ASN A 1 423 ? 45.830 -5.828 -13.463 1.00 50.56 423 ASN A O 1
ATOM 3360 N N . ALA A 1 424 ? 43.688 -5.207 -13.675 1.00 44.75 424 ALA A N 1
ATOM 3361 C CA . ALA A 1 424 ? 43.681 -5.096 -15.134 1.00 44.75 424 ALA A CA 1
ATOM 3362 C C . ALA A 1 424 ? 44.366 -3.806 -15.622 1.00 44.75 424 ALA A C 1
ATOM 3364 O O . ALA A 1 424 ? 45.102 -3.835 -16.610 1.00 44.75 424 ALA A O 1
ATOM 3365 N N . ARG A 1 425 ? 44.222 -2.691 -14.891 1.00 44.97 425 ARG A N 1
ATOM 3366 C CA . ARG A 1 425 ? 44.955 -1.429 -15.113 1.00 44.97 425 ARG A CA 1
ATOM 3367 C C . ARG A 1 425 ? 46.465 -1.593 -14.920 1.00 44.97 425 ARG A C 1
ATOM 3369 O O . ARG A 1 425 ? 47.225 -0.859 -15.542 1.00 44.97 425 ARG A O 1
ATOM 3376 N N . GLY A 1 426 ? 46.906 -2.586 -14.142 1.00 40.84 426 GLY A N 1
ATOM 3377 C CA . GLY A 1 426 ? 48.312 -3.002 -14.055 1.00 40.84 426 GLY A CA 1
ATOM 3378 C C . GLY A 1 426 ? 48.867 -3.690 -15.314 1.00 40.84 426 GLY A C 1
ATOM 3379 O O . GLY A 1 426 ? 50.076 -3.891 -15.405 1.00 40.84 426 GLY A O 1
ATOM 3380 N N . LYS A 1 427 ? 48.018 -4.047 -16.292 1.00 37.72 427 LYS A N 1
ATOM 3381 C CA . LYS A 1 427 ? 48.398 -4.747 -17.536 1.00 37.72 427 LYS A CA 1
ATOM 3382 C C . LYS A 1 427 ? 48.034 -4.001 -18.830 1.00 37.72 427 LYS A C 1
ATOM 3384 O O . LYS A 1 427 ? 48.302 -4.524 -19.909 1.00 37.72 427 LYS A O 1
ATOM 3389 N N . ALA A 1 428 ? 47.464 -2.799 -18.758 1.00 33.72 428 ALA A N 1
ATOM 3390 C CA . ALA A 1 428 ? 47.074 -2.022 -19.935 1.00 33.72 428 ALA A CA 1
ATOM 3391 C C . ALA A 1 428 ? 48.060 -0.875 -20.224 1.00 33.72 428 ALA A C 1
ATOM 3393 O O . ALA A 1 428 ? 48.371 -0.064 -19.351 1.00 33.72 428 ALA A O 1
ATOM 3394 N N . ILE A 1 429 ? 48.541 -0.805 -21.470 1.00 31.38 429 ILE A N 1
ATOM 3395 C CA . ILE A 1 429 ? 49.325 0.316 -22.005 1.00 31.38 429 ILE A CA 1
ATOM 3396 C C . ILE A 1 429 ? 48.367 1.483 -22.266 1.00 31.38 429 ILE A C 1
ATOM 3398 O O . ILE A 1 429 ? 47.381 1.340 -22.985 1.00 31.38 429 ILE A O 1
ATOM 3402 N N . TRP A 1 430 ? 48.667 2.638 -21.676 1.00 31.25 430 TRP A N 1
ATOM 3403 C CA . TRP A 1 430 ? 47.878 3.858 -21.814 1.00 31.25 430 TRP A CA 1
ATOM 3404 C C . TRP A 1 430 ? 48.258 4.609 -23.092 1.00 31.25 430 TRP A C 1
ATOM 3406 O O . TRP A 1 430 ? 49.422 4.964 -23.267 1.00 31.25 430 TRP A O 1
ATOM 3416 N N . ILE A 1 431 ? 47.272 4.949 -23.922 1.00 34.16 431 ILE A N 1
ATOM 3417 C CA . ILE A 1 431 ? 47.361 6.125 -24.793 1.00 34.16 431 ILE A CA 1
ATOM 3418 C C . ILE A 1 431 ? 46.549 7.213 -24.090 1.00 34.16 431 ILE A C 1
ATOM 3420 O O . ILE A 1 431 ? 45.340 7.078 -23.906 1.00 34.16 431 ILE A O 1
ATOM 3424 N N . ARG A 1 432 ? 47.245 8.237 -23.589 1.00 28.39 432 ARG A N 1
ATOM 3425 C CA . ARG A 1 432 ? 46.621 9.461 -23.069 1.00 28.39 432 ARG A CA 1
ATOM 3426 C C . ARG A 1 432 ? 46.197 10.364 -24.242 1.00 28.39 432 ARG A C 1
ATOM 3428 O O . ARG A 1 432 ? 46.796 10.222 -25.306 1.00 28.39 432 ARG A O 1
ATOM 3435 N N . PRO A 1 433 ? 45.174 11.218 -24.034 1.00 34.72 433 PRO A N 1
ATOM 3436 C CA . PRO A 1 433 ? 44.546 12.042 -25.071 1.00 34.72 433 PRO A CA 1
ATOM 3437 C C . PRO A 1 433 ? 45.514 12.941 -25.835 1.00 34.72 433 PRO A C 1
ATOM 3439 O O . PRO A 1 433 ? 46.524 13.374 -25.228 1.00 34.72 433 PRO A O 1
#

Foldseek 3Di:
DQVVLVLVLLCLLQADDDDDDPPDDDDDDDDPDLLLVLLQLLVVVVNLLVSLVVCLVCLVSSVVRYVLSDPLVNLLSVLVNVCLLQLLLVVQLLLLVLVVLLPDPSVNSSVVSLVLLVVLLVVLLVDARPDPVNSVSLVVVLVVQLVSLVSSLVQLVQVQVVDRPNVVVVVVVVVVPDPDDPPPPPVVVVVVVVVSPPPPPPDDRPLSVVVVCLLCVVLVVVCVVPVVPNCSSVVSVVVSSSSSSSSRVSSSNSLSNVLPPDNSDPVVPDDPPDDPDDDDDDDDDDDDDDDDDDDDDDDDDDDPPPDPPPPCPVPPPPPPVRVVVVVCCCCPRVNPPPPPDDPSVVSSVVSVVVSVVPVVVSVVVSVVVNVVVSVCCVPPPPVVVSVVVVVVVVSSVSNVVSVVVSVVVVVVVVVVVVVVVVVVVVVDDDDDD

Radius of gyration: 30.12 Å; Cα contacts (8 Å, |Δi|>4): 272; chains: 1; bounding box: 78×65×100 Å

Organism: Lingula anatina (NCBI:txid7574)

pLDDT: mean 70.88, std 21.5, range [24.52, 95.44]